Protein AF-0000000084953896 (afdb_homodimer)

Radius of gyration: 24.12 Å; Cα contacts (8 Å, |Δi|>4): 409; chains: 2; bounding box: 89×59×38 Å

Sequence (412 aa):
MFAAKDNDMNATKNFILEKSFGLFLQKGYNGVSIRNIQEETCLSKGAIYHHFQGKEEIFAKAMDLFFFPALRSFHYSDDETNTPLKNALNEAIEHRKGHIDKLREMTDFKVDDFYFFKLAFQVEEFYPDFKSKVENTFSEEENEWREVLQMAVQKGEIRKNTDIDLTLSLLMLIPRGLGLSMAFSSGISTDSLKEIYEKFYRTLKEMFAAKDNDMNATKNFILEKSFGLFLQKGYNGVSIRNIQEETCLSKGAIYHHFQGKEEIFAKAMDLFFFPALRSFHYSDDETNTPLKNALNEAIEHRKGHIDKLREMTDFKVDDFYFFKLAFQVEEFYPDFKSKVENTFSEEENEWREVLQMAVQKGEIRKNTDIDLTLSLLMLIPRGLGLSMAFSSGISTDSLKEIYEKFYRTLKE

InterPro domains:
  IPR001647 DNA-binding HTH domain, TetR-type [PF00440] (16-60)
  IPR001647 DNA-binding HTH domain, TetR-type [PR00455] (16-29)
  IPR001647 DNA-binding HTH domain, TetR-type [PR00455] (37-60)
  IPR001647 DNA-binding HTH domain, TetR-type [PS50977] (10-70)
  IPR009057 Homedomain-like superfamily [SSF46689] (6-67)
  IPR023772 DNA-binding HTH domain, TetR-type, conserved site [PS01081] (28-58)
  IPR036271 Tetracyclin repressor-like, C-terminal domain superfamily [SSF48498] (115-204)

Solvent-accessible surface area (backbone atoms only — not comparable to full-atom values): 22310 Å² total; per-residue (Å²): 109,65,64,57,46,52,51,46,49,50,48,50,49,49,49,52,30,49,55,40,41,34,44,30,48,73,48,29,71,88,64,50,48,72,66,55,46,25,67,74,67,72,45,53,72,68,58,52,52,71,76,32,92,43,67,68,54,45,48,47,53,24,35,61,68,60,49,55,59,64,72,50,50,61,79,84,68,88,62,92,59,76,45,43,45,63,52,48,54,52,43,25,51,50,45,49,50,50,47,53,51,52,48,43,71,55,30,92,51,88,67,32,46,38,40,55,53,56,36,51,61,48,41,60,74,72,32,82,65,35,49,59,54,47,50,50,50,52,50,51,49,50,51,46,48,50,52,33,50,52,50,16,33,76,64,60,50,29,43,82,81,58,58,60,68,60,52,50,49,48,67,59,20,46,58,45,12,48,44,55,52,25,37,56,66,48,66,76,62,66,62,63,53,50,53,50,49,53,57,53,50,53,62,42,53,105,110,65,64,56,47,52,52,46,49,49,46,51,51,49,50,52,29,48,56,40,42,31,43,32,49,72,50,31,71,88,62,48,47,71,64,56,46,25,66,74,68,72,44,53,71,68,60,52,50,70,77,34,93,42,65,67,54,45,48,46,52,23,36,61,68,61,49,56,59,62,72,51,50,61,77,84,68,90,62,94,58,75,44,42,45,62,52,49,53,53,43,24,52,50,43,48,50,51,47,53,51,52,49,41,70,53,30,91,51,88,68,30,48,38,41,56,53,57,34,50,60,48,40,59,74,71,32,81,64,34,48,59,55,46,49,50,49,51,50,52,49,48,52,46,49,50,53,33,51,52,50,15,32,74,62,59,50,28,43,81,82,58,56,62,69,59,52,50,51,47,67,60,20,45,59,45,13,49,45,54,53,28,39,54,65,49,67,78,60,68,62,63,53,51,53,50,50,52,56,53,53,51,62,43,51,103

Organism: Tannerella forsythia (strain ATCC 43037 / JCM 10827 / CCUG 21028 A / KCTC 5666 / FDC 338) (NCBI:txid203275)

Structure (mmCIF, N/CA/C/O backbone):
data_AF-0000000084953896-model_v1
#
loop_
_entity.id
_entity.type
_entity.pdbx_description
1 polymer 'Transcriptional regulator, TetR family'
#
loop_
_atom_site.group_PDB
_atom_site.id
_atom_site.type_symbol
_atom_site.label_atom_id
_atom_site.label_alt_id
_atom_site.label_comp_id
_atom_site.label_asym_id
_atom_site.label_entity_id
_atom_site.label_seq_id
_atom_site.pdbx_PDB_ins_code
_atom_site.Cartn_x
_atom_site.Cartn_y
_atom_site.Cartn_z
_atom_site.occupancy
_atom_site.B_iso_or_equiv
_atom_site.auth_seq_id
_atom_site.auth_comp_id
_atom_site.auth_asym_id
_atom_site.auth_atom_id
_atom_site.pdbx_PDB_model_num
ATOM 1 N N . MET A 1 1 ? -43.219 17.688 3.451 1 45.66 1 MET A N 1
ATOM 2 C CA . MET A 1 1 ? -42.375 18.828 3.799 1 45.66 1 MET A CA 1
ATOM 3 C C . MET A 1 1 ? -41.156 18.375 4.633 1 45.66 1 MET A C 1
ATOM 5 O O . MET A 1 1 ? -40.031 18.75 4.348 1 45.66 1 MET A O 1
ATOM 9 N N . PHE A 1 2 ? -41.406 17.547 5.582 1 49.09 2 PHE A N 1
ATOM 10 C CA . PHE A 1 2 ? -40.312 17.062 6.449 1 49.09 2 PHE A CA 1
ATOM 11 C C . PHE A 1 2 ? -39.438 16.078 5.707 1 49.09 2 PHE A C 1
ATOM 13 O O . PHE A 1 2 ? -38.188 16.156 5.812 1 49.09 2 PHE A O 1
ATOM 20 N N . ALA A 1 3 ? -40.062 15.234 4.926 1 50.69 3 ALA A N 1
ATOM 21 C CA . ALA A 1 3 ? -39.25 14.266 4.168 1 50.69 3 ALA A CA 1
ATOM 22 C C . ALA A 1 3 ? -38.375 14.969 3.129 1 50.69 3 ALA A C 1
ATOM 24 O O . ALA A 1 3 ? -37.25 14.586 2.906 1 50.69 3 ALA A O 1
ATOM 25 N N . ALA A 1 4 ? -38.969 15.852 2.613 1 48.81 4 ALA A N 1
ATOM 26 C CA . ALA A 1 4 ? -38.219 16.625 1.624 1 48.81 4 ALA A CA 1
ATOM 27 C C . ALA A 1 4 ? -37.031 17.359 2.273 1 48.81 4 ALA A C 1
ATOM 29 O O . ALA A 1 4 ? -35.938 17.406 1.716 1 48.81 4 ALA A O 1
ATOM 30 N N . LYS A 1 5 ? -37.312 17.812 3.471 1 53.28 5 LYS A N 1
ATOM 31 C CA . LYS A 1 5 ? -36.25 18.516 4.211 1 53.28 5 LYS A CA 1
ATOM 32 C C . LYS A 1 5 ? -35.125 17.562 4.621 1 53.28 5 LYS A C 1
ATOM 34 O O . LYS A 1 5 ? -33.969 17.938 4.559 1 53.28 5 LYS A O 1
ATOM 39 N N . ASP A 1 6 ? -35.531 16.359 5.059 1 60.03 6 ASP A N 1
ATOM 40 C CA . ASP A 1 6 ? -34.562 15.344 5.441 1 60.03 6 ASP A CA 1
ATOM 41 C C . ASP A 1 6 ? -33.719 14.922 4.246 1 60.03 6 ASP A C 1
ATOM 43 O O . ASP A 1 6 ? -32.5 14.742 4.379 1 60.03 6 ASP A O 1
ATOM 47 N N . ASN A 1 7 ? -34.438 14.797 3.164 1 65.25 7 ASN A N 1
ATOM 48 C CA . ASN A 1 7 ? -33.719 14.445 1.942 1 65.25 7 ASN A CA 1
ATOM 49 C C . ASN A 1 7 ? -32.75 15.555 1.512 1 65.25 7 ASN A C 1
ATOM 51 O O . ASN A 1 7 ? -31.641 15.281 1.077 1 65.25 7 ASN A O 1
ATOM 55 N N . ASP A 1 8 ? -33.312 16.719 1.736 1 68.75 8 ASP A N 1
ATOM 56 C CA . ASP A 1 8 ? -32.5 17.875 1.393 1 68.75 8 ASP A CA 1
ATOM 57 C C . ASP A 1 8 ? -31.281 17.969 2.311 1 68.75 8 ASP A C 1
ATOM 59 O O . ASP A 1 8 ? -30.172 18.297 1.856 1 68.75 8 ASP A O 1
ATOM 63 N N . MET A 1 9 ? -31.594 17.672 3.551 1 72.38 9 MET A N 1
ATOM 64 C CA . MET A 1 9 ? -30.5 17.734 4.523 1 72.38 9 MET A CA 1
ATOM 65 C C . MET A 1 9 ? -29.438 16.688 4.211 1 72.38 9 MET A C 1
ATOM 67 O O . MET A 1 9 ? -28.25 16.953 4.312 1 72.38 9 MET A O 1
ATOM 71 N N . ASN A 1 10 ? -29.969 15.633 3.791 1 82.38 10 ASN A N 1
ATOM 72 C CA . ASN A 1 10 ? -29.047 14.562 3.445 1 82.38 10 ASN A CA 1
ATOM 73 C C . ASN A 1 10 ? -28.266 14.883 2.178 1 82.38 10 ASN A C 1
ATOM 75 O O . ASN A 1 10 ? -27.078 14.578 2.088 1 82.38 10 ASN A O 1
ATOM 79 N N . ALA A 1 11 ? -28.984 15.633 1.379 1 88.06 11 ALA A N 1
ATOM 80 C CA . ALA A 1 11 ? -28.312 16.031 0.139 1 88.06 11 ALA A CA 1
ATOM 81 C C . ALA A 1 11 ? -27.219 17.047 0.406 1 88.06 11 ALA A C 1
ATOM 83 O O . ALA A 1 11 ? -26.141 16.969 -0.186 1 88.06 11 ALA A O 1
ATOM 84 N N . THR A 1 12 ? -27.516 18.016 1.314 1 91.88 12 THR A N 1
ATOM 85 C CA . THR A 1 12 ? -26.516 19.031 1.657 1 91.88 12 THR A CA 1
ATOM 86 C C . THR A 1 12 ? -25.344 18.406 2.396 1 91.88 12 THR A C 1
ATOM 88 O O . THR A 1 12 ? -24.188 18.75 2.146 1 91.88 12 THR A O 1
ATOM 91 N N . LYS A 1 13 ? -25.672 17.516 3.279 1 94.62 13 LYS A N 1
ATOM 92 C CA . LYS A 1 13 ? -24.625 16.797 4.008 1 94.62 13 LYS A CA 1
ATOM 93 C C . LYS A 1 13 ? -23.688 16.062 3.051 1 94.62 13 LYS A C 1
ATOM 95 O O . LYS A 1 13 ? -22.469 16.156 3.176 1 94.62 13 LYS A O 1
ATOM 100 N N . ASN A 1 14 ? -24.266 15.383 2.111 1 93.94 14 ASN A N 1
ATOM 101 C CA . ASN A 1 14 ? -23.469 14.633 1.139 1 93.94 14 ASN A CA 1
ATOM 102 C C . ASN A 1 14 ? -22.656 15.555 0.247 1 93.94 14 ASN A C 1
ATOM 104 O O . ASN A 1 14 ? -21.516 15.234 -0.116 1 93.94 14 ASN A O 1
ATOM 108 N N . PHE A 1 15 ? -23.312 16.609 -0.054 1 94.06 15 PHE A N 1
ATOM 109 C CA . PHE A 1 15 ? -22.625 17.609 -0.87 1 94.06 15 PHE A CA 1
ATOM 110 C C . PHE A 1 15 ? -21.391 18.141 -0.149 1 94.06 15 PHE A C 1
ATOM 112 O O . PHE A 1 15 ? -20.312 18.219 -0.733 1 94.06 15 PHE A O 1
ATOM 119 N N . ILE A 1 16 ? -21.531 18.453 1.093 1 96.06 16 ILE A N 1
ATOM 120 C CA . ILE A 1 16 ? -20.438 18.953 1.907 1 96.06 16 ILE A CA 1
ATOM 121 C C . ILE A 1 16 ? -19.328 17.891 1.998 1 96.06 16 ILE A C 1
ATOM 123 O O . ILE A 1 16 ? -18.156 18.188 1.837 1 96.06 16 ILE A O 1
ATOM 127 N N . LEU A 1 17 ? -19.75 16.688 2.199 1 96.19 17 LEU A N 1
ATOM 128 C CA . LEU A 1 17 ? -18.797 15.594 2.355 1 96.19 17 LEU A CA 1
ATOM 129 C C . LEU A 1 17 ? -18.047 15.336 1.052 1 96.19 17 LEU A C 1
ATOM 131 O O . LEU A 1 17 ? -16.844 15.094 1.062 1 96.19 17 LEU A O 1
ATOM 135 N N . GLU A 1 18 ? -18.734 15.391 -0.047 1 93.38 18 GLU A N 1
ATOM 136 C CA . GLU A 1 18 ? -18.125 15.164 -1.352 1 93.38 18 GLU A CA 1
ATOM 137 C C . GLU A 1 18 ? -17.094 16.234 -1.671 1 93.38 18 GLU A C 1
ATOM 139 O O . GLU A 1 18 ? -15.969 15.93 -2.076 1 93.38 18 GLU A O 1
ATOM 144 N N . LYS A 1 19 ? -17.406 17.438 -1.498 1 93.62 19 LYS A N 1
ATOM 145 C CA . LYS A 1 19 ? -16.5 18.547 -1.759 1 93.62 19 LYS A CA 1
ATOM 146 C C . LYS A 1 19 ? -15.312 18.531 -0.8 1 93.62 19 LYS A C 1
ATOM 148 O O . LYS A 1 19 ? -14.18 18.797 -1.198 1 93.62 19 LYS A O 1
ATOM 153 N N . SER A 1 20 ? -15.648 18.219 0.453 1 95.12 20 SER A N 1
ATOM 154 C CA . SER A 1 20 ? -14.586 18.141 1.45 1 95.12 20 SER A CA 1
ATOM 155 C C . SER A 1 20 ? -13.609 17.016 1.126 1 95.12 20 SER A C 1
ATOM 157 O O . SER A 1 20 ? -12.398 17.156 1.314 1 95.12 20 SER A O 1
ATOM 159 N N . PHE A 1 21 ? -14.133 15.898 0.677 1 93 21 PHE A N 1
ATOM 160 C CA . PHE A 1 21 ? -13.273 14.781 0.31 1 93 21 PHE A CA 1
ATOM 161 C C . PHE A 1 21 ? -12.289 15.195 -0.78 1 93 21 PHE A C 1
ATOM 163 O O . PHE A 1 21 ? -11.102 14.875 -0.705 1 93 21 PHE A O 1
ATOM 170 N N . GLY A 1 22 ? -12.82 15.852 -1.759 1 90 22 GLY A N 1
ATOM 171 C CA . GLY A 1 22 ? -11.938 16.375 -2.795 1 90 22 GLY A CA 1
ATOM 172 C C . GLY A 1 22 ? -10.836 17.266 -2.254 1 90 22 GLY A C 1
ATOM 173 O O . GLY A 1 22 ? -9.688 17.172 -2.693 1 90 22 GLY A O 1
ATOM 174 N N . LEU A 1 23 ? -11.172 18.109 -1.339 1 91.56 23 LEU A N 1
ATOM 175 C CA . LEU A 1 23 ? -10.203 19 -0.708 1 91.56 23 LEU A CA 1
ATOM 176 C C . LEU A 1 23 ? -9.156 18.188 0.061 1 91.56 23 LEU A C 1
ATOM 178 O O . LEU A 1 23 ? -7.961 18.484 -0.031 1 91.56 23 LEU A O 1
ATOM 182 N N . PHE A 1 24 ? -9.641 17.203 0.835 1 92.25 24 PHE A N 1
ATOM 183 C CA . PHE A 1 24 ? -8.727 16.375 1.609 1 92.25 24 PHE A CA 1
ATOM 184 C C . PHE A 1 24 ? -7.773 15.617 0.69 1 92.25 24 PHE A C 1
ATOM 186 O O . PHE A 1 24 ? -6.605 15.414 1.024 1 92.25 24 PHE A O 1
ATOM 193 N N . LEU A 1 25 ? -8.297 15.195 -0.411 1 87.62 25 LEU A N 1
ATOM 194 C CA . LEU A 1 25 ? -7.48 14.484 -1.39 1 87.62 25 LEU A CA 1
ATOM 195 C C . LEU A 1 25 ? -6.383 15.391 -1.938 1 87.62 25 LEU A C 1
ATOM 197 O O . LEU A 1 25 ? -5.258 14.938 -2.164 1 87.62 25 LEU A O 1
ATOM 201 N N . GLN A 1 26 ? -6.703 16.594 -2.084 1 83.56 26 GLN A N 1
ATOM 202 C CA . GLN A 1 26 ? -5.797 17.531 -2.727 1 83.56 26 GLN A CA 1
ATOM 203 C C . GLN A 1 26 ? -4.809 18.109 -1.721 1 83.56 26 GLN A C 1
ATOM 205 O O . GLN A 1 26 ? -3.617 18.234 -2.014 1 83.56 26 GLN A O 1
ATOM 210 N N . LYS A 1 27 ? -5.316 18.438 -0.509 1 86.38 27 LYS A N 1
ATOM 211 C CA . LYS A 1 27 ? -4.508 19.25 0.397 1 86.38 27 LYS A CA 1
ATOM 212 C C . LYS A 1 27 ? -4.145 18.469 1.656 1 86.38 27 LYS A C 1
ATOM 214 O O . LYS A 1 27 ? -3.287 18.891 2.432 1 86.38 27 LYS A O 1
ATOM 219 N N . GLY A 1 28 ? -4.77 17.328 1.803 1 87.44 28 GLY A N 1
ATOM 220 C CA . GLY A 1 28 ? -4.574 16.609 3.047 1 87.44 28 GLY A CA 1
ATOM 221 C C . GLY A 1 28 ? -5.418 17.141 4.188 1 87.44 28 GLY A C 1
ATOM 222 O O . GLY A 1 28 ? -6.082 18.172 4.047 1 87.44 28 GLY A O 1
ATOM 223 N N . TYR A 1 29 ? -5.355 16.469 5.289 1 91.12 29 TYR A N 1
ATOM 224 C CA . TYR A 1 29 ? -6.168 16.828 6.445 1 91.12 29 TYR A CA 1
ATOM 225 C C . TYR A 1 29 ? -5.77 18.203 6.988 1 91.12 29 TYR A C 1
ATOM 227 O O . TYR A 1 29 ? -6.621 19.062 7.168 1 91.12 29 TYR A O 1
ATOM 235 N N . ASN A 1 30 ? -4.488 18.359 7.242 1 90.06 30 ASN A N 1
ATOM 236 C CA . ASN A 1 30 ? -4.008 19.578 7.863 1 90.06 30 ASN A CA 1
ATOM 237 C C . ASN A 1 30 ? -4.121 20.766 6.914 1 90.06 30 ASN A C 1
ATOM 239 O O . ASN A 1 30 ? -4.215 21.922 7.355 1 90.06 30 ASN A O 1
ATOM 243 N N . GLY A 1 31 ? -4.16 20.516 5.637 1 91.75 31 GLY A N 1
ATOM 244 C CA . GLY A 1 31 ? -4.227 21.578 4.641 1 91.75 31 GLY A CA 1
ATOM 245 C C . GLY A 1 31 ? -5.633 22.094 4.414 1 91.75 31 GLY A C 1
ATOM 246 O O . GLY A 1 31 ? -5.828 23.094 3.721 1 91.75 31 GLY A O 1
ATOM 247 N N . VAL A 1 32 ? -6.586 21.422 5.023 1 96.12 32 VAL A N 1
ATOM 248 C CA . VAL A 1 32 ? -7.977 21.812 4.812 1 96.12 32 VAL A CA 1
ATOM 249 C C . VAL A 1 32 ? -8.508 22.5 6.062 1 96.12 32 VAL A C 1
ATOM 251 O O . VAL A 1 32 ? -8.273 22.047 7.184 1 96.12 32 VAL A O 1
ATOM 254 N N . SER A 1 33 ? -9.102 23.641 5.891 1 97 33 SER A N 1
ATOM 255 C CA . SER A 1 33 ? -9.781 24.359 6.961 1 97 33 SER A CA 1
ATOM 256 C C . SER A 1 33 ? -11.273 24.469 6.695 1 97 33 SER A C 1
ATOM 258 O O . SER A 1 33 ? -11.742 24.172 5.59 1 97 33 SER A O 1
ATOM 260 N N . ILE A 1 34 ? -11.977 24.844 7.738 1 97.19 34 ILE A N 1
ATOM 261 C CA . ILE A 1 34 ? -13.406 25.094 7.566 1 97.19 34 ILE A CA 1
ATOM 262 C C . ILE A 1 34 ? -13.617 26.188 6.52 1 97.19 34 ILE A C 1
ATOM 264 O O . ILE A 1 34 ? -14.57 26.141 5.742 1 97.19 34 ILE A O 1
ATOM 268 N N . ARG A 1 35 ? -12.734 27.141 6.445 1 97.25 35 ARG A N 1
ATOM 269 C CA . ARG A 1 35 ? -12.805 28.203 5.445 1 97.25 35 ARG A CA 1
ATOM 270 C C . ARG A 1 35 ? -12.68 27.641 4.035 1 97.25 35 ARG A C 1
ATOM 272 O O . ARG A 1 35 ? -13.406 28.047 3.127 1 97.25 35 ARG A O 1
ATOM 279 N N . ASN A 1 36 ? -11.766 26.719 3.789 1 97.12 36 ASN A N 1
ATOM 280 C CA . ASN A 1 36 ? -11.648 26.047 2.5 1 97.12 36 ASN A CA 1
ATOM 281 C C . ASN A 1 36 ? -12.961 25.391 2.084 1 97.12 36 ASN A C 1
ATOM 283 O O . ASN A 1 36 ? -13.367 25.469 0.922 1 97.12 36 ASN A O 1
ATOM 287 N N . ILE A 1 37 ? -13.555 24.719 3.096 1 97.19 37 ILE A N 1
ATOM 288 C CA . ILE A 1 37 ? -14.797 24 2.832 1 97.19 37 ILE A CA 1
ATOM 289 C C . ILE A 1 37 ? -15.914 24.984 2.496 1 97.19 37 ILE A C 1
ATOM 291 O O . ILE A 1 37 ? -16.703 24.75 1.574 1 97.19 37 ILE A O 1
ATOM 295 N N . GLN A 1 38 ? -15.922 26.078 3.17 1 97.31 38 GLN A N 1
ATOM 296 C CA . GLN A 1 38 ? -16.875 27.141 2.877 1 97.31 38 GLN A CA 1
ATOM 297 C C . GLN A 1 38 ? -16.719 27.641 1.441 1 97.31 38 GLN A C 1
ATOM 299 O O . GLN A 1 38 ? -17.719 27.781 0.719 1 97.31 38 GLN A O 1
ATOM 304 N N . GLU A 1 39 ? -15.547 27.891 1.077 1 97 39 GLU A N 1
ATOM 305 C CA . GLU A 1 39 ? -15.258 28.422 -0.249 1 97 39 GLU A CA 1
ATOM 306 C C . GLU A 1 39 ? -15.641 27.422 -1.342 1 97 39 GLU A C 1
ATOM 308 O O . GLU A 1 39 ? -16.172 27.812 -2.383 1 97 39 GLU A O 1
ATOM 313 N N . GLU A 1 40 ? -15.406 26.203 -1.058 1 94.19 40 GLU A N 1
ATOM 314 C CA . GLU A 1 40 ? -15.672 25.172 -2.061 1 94.19 40 GLU A CA 1
ATOM 315 C C . GLU A 1 40 ? -17.172 24.906 -2.188 1 94.19 40 GLU A C 1
ATOM 317 O O . GLU A 1 40 ? -17.656 24.578 -3.273 1 94.19 40 GLU A O 1
ATOM 322 N N . THR A 1 41 ? -17.875 25.016 -1.116 1 95.44 41 THR A N 1
ATOM 323 C CA . THR A 1 41 ? -19.297 24.672 -1.105 1 95.44 41 THR A CA 1
ATOM 324 C C . THR A 1 41 ? -20.156 25.922 -1.282 1 95.44 41 THR A C 1
ATOM 326 O O . THR A 1 41 ? -21.359 25.812 -1.532 1 95.44 41 THR 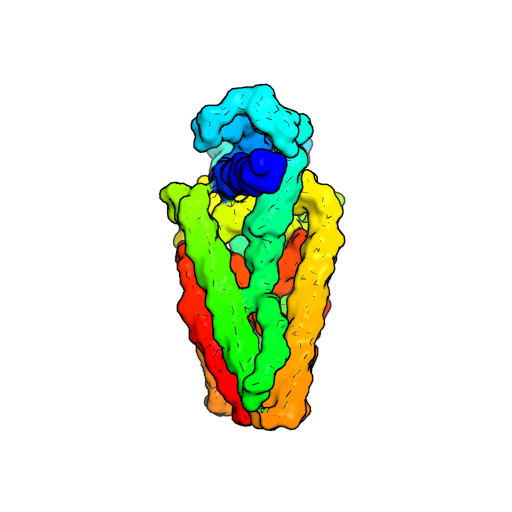A O 1
ATOM 329 N N . CYS A 1 42 ? -19.562 27.094 -1.002 1 97 42 CYS A N 1
ATOM 330 C CA . CYS A 1 42 ? -20.266 28.375 -1.023 1 97 42 CYS A CA 1
ATOM 331 C C . CYS A 1 42 ? -21.344 28.438 0.062 1 97 42 CYS A C 1
ATOM 333 O O . CYS A 1 42 ? -22.406 29.016 -0.144 1 97 42 CYS A O 1
ATOM 335 N N . LEU A 1 43 ? -21.125 27.703 1.096 1 96.25 43 LEU A N 1
ATOM 336 C CA . LEU A 1 43 ? -22 27.734 2.262 1 96.25 43 LEU A CA 1
ATOM 337 C C . LEU A 1 43 ? -21.391 28.547 3.385 1 96.25 43 LEU A C 1
ATOM 339 O O . LEU A 1 43 ? -20.156 28.672 3.471 1 96.25 43 LEU A O 1
ATOM 343 N N . SER A 1 44 ? -22.219 29.094 4.199 1 95.69 44 SER A N 1
ATOM 344 C CA . SER A 1 44 ? -21.734 29.828 5.355 1 95.69 44 SER A CA 1
ATOM 345 C C . SER A 1 44 ? -21.188 28.891 6.422 1 95.69 44 SER A C 1
ATOM 347 O O . SER A 1 44 ? -21.484 27.703 6.422 1 95.69 44 SER A O 1
ATOM 349 N N . LYS A 1 45 ? -20.375 29.469 7.324 1 94.94 45 LYS A N 1
ATOM 350 C CA . LYS A 1 45 ? -19.859 28.703 8.461 1 94.94 45 LYS A CA 1
ATOM 351 C C . LYS A 1 45 ? -21 28.125 9.297 1 94.94 45 LYS A C 1
ATOM 353 O O . LYS A 1 45 ? -20.938 26.953 9.703 1 94.94 45 LYS A O 1
ATOM 358 N N . GLY A 1 46 ? -22.047 28.938 9.484 1 94.69 46 GLY A N 1
ATOM 359 C CA . GLY A 1 46 ? -23.219 28.484 10.227 1 94.69 46 GLY A CA 1
ATOM 360 C C . GLY A 1 46 ? -23.922 27.312 9.594 1 94.69 46 GLY A C 1
ATOM 361 O O . GLY A 1 46 ? -24.344 26.391 10.297 1 94.69 46 GLY A O 1
ATOM 362 N N . ALA A 1 47 ? -24 27.344 8.344 1 94.31 47 ALA A N 1
ATOM 363 C CA . ALA A 1 47 ? -24.641 26.266 7.613 1 94.31 47 ALA A CA 1
ATOM 364 C C . ALA A 1 47 ? -23.859 24.969 7.754 1 94.31 47 ALA A C 1
ATOM 366 O O . ALA A 1 47 ? -24.453 23.891 7.922 1 94.31 47 ALA A O 1
ATOM 367 N N . ILE A 1 48 ? -22.547 25 7.656 1 96.44 48 ILE A N 1
ATOM 368 C CA . ILE A 1 48 ? -21.703 23.812 7.785 1 96.44 48 ILE A CA 1
ATOM 369 C C . ILE A 1 48 ? -21.828 23.234 9.195 1 96.44 48 ILE A C 1
ATOM 371 O O . ILE A 1 48 ? -22 22.031 9.367 1 96.44 48 ILE A O 1
ATOM 375 N N . TYR A 1 49 ? -21.906 24.125 10.172 1 95.38 49 TYR A N 1
ATOM 376 C CA . TYR A 1 49 ? -21.953 23.703 11.562 1 95.38 49 TYR A CA 1
ATOM 377 C C . TYR A 1 49 ? -23.344 23.203 11.945 1 95.38 49 TYR A C 1
ATOM 379 O O . TYR A 1 49 ? -23.531 22.562 12.977 1 95.38 49 TYR A O 1
ATOM 387 N N . HIS A 1 50 ? -24.266 23.594 11.148 1 95.25 50 HIS A N 1
ATOM 388 C CA . HIS A 1 50 ? -25.578 23.016 11.32 1 95.25 50 HIS A CA 1
ATOM 389 C C . HIS A 1 50 ? -25.562 21.516 11.07 1 95.25 50 HIS A C 1
ATOM 391 O O . HIS A 1 50 ? -26.312 20.766 11.695 1 95.25 50 HIS A O 1
ATOM 397 N N . HIS A 1 51 ? -24.672 21.094 10.219 1 95.69 51 HIS A N 1
ATOM 398 C CA . HIS A 1 51 ? -24.641 19.703 9.789 1 95.69 51 HIS A CA 1
ATOM 399 C C . HIS A 1 51 ? -23.516 18.938 10.484 1 95.69 51 HIS A C 1
ATOM 401 O O . HIS A 1 51 ? -23.609 17.719 10.703 1 95.69 51 HIS A O 1
ATOM 407 N N . PHE A 1 52 ? -22.406 19.641 10.812 1 97.25 52 PHE A N 1
ATOM 408 C CA . PHE A 1 52 ? -21.234 18.984 11.375 1 97.25 52 PHE A CA 1
ATOM 409 C C . PHE A 1 52 ? -20.656 19.797 12.523 1 97.25 52 PHE A C 1
ATOM 411 O O . PHE A 1 52 ? -20.75 21.031 12.531 1 97.25 52 PHE A O 1
ATOM 418 N N . GLN A 1 53 ? -19.984 19.141 13.375 1 96.06 53 GLN A N 1
ATOM 419 C CA . GLN A 1 53 ? -19.406 19.781 14.555 1 96.06 53 GLN A CA 1
ATOM 420 C C . GLN A 1 53 ? -18.062 20.422 14.234 1 96.06 53 GLN A C 1
ATOM 422 O O . GLN A 1 53 ? -17.594 21.312 14.953 1 96.06 53 GLN A O 1
ATOM 427 N N . GLY A 1 54 ? -17.422 19.906 13.164 1 95.75 54 GLY A N 1
ATOM 428 C CA . GLY A 1 54 ? -16.109 20.422 12.805 1 95.75 54 GLY A CA 1
ATOM 429 C C . GLY A 1 54 ? -15.414 19.594 11.742 1 95.75 54 GLY A C 1
ATOM 430 O O . GLY A 1 54 ? -16.016 18.656 11.18 1 95.75 54 GLY A O 1
ATOM 431 N N . LYS A 1 55 ? -14.242 19.922 11.555 1 95.88 55 LYS A N 1
ATOM 432 C CA . LYS A 1 55 ? -13.438 19.297 10.508 1 95.88 55 LYS A CA 1
ATOM 433 C C . LYS A 1 55 ? -13.219 17.812 10.781 1 95.88 55 LYS A C 1
ATOM 435 O O . LYS A 1 55 ? -13.219 17 9.859 1 95.88 55 LYS A O 1
ATOM 440 N N . GLU A 1 56 ? -13.07 17.484 12.062 1 95.69 56 GLU A N 1
ATOM 441 C CA . GLU A 1 56 ? -12.812 16.094 12.422 1 95.69 56 GLU A CA 1
ATOM 442 C C . GLU A 1 56 ? -13.992 15.203 12.039 1 95.69 56 GLU A C 1
ATOM 444 O O . GLU A 1 56 ? -13.797 14.117 11.492 1 95.69 56 GLU A O 1
ATOM 449 N N . GLU A 1 57 ? -15.086 15.664 12.32 1 96.69 57 GLU A N 1
ATOM 450 C CA . GLU A 1 57 ? -16.281 14.891 11.969 1 96.69 57 GLU A CA 1
ATOM 451 C C . GLU A 1 57 ? -16.469 14.836 10.453 1 96.69 57 GLU A C 1
ATOM 453 O O . GLU A 1 57 ? -16.812 13.781 9.906 1 96.69 57 GLU A O 1
ATOM 458 N N . ILE A 1 58 ? -16.297 15.953 9.797 1 97.38 58 ILE A N 1
ATOM 459 C CA . ILE A 1 58 ? -16.406 16 8.344 1 97.38 58 ILE A CA 1
ATOM 460 C C . ILE A 1 58 ? -15.422 15.023 7.719 1 97.38 58 ILE A C 1
ATOM 462 O O . ILE A 1 58 ? -15.773 14.266 6.812 1 97.38 58 ILE A O 1
ATOM 466 N N . PHE A 1 59 ? -14.234 15.039 8.25 1 96.81 59 PHE A N 1
ATOM 467 C CA . PHE A 1 59 ? -13.195 14.148 7.746 1 96.81 59 PHE A CA 1
ATOM 468 C C . PHE A 1 59 ? -13.594 12.688 7.93 1 96.81 59 PHE A C 1
ATOM 470 O O . PHE A 1 59 ? -13.586 11.914 6.969 1 96.81 59 PHE A O 1
ATOM 477 N N . ALA A 1 60 ? -13.961 12.312 9.125 1 96.06 60 ALA A N 1
ATOM 478 C CA . ALA A 1 60 ? -14.312 10.93 9.43 1 96.06 60 ALA A CA 1
ATOM 479 C C . ALA A 1 60 ? -15.461 10.453 8.547 1 96.06 60 ALA A C 1
ATOM 481 O O . ALA A 1 60 ? -15.398 9.367 7.965 1 96.06 60 ALA A O 1
ATOM 482 N N . LYS A 1 61 ? -16.422 11.266 8.352 1 96.12 61 LYS A N 1
ATOM 483 C CA . LYS A 1 61 ? -17.594 10.875 7.582 1 96.12 61 LYS A CA 1
ATOM 484 C C . LYS A 1 61 ? -17.281 10.844 6.086 1 96.12 61 LYS A C 1
ATOM 486 O O . LYS A 1 61 ? -17.812 10 5.355 1 96.12 61 LYS A O 1
ATOM 491 N N . ALA A 1 62 ? -16.5 11.773 5.629 1 95.12 62 ALA A N 1
ATOM 492 C 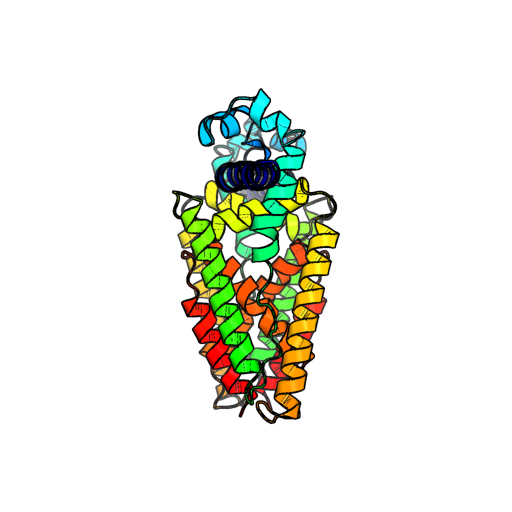CA . ALA A 1 62 ? -16.078 11.742 4.234 1 95.12 62 ALA A CA 1
ATOM 493 C C . ALA A 1 62 ? -15.289 10.477 3.924 1 95.12 62 ALA A C 1
ATOM 495 O O . ALA A 1 62 ? -15.477 9.859 2.869 1 95.12 62 ALA A O 1
ATOM 496 N N . MET A 1 63 ? -14.43 10.07 4.875 1 94.5 63 MET A N 1
ATOM 497 C CA . MET A 1 63 ? -13.648 8.852 4.684 1 94.5 63 MET A CA 1
ATOM 498 C C . MET A 1 63 ? -14.547 7.617 4.684 1 94.5 63 MET A C 1
ATOM 500 O O . MET A 1 63 ? -14.336 6.688 3.9 1 94.5 63 MET A O 1
ATOM 504 N N . ASP A 1 64 ? -15.531 7.641 5.516 1 93.06 64 ASP A N 1
ATOM 505 C CA . ASP A 1 64 ? -16.484 6.535 5.562 1 93.06 64 ASP A CA 1
ATOM 506 C C . ASP A 1 64 ? -17.203 6.371 4.227 1 93.06 64 ASP A C 1
ATOM 508 O O . ASP A 1 64 ? -17.453 5.246 3.787 1 93.06 64 ASP A O 1
ATOM 512 N N . LEU A 1 65 ? -17.438 7.441 3.609 1 90.94 65 LEU A N 1
ATOM 513 C CA . LEU A 1 65 ? -18.281 7.414 2.43 1 90.94 65 LEU A CA 1
ATOM 514 C C . LEU A 1 65 ? -17.469 7.191 1.165 1 90.94 65 LEU A C 1
ATOM 516 O O . LEU A 1 65 ? -17.938 6.566 0.214 1 90.94 65 LEU A O 1
ATOM 520 N N . PHE A 1 66 ? -16.234 7.73 1.196 1 88.81 66 PHE A N 1
ATOM 521 C CA . PHE A 1 66 ? -15.578 7.77 -0.102 1 88.81 66 PHE A CA 1
ATOM 522 C C . PHE A 1 66 ? -14.25 7.023 -0.055 1 88.81 66 PHE A C 1
ATOM 524 O O . PHE A 1 66 ? -13.781 6.512 -1.074 1 88.81 66 PHE A O 1
ATOM 531 N N . PHE A 1 67 ? -13.625 6.957 1.083 1 90 67 PHE A N 1
ATOM 532 C CA . PHE A 1 67 ? -12.305 6.363 1.179 1 90 67 PHE A CA 1
ATOM 533 C C . PHE A 1 67 ? -12.398 4.859 1.427 1 90 67 PHE A C 1
ATOM 535 O O . PHE A 1 67 ? -11.852 4.062 0.665 1 90 67 PHE A O 1
ATOM 542 N N . PHE A 1 68 ? -13.117 4.43 2.439 1 88.62 68 PHE A N 1
ATOM 543 C CA . PHE A 1 68 ? -13.109 3.047 2.898 1 88.62 68 PHE A CA 1
ATOM 544 C C . PHE A 1 68 ? -13.789 2.135 1.886 1 88.62 68 PHE A C 1
ATOM 546 O O . PHE A 1 68 ? -13.344 1.008 1.659 1 88.62 68 PHE A O 1
ATOM 553 N N . PRO A 1 69 ? -14.805 2.641 1.237 1 85.38 69 PRO A N 1
ATOM 554 C CA . PRO A 1 69 ? -15.398 1.775 0.213 1 85.38 69 PRO A CA 1
ATOM 555 C C . PRO A 1 69 ? -14.43 1.473 -0.93 1 85.38 69 PRO A C 1
ATOM 557 O O . PRO A 1 69 ? -14.531 0.419 -1.564 1 85.38 69 PRO A O 1
ATOM 560 N N . ALA A 1 70 ? -13.508 2.314 -1.153 1 82 70 ALA A N 1
ATOM 561 C CA . ALA A 1 70 ? -12.531 2.113 -2.223 1 82 70 ALA A CA 1
ATOM 562 C C . ALA A 1 70 ? -11.523 1.032 -1.851 1 82 70 ALA A C 1
ATOM 564 O O . ALA A 1 70 ? -10.82 0.504 -2.717 1 82 70 ALA A O 1
ATOM 565 N N . LEU A 1 71 ? -11.492 0.691 -0.574 1 81.06 71 LEU A N 1
ATOM 566 C CA . LEU A 1 71 ? -10.562 -0.333 -0.114 1 81.06 71 LEU A CA 1
ATOM 567 C C . LEU A 1 71 ? -11.117 -1.729 -0.376 1 81.06 71 LEU A C 1
ATOM 569 O O . LEU A 1 71 ? -10.367 -2.711 -0.358 1 81.06 71 LEU A O 1
ATOM 573 N N . ARG A 1 72 ? -12.352 -1.754 -0.667 1 77.19 72 ARG A N 1
ATOM 574 C CA . ARG A 1 72 ? -12.984 -3.049 -0.895 1 77.19 72 ARG A CA 1
ATOM 575 C C . ARG A 1 72 ? -12.977 -3.408 -2.377 1 77.19 72 ARG A C 1
ATOM 577 O O . ARG A 1 72 ? -13.078 -2.529 -3.236 1 77.19 72 ARG A O 1
ATOM 584 N N . SER A 1 73 ? -12.789 -4.625 -2.656 1 67 73 SER A N 1
ATOM 585 C CA . SER A 1 73 ? -12.711 -5.082 -4.039 1 67 73 SER A CA 1
ATOM 586 C C . SER A 1 73 ? -14.109 -5.297 -4.625 1 67 73 SER A C 1
ATOM 588 O O . SER A 1 73 ? -14.359 -4.938 -5.777 1 67 73 SER A O 1
ATOM 590 N N . PHE A 1 74 ? -1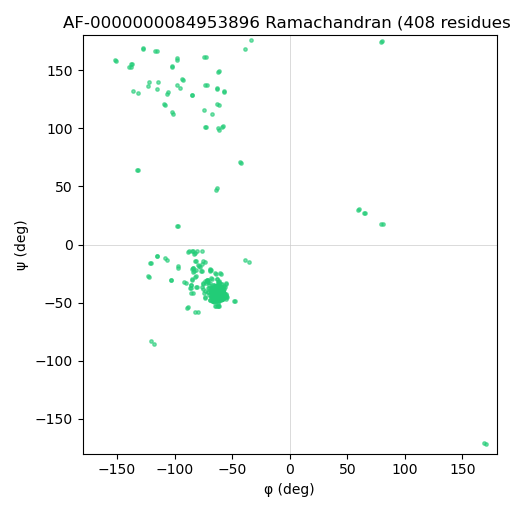4.93 -6.125 -4.047 1 71.06 74 PHE A N 1
ATOM 591 C CA . PHE A 1 74 ? -16.234 -6.398 -4.629 1 71.06 74 PHE A CA 1
ATOM 592 C C . PHE A 1 74 ? -17.25 -6.777 -3.545 1 71.06 74 PHE A C 1
ATOM 594 O O . PHE A 1 74 ? -16.875 -6.918 -2.377 1 71.06 74 PHE A O 1
ATOM 601 N N . HIS A 1 75 ? -18.406 -6.602 -3.908 1 69.88 75 HIS A N 1
ATOM 602 C CA . HIS A 1 75 ? -19.484 -7.199 -3.113 1 69.88 75 HIS A CA 1
ATOM 603 C C . HIS A 1 75 ? -20.016 -8.461 -3.777 1 69.88 75 HIS A C 1
ATOM 605 O O . HIS A 1 75 ? -20.516 -8.414 -4.906 1 69.88 75 HIS A O 1
ATOM 611 N N . TYR A 1 76 ? -19.75 -9.492 -3.039 1 67.88 76 TYR A N 1
ATOM 612 C CA . TYR A 1 76 ? -20.188 -10.789 -3.541 1 67.88 76 TYR A CA 1
ATOM 613 C C . TYR A 1 76 ? -21.703 -10.852 -3.645 1 67.88 76 TYR A C 1
ATOM 615 O O . TYR A 1 76 ? -22.406 -10.422 -2.732 1 67.88 76 TYR A O 1
ATOM 623 N N . SER A 1 77 ? -22.109 -11.102 -4.875 1 65.31 77 SER A N 1
ATOM 624 C CA . SER A 1 77 ? -23.516 -11.422 -5.027 1 65.31 77 SER A CA 1
ATOM 625 C C . SER A 1 77 ? -23.719 -12.891 -5.363 1 65.31 77 SER A C 1
ATOM 627 O O . SER A 1 77 ? -22.984 -13.461 -6.172 1 65.31 77 SER A O 1
ATOM 629 N N . ASP A 1 78 ? -24.438 -13.516 -4.5 1 64.94 78 ASP A N 1
ATOM 630 C CA . ASP A 1 78 ? -24.719 -14.938 -4.645 1 64.94 78 ASP A CA 1
ATOM 631 C C . ASP A 1 78 ? -25.547 -15.211 -5.895 1 64.94 78 ASP A C 1
ATOM 633 O O . ASP A 1 78 ? -26.672 -15.703 -5.809 1 64.94 78 ASP A O 1
ATOM 637 N N . ASP A 1 79 ? -25.172 -14.695 -6.848 1 65.88 79 ASP A N 1
ATOM 638 C CA . ASP A 1 79 ? -25.969 -15 -8.031 1 65.88 79 ASP A CA 1
ATOM 639 C C . ASP A 1 79 ? -25.734 -16.438 -8.5 1 65.88 79 ASP A C 1
ATOM 641 O O . ASP A 1 79 ? -24.641 -16.969 -8.352 1 65.88 79 ASP A O 1
ATOM 645 N N . GLU A 1 80 ? -26.797 -17.031 -8.828 1 79.19 80 GLU A N 1
ATOM 646 C CA . GLU A 1 80 ? -26.719 -18.375 -9.375 1 79.19 80 GLU A CA 1
ATOM 647 C C . GLU A 1 80 ? -25.938 -18.391 -10.688 1 79.19 80 GLU A C 1
ATOM 649 O O . GLU A 1 80 ? -26.359 -17.781 -11.672 1 79.19 80 GLU A O 1
ATOM 654 N N . THR A 1 81 ? -24.703 -18.781 -10.625 1 87.06 81 THR A N 1
ATOM 655 C CA . THR A 1 81 ? -23.844 -18.906 -11.805 1 87.06 81 THR A CA 1
ATOM 656 C C . THR A 1 81 ? -22.984 -20.156 -11.719 1 87.06 81 THR A C 1
ATOM 658 O O . THR A 1 81 ? -22.75 -20.688 -10.633 1 87.06 81 THR A O 1
ATOM 661 N N . ASN A 1 82 ? -22.641 -20.625 -12.898 1 91.69 82 ASN A N 1
ATOM 662 C CA . ASN A 1 82 ? -21.719 -21.75 -12.961 1 91.69 82 ASN A CA 1
ATOM 663 C C . ASN A 1 82 ? -20.266 -21.312 -12.898 1 91.69 82 ASN A C 1
ATOM 665 O O . ASN A 1 82 ? -19.359 -22.141 -12.758 1 91.69 82 ASN A O 1
ATOM 669 N N . THR A 1 83 ? -20.062 -20 -12.906 1 94.56 83 THR A N 1
ATOM 670 C CA . THR A 1 83 ? -18.719 -19.469 -12.867 1 94.56 83 THR A CA 1
ATOM 671 C C . THR A 1 83 ? -18.594 -18.359 -11.82 1 94.56 83 THR A C 1
ATOM 673 O O . THR A 1 83 ? -18.281 -17.219 -12.156 1 94.56 83 THR A O 1
ATOM 676 N N . PRO A 1 84 ? -18.766 -18.672 -10.586 1 94.56 84 PRO A N 1
ATOM 677 C CA . PRO A 1 84 ? -18.766 -17.656 -9.523 1 94.56 84 PRO A CA 1
ATOM 678 C C . PRO A 1 84 ? -17.438 -16.875 -9.453 1 94.56 84 PRO A C 1
ATOM 680 O O . PRO A 1 84 ? -17.453 -15.672 -9.195 1 94.56 84 PRO A O 1
ATOM 683 N N . LEU A 1 85 ? -16.344 -17.531 -9.688 1 95.75 85 LEU A N 1
ATOM 684 C CA . LEU A 1 85 ? -15.07 -16.844 -9.602 1 95.75 85 LEU A CA 1
ATOM 685 C C . LEU A 1 85 ? -14.914 -15.844 -10.75 1 95.75 85 LEU A C 1
ATOM 687 O O . LEU A 1 85 ? -14.516 -14.703 -10.531 1 95.75 85 LEU A O 1
ATOM 691 N N . LYS A 1 86 ? -15.195 -16.281 -11.922 1 95.25 86 LYS A N 1
ATOM 692 C CA . LYS A 1 86 ? -15.133 -15.383 -13.07 1 95.25 86 LYS A CA 1
ATOM 693 C C . LYS A 1 86 ? -16.016 -14.156 -12.859 1 95.25 86 LYS A C 1
ATOM 695 O O . LYS A 1 86 ? -15.594 -13.031 -13.148 1 95.25 86 LYS A O 1
ATOM 700 N N . ASN A 1 87 ? -17.203 -14.398 -12.391 1 93.94 87 ASN A N 1
ATOM 701 C CA . ASN A 1 87 ? -18.125 -13.305 -12.109 1 93.94 87 ASN A CA 1
ATOM 702 C C . ASN A 1 87 ? -17.562 -12.359 -11.047 1 93.94 87 ASN A C 1
ATOM 704 O O . ASN A 1 87 ? -17.672 -11.141 -11.18 1 93.94 87 ASN A O 1
ATOM 708 N N . ALA A 1 88 ? -17 -12.93 -10.031 1 93.5 88 ALA A N 1
ATOM 709 C CA . ALA A 1 88 ? -16.453 -12.133 -8.945 1 93.5 88 ALA A CA 1
ATOM 710 C C . ALA A 1 88 ? -15.281 -11.281 -9.438 1 93.5 88 ALA A C 1
ATOM 712 O O . ALA A 1 88 ? -15.133 -10.125 -9.039 1 93.5 88 ALA A O 1
ATOM 713 N N . LEU A 1 89 ? -14.453 -11.859 -10.25 1 95.12 89 LEU A N 1
ATOM 714 C CA . LEU A 1 89 ? -13.336 -11.117 -10.82 1 95.12 89 LEU A CA 1
ATOM 715 C C . LEU A 1 89 ? -13.828 -9.922 -11.633 1 95.12 89 LEU A C 1
ATOM 717 O O . LEU A 1 89 ? -13.305 -8.812 -11.5 1 95.12 89 LEU A O 1
ATOM 721 N N . ASN A 1 90 ? -14.805 -10.141 -12.438 1 93.12 90 ASN A N 1
ATOM 722 C CA . ASN A 1 90 ? -15.383 -9.062 -13.234 1 93.12 90 ASN A CA 1
ATOM 723 C C . ASN A 1 90 ? -16 -7.98 -12.352 1 93.12 90 ASN A C 1
ATOM 725 O O . ASN A 1 90 ? -15.852 -6.789 -12.633 1 93.12 90 ASN A O 1
ATOM 729 N N . GLU A 1 91 ? -16.656 -8.398 -11.359 1 91.69 91 GLU A N 1
ATOM 730 C CA . GLU A 1 91 ? -17.25 -7.441 -10.438 1 91.69 91 GLU A CA 1
ATOM 731 C C . GLU A 1 91 ? -16.188 -6.613 -9.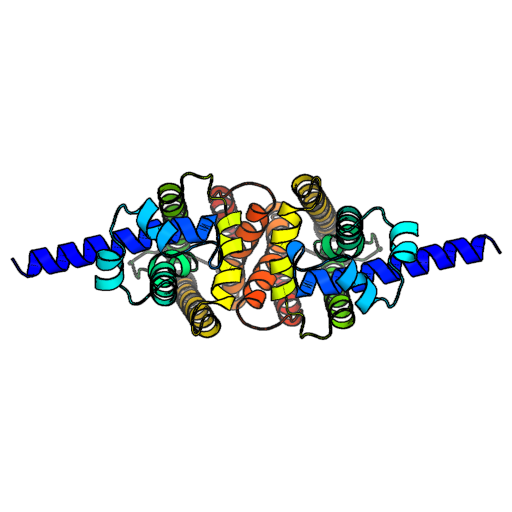727 1 91.69 91 GLU A C 1
ATOM 733 O O . GLU A 1 91 ? -16.375 -5.41 -9.516 1 91.69 91 GLU A O 1
ATOM 738 N N . ALA A 1 92 ? -15.156 -7.293 -9.32 1 92.19 92 ALA A N 1
ATOM 739 C CA . ALA A 1 92 ? -14.062 -6.594 -8.648 1 92.19 92 ALA A CA 1
ATOM 740 C C . ALA A 1 92 ? -13.477 -5.508 -9.547 1 92.19 92 ALA A C 1
ATOM 742 O O . ALA A 1 92 ? -13.188 -4.398 -9.094 1 92.19 92 ALA A O 1
ATOM 743 N N . ILE A 1 93 ? -13.32 -5.828 -10.773 1 92.69 93 ILE A N 1
ATOM 744 C CA . ILE A 1 93 ? -12.773 -4.883 -11.734 1 92.69 93 ILE A CA 1
ATOM 745 C C . ILE A 1 93 ? -13.742 -3.719 -11.93 1 92.69 93 ILE A C 1
ATOM 747 O O . ILE A 1 93 ? -13.328 -2.555 -11.922 1 92.69 93 ILE A O 1
ATOM 751 N N . GLU A 1 94 ? -14.984 -4.012 -12.078 1 90.81 94 GLU A N 1
ATOM 752 C CA . GLU A 1 94 ? -15.992 -2.977 -12.289 1 90.81 94 GLU A CA 1
ATOM 753 C C . GLU A 1 94 ? -16.125 -2.08 -11.062 1 90.81 94 GLU A C 1
ATOM 755 O O . GLU A 1 94 ? -16.344 -0.871 -11.195 1 90.81 94 GLU A O 1
ATOM 760 N N . HIS A 1 95 ? -16.078 -2.73 -9.977 1 88.25 95 HIS A N 1
ATOM 761 C CA . HIS A 1 95 ? -16.141 -1.963 -8.734 1 88.25 95 HIS A CA 1
ATOM 762 C C . HIS A 1 95 ? -14.992 -0.97 -8.648 1 88.25 95 HIS A C 1
ATOM 764 O O . HIS A 1 95 ? -15.195 0.193 -8.289 1 88.25 95 HIS A O 1
ATOM 770 N N . ARG A 1 96 ? -13.852 -1.41 -8.922 1 87.31 96 ARG A N 1
ATOM 771 C CA . ARG A 1 96 ? -12.68 -0.537 -8.914 1 87.31 96 ARG A CA 1
ATOM 772 C C . ARG A 1 96 ? -12.82 0.579 -9.938 1 87.31 96 ARG A C 1
ATOM 774 O O . ARG A 1 96 ? -12.484 1.732 -9.664 1 87.31 96 ARG A O 1
ATOM 781 N N . LYS A 1 97 ? -13.242 0.235 -11.102 1 87.5 97 LYS A N 1
ATOM 782 C CA . LYS A 1 97 ? -13.477 1.244 -12.133 1 87.5 97 LYS A CA 1
ATOM 783 C C . LYS A 1 97 ? -14.461 2.303 -11.648 1 87.5 97 LYS A C 1
ATOM 785 O O . LYS A 1 97 ? -14.273 3.494 -11.898 1 87.5 97 LYS A O 1
ATOM 790 N N . GLY A 1 98 ? -15.5 1.826 -11.039 1 85.94 98 GLY A N 1
ATOM 791 C CA . GLY A 1 98 ? -16.5 2.74 -10.508 1 85.94 98 GLY A CA 1
ATOM 792 C C . GLY A 1 98 ? -15.938 3.713 -9.492 1 85.94 98 GLY A C 1
ATOM 793 O O . GLY A 1 98 ? -16.281 4.895 -9.5 1 85.94 98 GLY A O 1
ATOM 794 N N . HIS A 1 99 ? -15.133 3.207 -8.664 1 82.75 99 HIS A N 1
ATOM 795 C CA . HIS A 1 99 ? -14.523 4.066 -7.652 1 82.75 99 HIS A CA 1
ATOM 796 C C . HIS A 1 99 ? -13.578 5.078 -8.289 1 82.75 99 HIS A C 1
ATOM 798 O O . HIS A 1 99 ? -13.539 6.238 -7.883 1 82.75 99 HIS A O 1
ATOM 804 N N . ILE A 1 100 ? -12.781 4.617 -9.242 1 81.19 100 ILE A N 1
ATOM 805 C CA . ILE A 1 100 ? -11.859 5.504 -9.938 1 81.19 100 ILE A CA 1
ATOM 806 C C . ILE A 1 100 ? -12.641 6.617 -10.633 1 81.19 100 ILE A C 1
ATOM 808 O O . ILE A 1 100 ? -12.266 7.789 -10.555 1 81.19 100 ILE A O 1
ATOM 812 N N . ASP A 1 101 ? -13.703 6.238 -11.258 1 82.75 101 ASP A N 1
ATOM 813 C CA . ASP A 1 101 ? -14.531 7.215 -11.961 1 82.75 101 ASP A CA 1
ATOM 814 C C . ASP A 1 101 ? -15.109 8.242 -10.992 1 82.75 101 ASP A C 1
ATOM 816 O O . ASP A 1 101 ? -15.156 9.438 -11.305 1 82.75 101 ASP A O 1
ATOM 820 N N . LYS A 1 102 ? -15.57 7.758 -9.906 1 81.12 102 LYS A N 1
ATOM 821 C CA . LYS A 1 102 ? -16.141 8.656 -8.906 1 81.12 102 LYS A CA 1
ATOM 822 C C . LYS A 1 102 ? -15.078 9.633 -8.391 1 81.12 102 LYS A C 1
ATOM 824 O O . LYS A 1 102 ? -15.375 10.82 -8.195 1 81.12 102 LYS A O 1
ATOM 829 N N . LEU A 1 103 ? -13.953 9.164 -8.133 1 77.81 103 LEU A N 1
ATOM 830 C CA . LEU A 1 103 ? -12.867 10.016 -7.66 1 77.81 103 LEU A CA 1
ATOM 831 C C . LEU A 1 103 ? -12.5 11.062 -8.703 1 77.81 103 LEU A C 1
ATOM 833 O O . LEU A 1 103 ? -12.227 12.219 -8.367 1 77.81 103 LEU A O 1
ATOM 837 N N . ARG A 1 104 ? -12.438 10.648 -9.938 1 77.19 104 ARG A N 1
ATOM 838 C CA . ARG A 1 104 ? -12.117 11.562 -11.031 1 77.19 104 ARG A CA 1
ATOM 839 C C . ARG A 1 104 ? -13.164 12.664 -11.148 1 77.19 104 ARG A C 1
ATOM 841 O O . ARG A 1 104 ? -12.844 13.797 -11.516 1 77.19 104 ARG A O 1
ATOM 848 N N . GLU A 1 105 ? -14.328 12.305 -10.82 1 78.38 105 GLU A N 1
ATOM 849 C CA . GLU A 1 105 ? -15.406 13.289 -10.867 1 78.38 105 GLU A CA 1
ATOM 850 C C . GLU A 1 105 ? -15.273 14.305 -9.734 1 78.38 105 GLU A C 1
ATOM 852 O O . GLU A 1 105 ? -15.695 15.453 -9.875 1 78.38 105 GLU A O 1
ATOM 857 N N . MET A 1 106 ? -14.773 13.883 -8.711 1 75.25 106 MET A N 1
ATOM 858 C CA . MET A 1 106 ? -14.711 14.711 -7.508 1 75.25 106 MET A CA 1
ATOM 859 C C . MET A 1 106 ? -13.516 15.648 -7.555 1 75.25 106 MET A C 1
ATOM 861 O O . MET A 1 106 ? -13.445 16.625 -6.797 1 75.25 106 MET A O 1
ATOM 865 N N . THR A 1 107 ? -12.578 15.266 -8.328 1 70.81 107 THR A N 1
ATOM 866 C CA . THR A 1 107 ? -11.359 16.078 -8.352 1 70.81 107 THR A CA 1
ATOM 867 C C . THR A 1 107 ? -11.062 16.562 -9.766 1 70.81 107 THR A C 1
ATOM 869 O O . THR A 1 107 ? -11.438 15.914 -10.75 1 70.81 107 THR A O 1
ATOM 872 N N . ASP A 1 108 ? -10.719 17.766 -9.844 1 60.81 108 ASP A N 1
ATOM 873 C CA . ASP A 1 108 ? -10.328 18.344 -11.125 1 60.81 108 ASP A CA 1
ATOM 874 C C . ASP A 1 108 ? -8.922 17.906 -11.516 1 60.81 108 ASP A C 1
ATOM 876 O O . ASP A 1 108 ? -8.461 18.188 -12.625 1 60.81 108 ASP A O 1
ATOM 880 N N . PHE A 1 109 ? -8.297 17.453 -10.586 1 55.75 109 PHE A N 1
ATOM 881 C CA . PHE A 1 109 ? -6.91 17.109 -10.875 1 55.75 109 PHE A CA 1
ATOM 882 C C . PHE A 1 109 ? -6.777 15.617 -11.164 1 55.75 109 PHE A C 1
ATOM 884 O O . PHE A 1 109 ? -7.652 14.828 -10.805 1 55.75 109 PHE A O 1
ATOM 891 N N . LYS A 1 110 ? -6.008 15.391 -12.148 1 53.56 110 LYS A N 1
ATOM 892 C CA . LYS A 1 110 ? -5.727 14 -12.469 1 53.56 110 LYS A CA 1
ATOM 893 C C . LYS A 1 110 ? -5.457 13.188 -11.203 1 53.56 110 LYS A C 1
ATOM 895 O O . LYS A 1 110 ? -4.379 13.289 -10.609 1 53.56 110 LYS A O 1
ATOM 900 N N . VAL A 1 111 ? -6.621 13.023 -10.477 1 54.94 111 VAL A N 1
ATOM 901 C CA . VAL A 1 111 ? -6.449 12.18 -9.305 1 54.94 111 VAL A CA 1
ATOM 902 C C . VAL A 1 111 ? -5.949 10.797 -9.727 1 54.94 111 VAL A C 1
ATOM 904 O O . VAL A 1 111 ? -6.57 10.133 -10.562 1 54.94 111 VAL A O 1
ATOM 907 N N . ASP A 1 112 ? -4.625 10.609 -9.555 1 60.47 112 ASP A N 1
ATOM 908 C CA . ASP A 1 112 ? -4.062 9.281 -9.789 1 60.47 112 ASP A CA 1
ATOM 909 C C . ASP A 1 112 ? -3.896 8.516 -8.477 1 60.47 112 ASP A C 1
ATOM 911 O O . ASP A 1 112 ? -4.219 9.031 -7.406 1 60.47 112 ASP A O 1
ATOM 915 N N . ASP A 1 113 ? -3.826 7.332 -8.531 1 66.62 113 ASP A N 1
ATOM 916 C CA . ASP A 1 113 ? -3.586 6.41 -7.43 1 66.62 113 ASP A CA 1
ATOM 917 C C . ASP A 1 113 ? -2.627 7.016 -6.406 1 66.62 113 ASP A C 1
ATOM 919 O O . ASP A 1 113 ? -2.73 6.734 -5.211 1 66.62 113 ASP A O 1
ATOM 923 N N . PHE A 1 114 ? -2.037 8.023 -6.898 1 71.25 114 PHE A N 1
ATOM 924 C CA . PHE A 1 114 ? -1.033 8.633 -6.031 1 71.25 114 PHE A CA 1
ATOM 925 C C . PHE A 1 114 ? -1.695 9.414 -4.898 1 71.25 114 PHE A C 1
ATOM 927 O O . PHE A 1 114 ? -1.344 9.234 -3.73 1 71.25 114 PHE A O 1
ATOM 934 N N . TYR A 1 115 ? -2.668 10.172 -5.219 1 73.69 115 TYR A N 1
ATOM 935 C CA . TYR A 1 115 ? -3.301 11.031 -4.227 1 73.69 115 TYR A CA 1
ATOM 936 C C . TYR A 1 115 ? -4.125 10.211 -3.24 1 73.69 115 TYR A C 1
ATOM 938 O O . TYR A 1 115 ? -4.234 10.57 -2.064 1 73.69 115 TYR A O 1
ATOM 946 N N . PHE A 1 116 ? -4.629 9.156 -3.758 1 79.38 116 PHE A N 1
ATOM 947 C CA . PHE A 1 116 ? -5.402 8.281 -2.887 1 79.38 116 PHE A CA 1
ATOM 948 C C . PHE A 1 116 ? -4.512 7.66 -1.819 1 79.38 116 PHE A C 1
ATOM 950 O O . PHE A 1 116 ? -4.863 7.645 -0.639 1 79.38 116 PHE A O 1
ATOM 957 N N . PHE A 1 117 ? -3.369 7.184 -2.199 1 78.81 117 PHE A N 1
ATOM 958 C CA . PHE A 1 117 ? -2.461 6.562 -1.243 1 78.81 117 PHE A CA 1
ATOM 959 C C . PHE A 1 117 ? -1.868 7.605 -0.301 1 78.81 117 PHE A C 1
ATOM 961 O O . PHE A 1 117 ? -1.682 7.34 0.888 1 78.81 117 PHE A O 1
ATOM 968 N N . LYS A 1 118 ? -1.618 8.703 -0.876 1 79.56 118 LYS A N 1
ATOM 969 C CA . LYS A 1 118 ? -1.139 9.789 -0.026 1 79.56 118 LYS A CA 1
ATOM 970 C C . LYS A 1 118 ? -2.137 10.102 1.088 1 79.56 118 LYS A C 1
ATOM 972 O O . LYS A 1 118 ? -1.745 10.305 2.238 1 79.56 118 LYS A O 1
ATOM 977 N N . LEU A 1 119 ? -3.369 10.117 0.688 1 84.31 119 LEU A N 1
ATOM 978 C CA . LEU A 1 119 ? -4.418 10.391 1.667 1 84.31 119 LEU A CA 1
ATOM 979 C C . LEU A 1 119 ? -4.527 9.242 2.672 1 84.31 119 LEU A C 1
ATOM 981 O O . LEU A 1 119 ? -4.766 9.477 3.859 1 84.31 119 LEU A O 1
ATOM 985 N N . ALA A 1 120 ? -4.359 8.039 2.244 1 83.5 120 ALA A N 1
ATOM 986 C CA . ALA A 1 120 ? -4.52 6.863 3.096 1 83.5 120 ALA A CA 1
ATOM 987 C C . ALA A 1 120 ? -3.607 6.941 4.316 1 83.5 120 ALA A C 1
ATOM 989 O O . ALA A 1 120 ? -4.004 6.559 5.422 1 83.5 120 ALA A O 1
ATOM 990 N N . PHE A 1 121 ? -2.48 7.441 4.172 1 77.81 121 PHE A N 1
ATOM 991 C CA . PHE A 1 121 ? -1.52 7.504 5.27 1 77.81 121 PHE A CA 1
ATOM 992 C C . PHE A 1 121 ? -1.889 8.617 6.246 1 77.81 121 PHE A C 1
ATOM 994 O O . PHE A 1 121 ? -1.529 8.555 7.426 1 77.81 121 PHE A O 1
ATOM 1001 N N . GLN A 1 122 ? -2.641 9.57 5.766 1 79.25 122 GLN A N 1
ATOM 1002 C CA . GLN A 1 122 ? -3.156 10.602 6.656 1 79.25 122 GLN A CA 1
ATOM 1003 C C . GLN A 1 122 ? -4.391 10.109 7.406 1 79.25 122 GLN A C 1
ATOM 1005 O O . GLN A 1 122 ? -4.613 10.484 8.562 1 79.25 122 GLN A O 1
ATOM 1010 N N . VAL A 1 123 ? -5.188 9.336 6.723 1 86.31 123 VAL A N 1
ATOM 1011 C CA . VAL A 1 123 ? -6.363 8.758 7.367 1 86.31 123 VAL A CA 1
ATOM 1012 C C . VAL A 1 123 ? -5.941 7.938 8.578 1 86.31 123 VAL A C 1
ATOM 1014 O O . VAL A 1 123 ? -6.59 7.988 9.633 1 86.31 123 VAL A O 1
ATOM 1017 N N . GLU A 1 124 ? -4.863 7.238 8.391 1 80.88 124 GLU A N 1
ATOM 1018 C CA . GLU A 1 124 ? -4.332 6.445 9.492 1 80.88 124 GLU A CA 1
ATOM 1019 C C . GLU A 1 124 ? -4.086 7.312 10.727 1 80.88 124 GLU A C 1
ATOM 1021 O O . GLU A 1 124 ? -4.309 6.871 11.852 1 80.88 124 GLU A O 1
ATOM 1026 N N . GLU A 1 125 ? -3.697 8.562 10.539 1 79.19 125 GLU A N 1
ATOM 1027 C CA . GLU A 1 125 ? -3.301 9.469 11.617 1 79.19 125 GLU A CA 1
ATOM 1028 C C . GLU A 1 125 ? -4.516 10.156 12.242 1 79.19 125 GLU A C 1
ATOM 1030 O O . GLU A 1 125 ? -4.543 10.398 13.445 1 79.19 125 GLU A O 1
ATOM 1035 N N . PHE A 1 126 ? -5.586 10.391 11.453 1 88.06 126 PHE A N 1
ATOM 1036 C CA . PHE A 1 126 ? -6.598 11.328 11.93 1 88.06 126 PHE A CA 1
ATOM 1037 C C . PHE A 1 126 ? -7.953 10.641 12.047 1 88.06 126 PHE A C 1
ATOM 1039 O O . PHE A 1 126 ? -8.875 11.188 12.656 1 88.06 126 PHE A O 1
ATOM 1046 N N . TYR A 1 127 ? -8.117 9.484 11.438 1 91.38 127 TYR A N 1
ATOM 1047 C CA . TYR A 1 127 ? -9.375 8.758 11.523 1 91.38 127 TYR A CA 1
ATOM 1048 C C . TYR A 1 127 ? -9.43 7.902 12.781 1 91.38 127 TYR A C 1
ATOM 1050 O O . TYR A 1 127 ? -8.523 7.102 13.031 1 91.38 127 TYR A O 1
ATOM 1058 N N . PRO A 1 128 ? -10.5 8.062 13.5 1 88.69 128 PRO A N 1
ATOM 1059 C CA . PRO A 1 128 ? -10.641 7.23 14.695 1 88.69 128 PRO A CA 1
ATOM 1060 C C . PRO A 1 128 ? -10.734 5.742 14.375 1 88.69 128 PRO A C 1
ATOM 1062 O O . PRO A 1 128 ? -11.398 5.355 13.406 1 88.69 128 PRO A O 1
ATOM 1065 N N . ASP A 1 129 ? -10.023 4.914 15.078 1 88.56 129 ASP A N 1
ATOM 1066 C CA . ASP A 1 129 ? -10.07 3.455 14.992 1 88.56 129 ASP A CA 1
ATOM 1067 C C . ASP A 1 129 ? -9.727 2.977 13.578 1 88.56 129 ASP A C 1
ATOM 1069 O O . ASP A 1 129 ? -10.367 2.061 13.062 1 88.56 129 ASP A O 1
ATOM 1073 N N . PHE A 1 130 ? -8.93 3.699 12.883 1 88.38 130 PHE A N 1
ATOM 1074 C CA . PHE A 1 130 ? -8.523 3.393 11.516 1 88.38 130 PHE A CA 1
ATOM 1075 C C . PHE A 1 130 ? -8.102 1.935 11.391 1 88.38 130 PHE A C 1
ATOM 1077 O O . PHE A 1 130 ? -8.547 1.229 10.484 1 88.38 130 PHE A O 1
ATOM 1084 N N . LYS A 1 131 ? -7.227 1.431 12.305 1 84.19 131 LYS A N 1
ATOM 1085 C CA . LYS A 1 131 ? -6.684 0.078 12.227 1 84.19 131 LYS A CA 1
ATOM 1086 C C . LYS A 1 131 ? -7.797 -0.965 12.273 1 84.19 131 LYS A C 1
ATOM 1088 O O . LYS A 1 131 ? -7.805 -1.909 11.484 1 84.19 131 LYS A O 1
ATOM 1093 N N . SER A 1 132 ? -8.703 -0.764 13.148 1 89.06 132 SER A N 1
ATOM 1094 C CA . SER A 1 132 ? -9.812 -1.702 13.266 1 89.06 132 SER A CA 1
ATOM 1095 C C . SER A 1 132 ? -10.695 -1.674 12.023 1 89.06 132 SER A C 1
ATOM 1097 O O . SER A 1 132 ? -11.172 -2.717 11.57 1 89.06 132 SER A O 1
ATOM 1099 N N . LYS A 1 133 ? -10.945 -0.509 11.492 1 90.06 133 LYS A N 1
ATOM 1100 C CA . LYS A 1 133 ? -11.773 -0.372 10.297 1 90.06 133 LYS A CA 1
ATOM 1101 C C . LYS A 1 133 ? -11.133 -1.07 9.102 1 90.06 133 LYS A C 1
ATOM 1103 O O . LYS A 1 133 ? -11.812 -1.769 8.352 1 90.06 133 LYS A O 1
ATOM 1108 N N . VAL A 1 134 ? -9.883 -0.903 8.961 1 89.12 134 VAL A N 1
ATOM 1109 C CA . VAL A 1 134 ? -9.148 -1.517 7.863 1 89.12 134 VAL A CA 1
ATOM 1110 C C . VAL A 1 134 ? -9.141 -3.033 8.031 1 89.12 134 VAL A C 1
ATOM 1112 O O . VAL A 1 134 ? -9.414 -3.771 7.078 1 89.12 134 VAL A O 1
ATOM 1115 N N . GLU A 1 135 ? -8.82 -3.516 9.188 1 88.56 135 GLU A N 1
ATOM 1116 C CA . GLU A 1 135 ? -8.773 -4.949 9.453 1 88.56 135 GLU A CA 1
ATOM 1117 C C . GLU A 1 135 ? -10.133 -5.602 9.188 1 88.56 135 GLU A C 1
ATOM 1119 O O . GLU A 1 135 ? -10.195 -6.699 8.633 1 88.56 135 GLU A O 1
ATOM 1124 N N . ASN A 1 136 ? -11.117 -4.91 9.617 1 90.81 136 ASN A N 1
ATOM 1125 C CA . ASN A 1 136 ? -12.461 -5.426 9.367 1 90.81 136 ASN A CA 1
ATOM 1126 C C . ASN A 1 136 ? -12.781 -5.469 7.879 1 90.81 136 ASN A C 1
ATOM 1128 O O . ASN A 1 136 ? -13.391 -6.426 7.395 1 90.81 136 ASN A O 1
ATOM 1132 N N . THR A 1 137 ? -12.406 -4.477 7.207 1 88.81 137 THR A N 1
ATOM 1133 C CA . THR A 1 137 ? -12.641 -4.41 5.77 1 88.81 137 THR A CA 1
ATOM 1134 C C . THR A 1 137 ? -11.891 -5.527 5.047 1 88.81 137 THR A C 1
ATOM 1136 O O . THR A 1 137 ? -12.453 -6.203 4.184 1 88.81 137 THR A O 1
ATOM 1139 N N . PHE A 1 138 ? -10.672 -5.766 5.414 1 87.75 138 PHE A N 1
ATOM 1140 C CA . PHE A 1 138 ? -9.875 -6.824 4.816 1 87.75 138 PHE A CA 1
ATOM 1141 C C . PHE A 1 138 ? -10.469 -8.195 5.121 1 87.75 138 PHE A C 1
ATOM 1143 O O . PHE A 1 138 ? -10.5 -9.07 4.258 1 87.75 138 PHE A O 1
ATOM 1150 N N . SER A 1 139 ? -10.891 -8.336 6.328 1 91 139 SER A N 1
ATOM 1151 C CA . SER A 1 139 ? -11.477 -9.609 6.746 1 91 139 SER A CA 1
ATOM 1152 C C . SER A 1 139 ? -12.766 -9.898 5.977 1 91 139 SER A C 1
ATOM 1154 O O . SER A 1 139 ? -13.016 -11.039 5.582 1 91 139 SER A O 1
ATOM 1156 N N . GLU A 1 140 ? -13.516 -8.883 5.805 1 90.69 140 GLU A N 1
ATOM 1157 C CA . GLU A 1 140 ? -14.75 -9.039 5.039 1 90.69 140 GLU A CA 1
ATOM 1158 C C . GLU A 1 140 ? -14.461 -9.438 3.596 1 90.69 140 GLU A C 1
ATOM 1160 O O . GLU A 1 140 ? -15.102 -10.336 3.049 1 90.69 140 GLU A O 1
ATOM 1165 N N . GLU A 1 141 ? -13.547 -8.766 2.988 1 90.69 141 GLU A N 1
ATOM 1166 C CA . GLU A 1 141 ? -13.156 -9.102 1.623 1 90.69 141 GLU A CA 1
ATOM 1167 C C . GLU A 1 141 ? -12.617 -10.523 1.538 1 90.69 141 GLU A C 1
ATOM 1169 O O . GLU A 1 141 ? -12.938 -11.258 0.6 1 90.69 141 GLU A O 1
ATOM 1174 N N . GLU A 1 142 ? -11.836 -10.844 2.471 1 93 142 GLU A N 1
ATOM 1175 C CA . GLU A 1 142 ? -11.273 -12.195 2.52 1 93 142 GLU A CA 1
ATOM 1176 C C . GLU A 1 142 ? -12.375 -13.25 2.586 1 93 142 GLU A C 1
ATOM 1178 O O . GLU A 1 142 ? -12.32 -14.258 1.884 1 93 142 GLU A O 1
ATOM 1183 N N . ASN A 1 143 ? -13.312 -13.016 3.439 1 93.44 143 ASN A N 1
ATOM 1184 C CA . ASN A 1 143 ? -14.422 -13.953 3.592 1 93.44 143 ASN A CA 1
ATOM 1185 C C . ASN A 1 143 ? -15.234 -14.078 2.303 1 93.44 143 ASN A C 1
ATOM 1187 O O . ASN A 1 143 ? -15.672 -15.172 1.943 1 93.44 143 ASN A O 1
ATOM 1191 N N . GLU A 1 144 ? -15.438 -13.008 1.672 1 92.19 144 GLU A N 1
ATOM 1192 C CA . GLU A 1 144 ? -16.172 -13.023 0.411 1 92.19 144 GLU A CA 1
ATOM 1193 C C . GLU A 1 144 ? -15.43 -13.82 -0.655 1 92.19 144 GLU A C 1
ATOM 1195 O O . GLU A 1 144 ? -16.016 -14.641 -1.358 1 92.19 144 GLU A O 1
ATOM 1200 N N . TRP A 1 145 ? -14.18 -13.609 -0.785 1 94.56 145 TRP A N 1
ATOM 1201 C CA . TRP A 1 145 ? -13.367 -14.367 -1.734 1 94.56 145 TRP A CA 1
ATOM 1202 C C . TRP A 1 145 ? -13.375 -15.852 -1.395 1 94.56 145 TRP A C 1
ATOM 1204 O O . TRP A 1 145 ? -13.43 -16.703 -2.289 1 94.56 145 TRP A O 1
ATOM 1214 N N . ARG A 1 146 ? -13.25 -16.125 -0.109 1 95.19 146 ARG A N 1
ATOM 1215 C CA . ARG A 1 146 ? -13.25 -17.516 0.315 1 95.19 146 ARG A CA 1
ATOM 1216 C C . ARG A 1 146 ? -14.531 -18.219 -0.116 1 95.19 146 ARG A C 1
ATOM 1218 O O . ARG A 1 146 ? -14.484 -19.344 -0.618 1 95.19 146 ARG A O 1
ATOM 1225 N N . GLU A 1 147 ? -15.602 -17.547 0.109 1 93.75 147 GLU A N 1
ATOM 1226 C CA . GLU A 1 147 ? -16.891 -18.109 -0.301 1 93.75 147 GLU A CA 1
ATOM 1227 C C . GLU A 1 147 ? -16.938 -18.328 -1.81 1 93.75 147 GLU A C 1
ATOM 1229 O O . GLU A 1 147 ? -17.391 -19.375 -2.273 1 93.75 147 GLU A O 1
ATOM 1234 N N . VAL A 1 148 ? -16.516 -17.406 -2.547 1 95 148 VAL A N 1
ATOM 1235 C CA . VAL A 1 148 ? -16.516 -17.484 -4.004 1 95 148 VAL A CA 1
ATOM 1236 C C . VAL A 1 148 ? -15.641 -18.641 -4.453 1 95 148 VAL A C 1
ATOM 1238 O O . VAL A 1 148 ? -16.031 -19.422 -5.324 1 95 148 VAL A O 1
ATOM 1241 N N . LEU A 1 149 ? -14.461 -18.797 -3.861 1 96.25 149 LEU A N 1
ATOM 1242 C CA . LEU A 1 149 ? -13.516 -19.844 -4.254 1 96.25 149 LEU A CA 1
ATOM 1243 C C . LEU A 1 149 ? -14.055 -21.219 -3.906 1 96.25 149 LEU A C 1
ATOM 1245 O O . LEU A 1 149 ? -13.891 -22.172 -4.676 1 96.25 149 LEU A O 1
ATOM 1249 N N . GLN A 1 150 ? -14.648 -21.312 -2.768 1 94.88 150 GLN A N 1
ATOM 1250 C CA . GLN A 1 150 ? -15.258 -22.578 -2.379 1 94.88 150 GLN A CA 1
ATOM 1251 C C . GLN A 1 150 ? -16.344 -22.984 -3.361 1 94.88 150 GLN A C 1
ATOM 1253 O O . GLN A 1 150 ? -16.422 -24.156 -3.768 1 94.88 150 GLN A O 1
ATOM 1258 N N . MET A 1 151 ? -17.172 -22.062 -3.709 1 94.5 151 MET A N 1
ATOM 1259 C CA . MET A 1 151 ? -18.219 -22.344 -4.691 1 94.5 151 MET A CA 1
ATOM 1260 C C . MET A 1 151 ? -17.625 -22.719 -6.039 1 94.5 151 MET A C 1
ATOM 1262 O O . MET A 1 151 ? -18.141 -23.594 -6.727 1 94.5 151 MET A O 1
ATOM 1266 N N . ALA A 1 152 ? -16.609 -21.984 -6.445 1 96.25 152 ALA A N 1
ATOM 1267 C CA . ALA A 1 152 ? -15.945 -22.25 -7.723 1 96.25 152 ALA A CA 1
ATOM 1268 C C . ALA A 1 152 ? -15.398 -23.672 -7.777 1 96.25 152 ALA A C 1
ATOM 1270 O O . ALA A 1 152 ? -15.492 -24.344 -8.812 1 96.25 152 ALA A O 1
ATOM 1271 N N . VAL A 1 153 ? -14.844 -24.188 -6.688 1 96.75 153 VAL A N 1
ATOM 1272 C CA . VAL A 1 153 ? -14.344 -25.547 -6.602 1 96.75 153 VAL A CA 1
ATOM 1273 C C . VAL A 1 153 ? -15.516 -26.531 -6.672 1 96.75 153 VAL A C 1
ATOM 1275 O O . VAL A 1 153 ? -15.469 -27.5 -7.426 1 96.75 153 VAL A O 1
ATOM 1278 N N . GLN A 1 154 ? -16.5 -26.266 -5.895 1 94.94 154 GLN A N 1
ATOM 1279 C CA . GLN A 1 154 ? -17.672 -27.125 -5.82 1 94.94 154 GLN A CA 1
ATOM 1280 C C . GLN A 1 154 ? -18.328 -27.281 -7.191 1 94.94 154 GLN A C 1
ATOM 1282 O O . GLN A 1 154 ? -18.781 -28.375 -7.543 1 94.94 154 GLN A O 1
ATOM 1287 N N . LYS A 1 155 ? -18.375 -2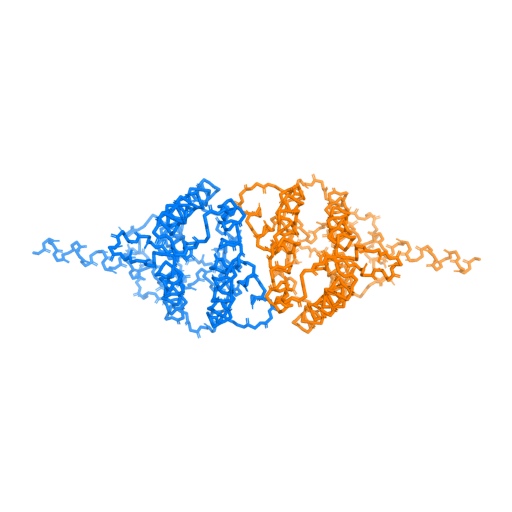6.266 -7.988 1 95.38 155 LYS A N 1
ATOM 1288 C CA . LYS A 1 155 ? -19.047 -26.266 -9.289 1 95.38 155 LYS A CA 1
ATOM 1289 C C . LYS A 1 155 ? -18.109 -26.75 -10.391 1 95.38 155 LYS A C 1
ATOM 1291 O O . LYS A 1 155 ? -18.5 -26.828 -11.555 1 95.38 155 LYS A O 1
ATOM 1296 N N . GLY A 1 156 ? -16.922 -26.969 -10.07 1 96.38 156 GLY A N 1
ATOM 1297 C CA . GLY A 1 156 ? -15.953 -27.469 -11.031 1 96.38 156 GLY A CA 1
ATOM 1298 C C . GLY A 1 156 ? -15.406 -26.391 -11.953 1 96.38 156 GLY A C 1
ATOM 1299 O O . GLY A 1 156 ? -14.898 -26.688 -13.031 1 96.38 156 GLY A O 1
ATOM 1300 N N . GLU A 1 157 ? -15.578 -25.109 -11.531 1 97 157 GLU A N 1
ATOM 1301 C CA . GLU A 1 157 ? -15.031 -24 -12.289 1 97 157 GLU A CA 1
ATOM 1302 C C . GLU A 1 157 ? -13.508 -24 -12.25 1 97 157 GLU A C 1
ATOM 1304 O O . GLU A 1 157 ? -12.852 -23.672 -13.242 1 97 157 GLU A O 1
ATOM 1309 N N . ILE A 1 158 ? -12.984 -24.359 -11.07 1 97.38 158 ILE A N 1
ATOM 1310 C CA . ILE A 1 158 ? -11.539 -24.469 -10.898 1 97.38 158 ILE A CA 1
ATOM 1311 C C . ILE A 1 158 ? -11.188 -25.828 -10.312 1 97.38 158 ILE A C 1
ATOM 1313 O O . ILE A 1 158 ? -12.07 -26.578 -9.883 1 97.38 158 ILE A O 1
ATOM 1317 N N . ARG A 1 159 ? -9.922 -26.141 -10.328 1 96 159 ARG A N 1
ATOM 1318 C CA . ARG A 1 159 ? -9.453 -27.484 -9.953 1 96 159 ARG A CA 1
ATOM 1319 C C . ARG A 1 159 ? -9.82 -27.781 -8.5 1 96 159 ARG A C 1
ATOM 1321 O O . ARG A 1 159 ? -9.727 -26.922 -7.633 1 96 159 ARG A O 1
ATOM 1328 N N . LYS A 1 160 ? -10.047 -29.016 -8.211 1 95.44 160 LYS A N 1
ATOM 1329 C CA . LYS A 1 160 ? -10.445 -29.469 -6.887 1 95.44 160 LYS A CA 1
ATOM 1330 C C . LYS A 1 160 ? -9.312 -29.312 -5.879 1 95.44 160 LYS A C 1
ATOM 1332 O O . LYS A 1 160 ? -9.555 -29.062 -4.695 1 95.44 160 LYS A O 1
ATOM 1337 N N . ASN A 1 161 ? -8.094 -29.375 -6.324 1 93.69 161 ASN A N 1
ATOM 1338 C CA . ASN A 1 161 ? -6.945 -29.328 -5.422 1 93.69 161 ASN A CA 1
ATOM 1339 C C . ASN A 1 161 ? -6.352 -27.938 -5.328 1 93.69 161 ASN A C 1
ATOM 1341 O O . ASN A 1 161 ? -5.215 -27.766 -4.879 1 93.69 161 ASN A O 1
ATOM 1345 N N . THR A 1 162 ? -7.164 -26.984 -5.801 1 95 162 THR A N 1
ATOM 1346 C CA . THR A 1 162 ? -6.715 -25.609 -5.723 1 95 162 THR A CA 1
ATOM 1347 C C . THR A 1 162 ? -6.387 -25.234 -4.281 1 95 162 THR A C 1
ATOM 1349 O O . THR A 1 162 ? -7.152 -25.531 -3.363 1 95 162 THR A O 1
ATOM 1352 N N . ASP A 1 163 ? -5.211 -24.625 -4.055 1 95.81 163 ASP A N 1
ATOM 1353 C CA . ASP A 1 163 ? -4.879 -24.062 -2.752 1 95.81 163 ASP A CA 1
ATOM 1354 C C . ASP A 1 163 ? -5.672 -22.781 -2.492 1 95.81 163 ASP A C 1
ATOM 1356 O O . ASP A 1 163 ? -5.273 -21.703 -2.928 1 95.81 163 ASP A O 1
ATOM 1360 N N . ILE A 1 164 ? -6.684 -22.906 -1.739 1 96.69 164 ILE A N 1
ATOM 1361 C CA . ILE A 1 164 ? -7.617 -21.812 -1.516 1 96.69 164 ILE A CA 1
ATOM 1362 C C . ILE A 1 164 ? -6.902 -20.656 -0.82 1 96.69 164 ILE A C 1
ATOM 1364 O O . ILE A 1 164 ? -7.09 -19.5 -1.184 1 96.69 164 ILE A O 1
ATOM 1368 N N . ASP A 1 165 ? -6.055 -20.906 0.104 1 95.81 165 ASP A N 1
ATOM 1369 C CA . ASP A 1 165 ? -5.371 -19.875 0.872 1 95.81 165 ASP A CA 1
ATOM 1370 C C . ASP A 1 165 ? -4.422 -19.062 -0.013 1 95.81 165 ASP A C 1
ATOM 1372 O O . ASP A 1 165 ? -4.395 -17.828 0.055 1 95.81 165 ASP A O 1
ATOM 1376 N N . LEU A 1 166 ? -3.664 -19.75 -0.798 1 96.88 166 LEU A N 1
ATOM 1377 C CA . LEU A 1 166 ? -2.756 -19.062 -1.706 1 96.88 166 LEU A CA 1
ATOM 1378 C C . LEU A 1 166 ? -3.531 -18.234 -2.73 1 96.88 166 LEU A C 1
ATOM 1380 O O . LEU A 1 166 ? -3.193 -17.078 -2.99 1 96.88 166 LEU A O 1
ATOM 1384 N N . THR A 1 167 ? -4.578 -18.891 -3.332 1 97.69 167 THR A N 1
ATOM 1385 C CA . THR A 1 167 ? -5.371 -18.219 -4.352 1 97.69 167 THR A CA 1
ATOM 1386 C C . THR A 1 167 ? -6.012 -16.953 -3.789 1 97.69 167 THR A C 1
ATOM 1388 O O . THR A 1 167 ? -5.984 -15.891 -4.426 1 97.69 167 THR A O 1
ATOM 1391 N N . LEU A 1 168 ? -6.523 -17.078 -2.629 1 96.06 168 LEU A N 1
ATOM 1392 C CA . LEU A 1 168 ? -7.137 -15.961 -1.933 1 96.06 168 LEU A CA 1
ATOM 1393 C C . LEU A 1 168 ? -6.117 -14.852 -1.69 1 96.06 168 LEU A C 1
ATOM 1395 O O . LEU A 1 168 ? -6.398 -13.68 -1.948 1 96.06 168 LEU A O 1
ATOM 1399 N N . SER A 1 169 ? -4.973 -15.156 -1.183 1 94.81 169 SER A N 1
ATOM 1400 C CA . SER A 1 169 ? -3.914 -14.188 -0.947 1 94.81 169 SER A CA 1
ATOM 1401 C C . SER A 1 169 ? -3.551 -13.445 -2.229 1 94.81 169 SER A C 1
ATOM 1403 O O . SER A 1 169 ? -3.43 -12.219 -2.23 1 94.81 169 SER A O 1
ATOM 1405 N N . LEU A 1 170 ? -3.428 -14.195 -3.281 1 96.75 170 LEU A N 1
ATOM 1406 C CA . LEU A 1 170 ? -3.027 -13.594 -4.547 1 96.75 170 LEU A CA 1
ATOM 1407 C C . LEU A 1 170 ? -4.117 -12.672 -5.078 1 96.75 170 LEU A C 1
ATOM 1409 O O . LEU A 1 170 ? -3.826 -11.562 -5.539 1 96.75 170 LEU A O 1
ATOM 1413 N N . LEU A 1 171 ? -5.375 -13.062 -4.957 1 96 171 LEU A N 1
ATOM 1414 C CA . LEU A 1 171 ? -6.488 -12.25 -5.426 1 96 171 LEU A CA 1
ATOM 1415 C C . LEU A 1 171 ? -6.539 -10.922 -4.68 1 96 171 LEU A C 1
ATOM 1417 O O . LEU A 1 171 ? -6.918 -9.891 -5.254 1 96 171 LEU A O 1
ATOM 1421 N N . MET A 1 172 ? -6.148 -10.914 -3.49 1 93.69 172 MET A N 1
ATOM 1422 C CA . MET A 1 172 ? -6.188 -9.711 -2.662 1 93.69 172 MET A CA 1
ATOM 1423 C C . MET A 1 172 ? -4.934 -8.867 -2.869 1 93.69 172 MET A C 1
ATOM 1425 O O . MET A 1 172 ? -4.996 -7.637 -2.84 1 93.69 172 MET A O 1
ATOM 1429 N N . LEU A 1 173 ? -3.803 -9.516 -3.088 1 93.5 173 LEU A N 1
ATOM 1430 C CA . LEU A 1 173 ? -2.531 -8.805 -3.156 1 93.5 173 LEU A CA 1
ATOM 1431 C C . LEU A 1 173 ? -2.328 -8.188 -4.535 1 93.5 173 LEU A C 1
ATOM 1433 O O . LEU A 1 173 ? -1.682 -7.145 -4.668 1 93.5 173 LEU A O 1
ATOM 1437 N N . ILE A 1 174 ? -2.896 -8.727 -5.605 1 94.5 174 ILE A N 1
ATOM 1438 C CA . ILE A 1 174 ? -2.668 -8.281 -6.977 1 94.5 174 ILE A CA 1
ATOM 1439 C C . ILE A 1 174 ? -3.145 -6.836 -7.137 1 94.5 174 ILE A C 1
ATOM 1441 O O . ILE A 1 174 ? -2.369 -5.957 -7.52 1 94.5 174 ILE A O 1
ATOM 1445 N N . PRO A 1 175 ? -4.359 -6.516 -6.75 1 91.62 175 PRO A N 1
ATOM 1446 C CA . PRO A 1 175 ? -4.789 -5.125 -6.93 1 91.62 175 PRO A CA 1
ATOM 1447 C C . PRO A 1 175 ? -4.02 -4.148 -6.043 1 91.62 175 PRO A C 1
ATOM 1449 O O . PRO A 1 175 ? -3.773 -3.01 -6.445 1 91.62 175 PRO A O 1
ATOM 1452 N N . ARG A 1 176 ? -3.674 -4.594 -4.871 1 87.44 176 ARG A N 1
ATOM 1453 C CA . ARG A 1 176 ? -2.91 -3.74 -3.969 1 87.44 176 ARG A CA 1
ATOM 1454 C C . ARG A 1 176 ? -1.523 -3.449 -4.535 1 87.44 176 ARG A C 1
ATOM 1456 O O . ARG A 1 176 ? -1.077 -2.299 -4.531 1 87.44 176 ARG A O 1
ATOM 1463 N N . GLY A 1 177 ? -0.878 -4.508 -4.945 1 89.5 177 GLY A N 1
ATOM 1464 C CA . GLY A 1 177 ? 0.44 -4.34 -5.535 1 89.5 177 GLY A CA 1
ATOM 1465 C C . GLY A 1 177 ? 0.426 -3.498 -6.801 1 89.5 177 GLY A C 1
ATOM 1466 O O . GLY A 1 177 ? 1.305 -2.658 -7 1 89.5 177 GLY A O 1
ATOM 1467 N N . LEU A 1 178 ? -0.583 -3.707 -7.645 1 89.94 178 LEU A N 1
ATOM 1468 C CA . LEU A 1 178 ? -0.722 -2.928 -8.867 1 89.94 178 LEU A CA 1
ATOM 1469 C C . LEU A 1 178 ? -0.996 -1.462 -8.555 1 89.94 178 LEU A C 1
ATOM 1471 O O . LEU A 1 178 ? -0.444 -0.569 -9.195 1 89.94 178 LEU A O 1
ATOM 1475 N N . GLY A 1 179 ? -1.903 -1.238 -7.605 1 85.56 179 GLY A N 1
ATOM 1476 C CA . GLY A 1 179 ? -2.189 0.128 -7.199 1 85.56 179 GLY A CA 1
ATOM 1477 C C . GLY A 1 179 ? -0.963 0.874 -6.707 1 85.56 179 GLY A C 1
ATOM 1478 O O . GLY A 1 179 ? -0.755 2.035 -7.062 1 85.56 179 GLY A O 1
ATOM 1479 N N . LEU A 1 180 ? -0.218 0.196 -5.941 1 84.38 180 LEU A N 1
ATOM 1480 C CA . LEU A 1 180 ? 1.007 0.796 -5.422 1 84.38 180 LEU A CA 1
ATOM 1481 C C . LEU A 1 180 ? 1.99 1.087 -6.551 1 84.38 180 LEU A C 1
ATOM 1483 O O . LEU A 1 180 ? 2.609 2.152 -6.582 1 84.38 180 LEU A O 1
ATOM 1487 N N . SER A 1 181 ? 2.172 0.142 -7.449 1 85.12 181 SER A N 1
ATOM 1488 C CA . SER A 1 181 ? 3.076 0.326 -8.578 1 85.12 181 SER A CA 1
ATOM 1489 C C . SER A 1 181 ? 2.641 1.5 -9.453 1 85.12 181 SER A C 1
ATOM 1491 O O . SER A 1 181 ? 3.471 2.312 -9.867 1 85.12 181 SER A O 1
ATOM 1493 N N . MET A 1 182 ? 1.413 1.599 -9.633 1 82.44 182 MET A N 1
ATOM 1494 C CA . MET A 1 182 ? 0.879 2.633 -10.516 1 82.44 182 MET A CA 1
ATOM 1495 C C . MET A 1 182 ? 0.957 4.004 -9.859 1 82.44 182 MET A C 1
ATOM 1497 O O . MET A 1 182 ? 1.131 5.016 -10.539 1 82.44 182 MET A O 1
ATOM 1501 N N . ALA A 1 183 ? 0.837 4.027 -8.594 1 79.31 183 ALA A N 1
ATOM 1502 C CA . ALA A 1 183 ? 0.944 5.285 -7.855 1 79.31 183 ALA A CA 1
ATOM 1503 C C . ALA A 1 183 ? 2.314 5.926 -8.062 1 79.31 183 ALA A C 1
ATOM 1505 O O . ALA A 1 183 ? 2.445 7.148 -8.023 1 79.31 183 ALA A O 1
ATOM 1506 N N . PHE A 1 184 ? 3.281 5.148 -8.375 1 79.62 184 PHE A N 1
ATOM 1507 C CA . PHE A 1 184 ? 4.637 5.676 -8.461 1 79.62 184 PHE A CA 1
ATOM 1508 C C . PHE A 1 184 ? 5.098 5.754 -9.914 1 79.62 184 PHE A C 1
ATOM 1510 O O . PHE A 1 184 ? 6.184 6.262 -10.195 1 79.62 184 PHE A O 1
ATOM 1517 N N . SER A 1 185 ? 4.434 5.188 -10.852 1 75.62 185 SER A N 1
ATOM 1518 C CA . SER A 1 185 ? 4.898 5.188 -12.234 1 75.62 185 SER A CA 1
ATOM 1519 C C . SER A 1 185 ? 3.891 5.863 -13.156 1 75.62 185 SER A C 1
ATOM 1521 O O . SER A 1 185 ? 4.152 6.941 -13.688 1 75.62 185 SER A O 1
ATOM 1523 N N . SER A 1 186 ? 2.758 4.871 -13.57 1 64.69 186 SER A N 1
ATOM 1524 C CA . SER A 1 186 ? 1.752 5.316 -14.531 1 64.69 186 SER A CA 1
ATOM 1525 C C . SER A 1 186 ? 0.369 5.383 -13.891 1 64.69 186 SER A C 1
ATOM 1527 O O . SER A 1 186 ? 0.138 4.793 -12.836 1 64.69 186 SER A O 1
ATOM 1529 N N . GLY A 1 187 ? -0.302 6.355 -14.078 1 63.34 187 GLY A N 1
ATOM 1530 C CA . GLY A 1 187 ? -1.65 6.602 -13.594 1 63.34 187 GLY A CA 1
ATOM 1531 C C . GLY A 1 187 ? -2.494 5.34 -13.523 1 63.34 187 GLY A C 1
ATOM 1532 O O . GLY A 1 187 ? -2.104 4.293 -14.039 1 63.34 187 GLY A O 1
ATOM 1533 N N . ILE A 1 188 ? -3.654 5.355 -13.062 1 58.09 188 ILE A N 1
ATOM 1534 C CA . ILE A 1 188 ? -4.609 4.312 -12.711 1 58.09 188 ILE A CA 1
ATOM 1535 C C . ILE A 1 188 ? -5.207 3.705 -13.977 1 58.09 188 ILE A C 1
ATOM 1537 O O . ILE A 1 188 ? -5.715 4.43 -14.836 1 58.09 188 ILE A O 1
ATOM 1541 N N . SER A 1 189 ? -4.949 2.445 -14.211 1 73.56 189 SER A N 1
ATOM 1542 C CA . SER A 1 189 ? -5.727 1.703 -15.195 1 73.56 189 SER A CA 1
ATOM 1543 C C . SER A 1 189 ? -6.105 0.321 -14.68 1 73.56 189 SER A C 1
ATOM 1545 O O . SER A 1 189 ? -5.316 -0.326 -13.984 1 73.56 189 SER A O 1
ATOM 1547 N N . THR A 1 190 ? -7.375 0.032 -14.859 1 86.56 190 THR A N 1
ATOM 1548 C CA . THR A 1 190 ? -7.855 -1.286 -14.461 1 86.56 190 THR A CA 1
ATOM 1549 C C . THR A 1 190 ? -7.523 -2.33 -15.523 1 86.56 190 THR A C 1
ATOM 1551 O O . THR A 1 190 ? -7.703 -3.529 -15.297 1 86.56 190 THR A O 1
ATOM 1554 N N . ASP A 1 191 ? -6.996 -1.874 -16.609 1 89.44 191 ASP A N 1
ATOM 1555 C CA . ASP A 1 191 ? -6.684 -2.797 -17.688 1 89.44 191 ASP A CA 1
ATOM 1556 C C . ASP A 1 191 ? -5.621 -3.809 -17.266 1 89.44 191 ASP A C 1
ATOM 1558 O O . ASP A 1 191 ? -5.73 -4.996 -17.578 1 89.44 191 ASP A O 1
ATOM 1562 N N . SER A 1 192 ? -4.652 -3.357 -16.594 1 90.38 192 SER A N 1
ATOM 1563 C CA . SER A 1 192 ? -3.6 -4.254 -16.125 1 90.38 192 SER A CA 1
ATOM 1564 C C . SER A 1 192 ? -4.141 -5.27 -15.133 1 90.38 192 SER A C 1
ATOM 1566 O O . SER A 1 192 ? -3.75 -6.438 -15.156 1 90.38 192 SER A O 1
ATOM 1568 N N . LEU A 1 193 ? -5.035 -4.812 -14.297 1 92.75 193 LEU A N 1
ATOM 1569 C CA . LEU A 1 193 ? -5.66 -5.719 -13.336 1 92.75 193 LEU A CA 1
ATOM 1570 C C . LEU A 1 193 ? -6.461 -6.801 -14.055 1 92.75 193 LEU A C 1
ATOM 1572 O O . LEU A 1 193 ? -6.371 -7.98 -13.703 1 92.75 193 LEU A O 1
ATOM 1576 N N . LYS A 1 194 ? -7.203 -6.355 -15.008 1 95.44 194 LYS A N 1
ATOM 1577 C CA . LYS A 1 194 ? -8.008 -7.293 -15.789 1 95.44 194 LYS A CA 1
ATOM 1578 C C . LYS A 1 194 ? -7.125 -8.344 -16.453 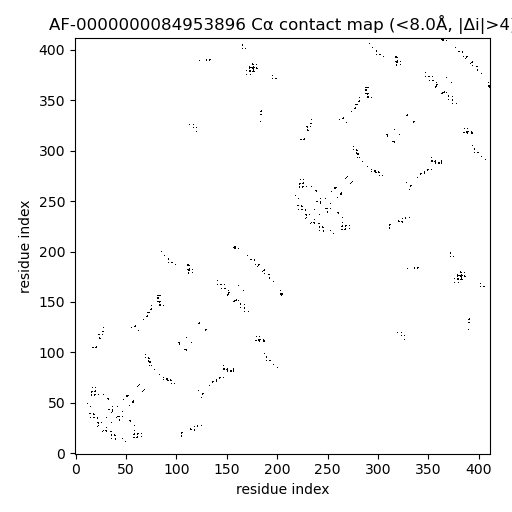1 95.44 194 LYS A C 1
ATOM 1580 O O . LYS A 1 194 ? -7.438 -9.539 -16.422 1 95.44 194 LYS A O 1
ATOM 1585 N N . GLU A 1 195 ? -6.09 -7.898 -17.047 1 95.5 195 GLU A N 1
ATOM 1586 C CA . GLU A 1 195 ? -5.18 -8.812 -17.734 1 95.5 195 GLU A CA 1
ATOM 1587 C C . GLU A 1 195 ? -4.586 -9.836 -16.781 1 95.5 195 GLU A C 1
ATOM 1589 O O . GLU A 1 195 ? -4.555 -11.031 -17.078 1 95.5 195 GLU A O 1
ATOM 1594 N N . ILE A 1 196 ? -4.168 -9.469 -15.664 1 95.62 196 ILE A N 1
ATOM 1595 C CA . ILE A 1 196 ? -3.533 -10.352 -14.688 1 95.62 196 ILE A CA 1
ATOM 1596 C C . ILE A 1 196 ? -4.57 -11.312 -14.109 1 95.62 196 ILE A C 1
ATOM 1598 O O . ILE A 1 196 ? -4.309 -12.508 -13.984 1 95.62 196 ILE A O 1
ATOM 1602 N N . TYR A 1 197 ? -5.719 -10.781 -13.805 1 96.06 197 TYR A N 1
ATOM 1603 C CA . TYR A 1 197 ? -6.785 -11.625 -13.281 1 96.06 197 TYR A CA 1
ATOM 1604 C C . TYR A 1 197 ? -7.164 -12.703 -14.289 1 96.06 197 TYR A C 1
ATOM 1606 O O . TYR A 1 197 ? -7.395 -13.859 -13.914 1 96.06 197 TYR A O 1
ATOM 1614 N N . GLU A 1 198 ? -7.285 -12.297 -15.5 1 96.31 198 GLU A N 1
ATOM 1615 C CA . GLU A 1 198 ? -7.66 -13.258 -16.531 1 96.31 198 GLU A CA 1
ATOM 1616 C C . GLU A 1 198 ? -6.617 -14.367 -16.672 1 96.31 198 GLU A C 1
ATOM 1618 O O . GLU A 1 198 ? -6.961 -15.547 -16.766 1 96.31 198 GLU A O 1
ATOM 1623 N N . LYS A 1 199 ? -5.383 -13.984 -16.75 1 96.06 199 LYS A N 1
ATOM 1624 C CA . LYS A 1 199 ? -4.312 -14.977 -16.828 1 96.06 199 LYS A CA 1
ATOM 1625 C C . LYS A 1 199 ? -4.285 -15.859 -15.586 1 96.06 199 LYS A C 1
ATOM 1627 O O . LYS A 1 199 ? -4.121 -17.078 -15.695 1 96.06 199 LYS A O 1
ATOM 1632 N N . PHE A 1 200 ? -4.418 -15.234 -14.43 1 96.94 200 PHE A N 1
ATOM 1633 C CA . PHE A 1 200 ? -4.426 -15.977 -13.18 1 96.94 200 PHE A CA 1
ATOM 1634 C C . PHE A 1 200 ? -5.582 -16.969 -13.141 1 96.94 200 PHE A C 1
ATOM 1636 O O . PHE A 1 200 ? -5.402 -18.125 -12.766 1 96.94 200 PHE A O 1
ATOM 1643 N N . TYR A 1 201 ? -6.691 -16.5 -13.547 1 97.25 201 TYR A N 1
ATOM 1644 C CA . TYR A 1 201 ? -7.887 -17.344 -13.609 1 97.25 201 TYR A CA 1
ATOM 1645 C C . TYR A 1 201 ? -7.652 -18.562 -14.477 1 97.25 201 TYR A C 1
ATOM 1647 O O . TYR A 1 201 ? -8.055 -19.672 -14.125 1 97.25 201 TYR A O 1
ATOM 1655 N N . ARG A 1 202 ? -7.023 -18.438 -15.578 1 95 202 ARG A N 1
ATOM 1656 C CA . ARG A 1 202 ? -6.766 -19.531 -16.516 1 95 202 ARG A CA 1
ATOM 1657 C C . ARG A 1 202 ? -5.898 -20.609 -15.859 1 95 202 ARG A C 1
ATOM 1659 O O . ARG A 1 202 ? -6.07 -21.797 -16.141 1 95 202 ARG A O 1
ATOM 1666 N N . THR A 1 203 ? -4.977 -20.203 -15 1 93.69 203 THR A N 1
ATOM 1667 C CA . THR A 1 203 ? -4.086 -21.156 -14.352 1 93.69 203 THR A CA 1
ATOM 1668 C C . THR A 1 203 ? -4.852 -22.016 -13.352 1 93.69 203 THR A C 1
ATOM 1670 O O . THR A 1 203 ? -4.391 -23.094 -12.977 1 93.69 203 THR A O 1
ATOM 1673 N N . LEU A 1 204 ? -5.961 -21.562 -12.906 1 95.12 204 LEU A N 1
ATOM 1674 C CA . LEU A 1 204 ? -6.73 -22.266 -11.891 1 95.12 204 LEU A CA 1
ATOM 1675 C C . LEU A 1 204 ? -7.602 -23.344 -12.531 1 95.12 204 LEU A C 1
ATOM 1677 O O . LEU A 1 204 ? -8.094 -24.234 -11.844 1 95.12 204 LEU A O 1
ATOM 1681 N N . LYS A 1 205 ? -7.852 -23.219 -13.789 1 90.19 205 LYS A N 1
ATOM 1682 C CA . LYS A 1 205 ? -8.703 -24.156 -14.516 1 90.19 205 LYS A CA 1
ATOM 1683 C C . LYS A 1 205 ? -7.898 -25.344 -15.023 1 90.19 205 LYS A C 1
ATOM 1685 O O . LYS A 1 205 ? -8.438 -26.438 -15.188 1 90.19 205 LYS A O 1
ATOM 1690 N N . GLU A 1 206 ? -6.73 -25.141 -15.438 1 74.94 206 GLU A N 1
ATOM 1691 C CA . GLU A 1 206 ? -5.914 -26.156 -16.094 1 74.94 206 GLU A CA 1
ATOM 1692 C C . GLU A 1 206 ? -5.266 -27.094 -15.07 1 74.94 206 GLU A C 1
ATOM 1694 O O . GLU A 1 206 ? -4.957 -26.672 -13.953 1 74.94 206 GLU A O 1
ATOM 1699 N N . MET B 1 1 ? 47.688 9.508 4.785 1 44.47 1 MET B N 1
ATOM 1700 C CA . MET B 1 1 ? 47.031 10.664 5.398 1 44.47 1 MET B CA 1
ATOM 1701 C C . MET B 1 1 ? 45.844 11.117 4.562 1 44.47 1 MET B C 1
ATOM 1703 O O . MET B 1 1 ? 44.75 11.336 5.094 1 44.47 1 MET B O 1
ATOM 1707 N N . PHE B 1 2 ? 46.031 11.141 3.303 1 47.5 2 PHE B N 1
ATOM 1708 C CA . PHE B 1 2 ? 44.938 11.57 2.418 1 47.5 2 PHE B CA 1
ATOM 1709 C C . PHE B 1 2 ? 43.875 10.492 2.307 1 47.5 2 PHE B C 1
ATOM 1711 O O . PHE B 1 2 ? 42.688 10.789 2.365 1 47.5 2 PHE B O 1
ATOM 1718 N N . ALA B 1 3 ? 44.281 9.297 2.188 1 50.72 3 ALA B N 1
ATOM 1719 C CA . ALA B 1 3 ? 43.312 8.219 2.088 1 50.72 3 ALA B CA 1
ATOM 1720 C C . ALA B 1 3 ? 42.5 8.094 3.375 1 50.72 3 ALA B C 1
ATOM 1722 O O . ALA B 1 3 ? 41.281 7.855 3.336 1 50.72 3 ALA B O 1
ATOM 1723 N N . ALA B 1 4 ? 43.156 8.312 4.266 1 48.06 4 ALA B N 1
ATOM 1724 C CA . ALA B 1 4 ? 42.5 8.242 5.559 1 48.06 4 ALA B CA 1
ATOM 1725 C C . ALA B 1 4 ? 41.5 9.383 5.723 1 48.06 4 ALA B C 1
ATOM 1727 O O . ALA B 1 4 ? 40.375 9.172 6.211 1 48.06 4 ALA B O 1
ATOM 1728 N N . LYS B 1 5 ? 41.906 10.461 5.203 1 53.12 5 LYS B N 1
ATOM 1729 C CA . LYS B 1 5 ? 41 11.625 5.25 1 53.12 5 LYS B CA 1
ATOM 1730 C C . LYS B 1 5 ? 39.781 11.422 4.359 1 53.12 5 LYS B C 1
ATOM 1732 O O . LYS B 1 5 ? 38.688 11.797 4.73 1 53.12 5 LYS B O 1
ATOM 1737 N N . ASP B 1 6 ? 40.031 10.805 3.182 1 61.03 6 ASP B N 1
ATOM 1738 C CA . ASP B 1 6 ? 38.938 10.508 2.252 1 61.03 6 ASP B CA 1
ATOM 1739 C C . ASP B 1 6 ? 37.969 9.492 2.85 1 61.03 6 ASP B C 1
ATOM 1741 O O . ASP B 1 6 ? 36.75 9.625 2.697 1 61.03 6 ASP B O 1
ATOM 1745 N N . ASN B 1 7 ? 38.562 8.508 3.461 1 65.94 7 ASN B N 1
ATOM 1746 C CA . ASN B 1 7 ? 37.75 7.5 4.117 1 65.94 7 ASN B CA 1
ATOM 1747 C C . ASN B 1 7 ? 36.938 8.102 5.262 1 65.94 7 ASN B C 1
ATOM 1749 O O . ASN B 1 7 ? 35.781 7.758 5.441 1 65.94 7 ASN B O 1
ATOM 1753 N N . ASP B 1 8 ? 37.656 8.992 5.902 1 68.81 8 ASP B N 1
ATOM 1754 C CA . ASP B 1 8 ? 37 9.672 7.012 1 68.81 8 ASP B CA 1
ATOM 1755 C C . ASP B 1 8 ? 35.844 10.562 6.512 1 68.81 8 ASP B C 1
ATOM 1757 O O . ASP B 1 8 ? 34.781 10.617 7.121 1 68.81 8 ASP B O 1
ATOM 1761 N N . MET B 1 9 ? 36.188 11.188 5.387 1 72.56 9 MET B N 1
ATOM 1762 C CA . MET B 1 9 ? 35.188 12.07 4.801 1 72.56 9 MET B CA 1
ATOM 1763 C C . MET B 1 9 ? 33.969 11.273 4.344 1 72.56 9 MET B C 1
ATOM 1765 O O . MET B 1 9 ? 32.844 11.703 4.543 1 72.56 9 MET B O 1
ATOM 1769 N N . ASN B 1 10 ? 34.312 10.164 3.873 1 82.44 10 ASN B N 1
ATOM 1770 C CA . ASN B 1 10 ? 33.219 9.312 3.41 1 82.44 10 ASN B CA 1
ATOM 1771 C C . ASN B 1 10 ? 32.406 8.75 4.578 1 82.44 10 ASN B C 1
ATOM 1773 O O . ASN B 1 10 ? 31.203 8.641 4.5 1 82.44 10 ASN B O 1
ATOM 1777 N N . ALA B 1 11 ? 33.188 8.602 5.621 1 88 11 ALA B N 1
ATOM 1778 C CA . ALA B 1 11 ? 32.5 8.086 6.809 1 88 11 ALA B CA 1
ATOM 1779 C C . ALA B 1 11 ? 31.578 9.133 7.41 1 88 11 ALA B C 1
ATOM 1781 O O . ALA B 1 11 ? 30.469 8.812 7.828 1 88 11 ALA B O 1
ATOM 1782 N N . THR B 1 12 ? 32.062 10.406 7.449 1 91.75 12 THR B N 1
ATOM 1783 C CA . THR B 1 12 ? 31.25 11.492 7.992 1 91.75 12 THR B CA 1
ATOM 1784 C C . THR B 1 12 ? 30.031 11.75 7.098 1 91.75 12 THR B C 1
ATOM 1786 O O . THR B 1 12 ? 28.922 11.977 7.594 1 91.75 12 THR B O 1
ATOM 1789 N N . LYS B 1 13 ? 30.281 11.711 5.828 1 94.56 13 LYS B N 1
ATOM 1790 C CA . LYS B 1 13 ? 29.188 11.883 4.879 1 94.56 13 LYS B CA 1
ATOM 1791 C C . LYS B 1 13 ? 28.109 10.836 5.09 1 94.56 13 LYS B C 1
ATOM 1793 O O . LYS B 1 13 ? 26.922 11.156 5.148 1 94.56 13 LYS B O 1
ATOM 1798 N N . ASN B 1 14 ? 28.516 9.617 5.227 1 93.88 14 ASN B N 1
ATOM 1799 C CA . ASN B 1 14 ? 27.578 8.531 5.426 1 93.88 14 ASN B CA 1
ATOM 1800 C C . ASN B 1 14 ? 26.844 8.656 6.762 1 93.88 14 ASN B C 1
ATOM 1802 O O . ASN B 1 14 ? 25.656 8.344 6.855 1 93.88 14 ASN B O 1
ATOM 1806 N N . PHE B 1 15 ? 27.625 9.055 7.684 1 94.12 15 PHE B N 1
ATOM 1807 C CA . PHE B 1 15 ? 27.047 9.266 9 1 94.12 15 PHE B CA 1
ATOM 1808 C C . PHE B 1 15 ? 25.938 10.32 8.945 1 94.12 15 PHE B C 1
ATOM 1810 O O . PHE B 1 15 ? 24.844 10.109 9.477 1 94.12 15 PHE B O 1
ATOM 1817 N N . ILE B 1 16 ? 26.203 11.406 8.289 1 96.06 16 ILE B N 1
ATOM 1818 C CA . ILE B 1 16 ? 25.234 12.484 8.141 1 96.06 16 ILE B CA 1
ATOM 1819 C C . ILE B 1 16 ? 24 11.969 7.387 1 96.06 16 ILE B C 1
ATOM 1821 O O . ILE B 1 16 ? 22.859 12.227 7.793 1 96.06 16 ILE B O 1
ATOM 1825 N N . LEU B 1 17 ? 24.25 11.219 6.367 1 96.25 17 LEU B N 1
ATOM 1826 C CA . LEU B 1 17 ? 23.156 10.719 5.543 1 96.25 17 LEU B CA 1
ATOM 1827 C C . LEU B 1 17 ? 22.312 9.719 6.316 1 96.25 17 LEU B C 1
ATOM 1829 O O . LEU B 1 17 ? 21.078 9.734 6.219 1 96.25 17 LEU B O 1
ATOM 1833 N N . GLU B 1 18 ? 22.922 8.883 7.074 1 93.44 18 GLU B N 1
ATOM 1834 C CA . GLU B 1 18 ? 22.203 7.891 7.867 1 93.44 18 GLU B CA 1
ATOM 1835 C C . GLU B 1 18 ? 21.328 8.555 8.914 1 93.44 18 GLU B C 1
ATOM 1837 O O . GLU B 1 18 ? 20.141 8.219 9.047 1 93.44 18 GLU B O 1
ATOM 1842 N N . LYS B 1 19 ? 21.828 9.453 9.641 1 93.62 19 LYS B N 1
ATOM 1843 C CA . LYS B 1 19 ? 21.062 10.164 10.664 1 93.62 19 LYS B CA 1
ATOM 1844 C C . LYS B 1 19 ? 19.953 10.992 10.039 1 93.62 19 LYS B C 1
ATOM 1846 O O . LYS B 1 19 ? 18.844 11.062 10.586 1 93.62 19 LYS B O 1
ATOM 1851 N N . SER B 1 20 ? 20.328 11.633 8.922 1 95.19 20 SER B N 1
ATOM 1852 C CA . SER B 1 20 ? 19.312 12.438 8.227 1 95.19 20 SER B CA 1
ATOM 1853 C C . SER B 1 20 ? 18.172 11.57 7.715 1 95.19 20 SER B C 1
ATOM 1855 O O . SER B 1 20 ? 17.016 11.977 7.758 1 95.19 20 SER B O 1
ATOM 1857 N N . PHE B 1 21 ? 18.516 10.406 7.207 1 93.06 21 PHE B N 1
ATOM 1858 C CA . PHE B 1 21 ? 17.469 9.5 6.723 1 93.06 21 PHE B CA 1
ATOM 1859 C C . PHE B 1 21 ? 16.5 9.156 7.836 1 93.06 21 PHE B C 1
ATOM 1861 O O . PHE B 1 21 ? 15.281 9.164 7.629 1 93.06 21 PHE B O 1
ATOM 1868 N N . GLY B 1 22 ? 17.047 8.844 8.961 1 90.19 22 GLY B N 1
ATOM 1869 C CA . GLY B 1 22 ? 16.188 8.594 10.109 1 90.19 22 GLY B CA 1
ATOM 1870 C C . GLY B 1 22 ? 15.25 9.75 10.422 1 90.19 22 GLY B C 1
ATOM 1871 O O . GLY B 1 22 ? 14.078 9.539 10.734 1 90.19 22 GLY B O 1
ATOM 1872 N N . LEU B 1 23 ? 15.773 10.938 10.367 1 91.56 23 LEU B N 1
ATOM 1873 C CA . LEU B 1 23 ? 14.977 12.133 10.609 1 91.56 23 LEU B CA 1
ATOM 1874 C C . LEU B 1 23 ? 13.875 12.273 9.562 1 91.56 23 LEU B C 1
ATOM 1876 O O . LEU B 1 23 ? 12.727 12.57 9.898 1 91.56 23 LEU B O 1
ATOM 1880 N N . PHE B 1 24 ? 14.258 12.078 8.289 1 92.25 24 PHE B N 1
ATOM 1881 C CA . PHE B 1 24 ? 13.281 12.18 7.207 1 92.25 24 PHE B CA 1
ATOM 1882 C C . PHE B 1 24 ? 12.188 11.141 7.367 1 92.25 24 PHE B C 1
ATOM 1884 O O . PHE B 1 24 ? 11.023 11.398 7.062 1 92.25 24 PHE B O 1
ATOM 1891 N N . LEU B 1 25 ? 12.57 10 7.809 1 87.81 25 LEU B N 1
ATOM 1892 C CA . LEU B 1 25 ? 11.602 8.938 8.047 1 87.81 25 LEU B CA 1
ATOM 1893 C C . LEU B 1 25 ? 10.617 9.328 9.141 1 87.81 25 LEU B C 1
ATOM 1895 O O . LEU B 1 25 ? 9.422 9.031 9.039 1 87.81 25 LEU B O 1
ATOM 1899 N N . GLN B 1 26 ? 11.102 9.984 10.07 1 83.69 26 GLN B N 1
ATOM 1900 C CA . GLN B 1 26 ? 10.305 10.312 11.242 1 83.69 26 GLN B CA 1
ATOM 1901 C C . GLN B 1 26 ? 9.469 11.562 11.008 1 83.69 26 GLN B C 1
ATOM 1903 O O . GLN B 1 26 ? 8.289 11.602 11.367 1 83.69 26 GLN B O 1
ATOM 1908 N N . LYS B 1 27 ? 10.094 12.57 10.367 1 86.31 27 LYS B N 1
ATOM 1909 C CA . LYS B 1 27 ? 9.469 13.891 10.352 1 86.31 27 LYS B CA 1
ATOM 1910 C C . LYS B 1 27 ? 9.07 14.297 8.938 1 86.31 27 LYS B C 1
ATOM 1912 O O . LYS B 1 27 ? 8.336 15.273 8.742 1 86.31 27 LYS B O 1
ATOM 1917 N N . GLY B 1 28 ? 9.508 13.531 7.988 1 87.56 28 GLY B N 1
ATOM 1918 C CA . GLY B 1 28 ? 9.289 13.938 6.609 1 87.56 28 GLY B CA 1
ATOM 1919 C C . GLY B 1 28 ? 10.273 15 6.141 1 87.56 28 GLY B C 1
ATOM 1920 O O . GLY B 1 28 ? 11.062 15.516 6.934 1 87.56 28 GLY B O 1
ATOM 1921 N N . TYR B 1 29 ? 10.203 15.328 4.883 1 91.25 29 TYR B N 1
ATOM 1922 C CA . TYR B 1 29 ? 11.125 16.281 4.277 1 91.25 29 TYR B CA 1
ATOM 1923 C C . TYR B 1 29 ? 10.969 17.656 4.895 1 91.25 29 TYR B C 1
ATOM 1925 O O . TYR B 1 29 ? 11.945 18.266 5.336 1 91.25 29 TYR B O 1
ATOM 1933 N N . ASN B 1 30 ? 9.719 18.141 4.914 1 90.12 30 ASN B N 1
ATOM 1934 C CA . ASN B 1 30 ? 9.461 19.484 5.379 1 90.12 30 ASN B CA 1
ATOM 1935 C C . ASN B 1 30 ? 9.688 19.625 6.879 1 90.12 30 ASN B C 1
ATOM 1937 O O . ASN B 1 30 ? 9.969 20.719 7.375 1 90.12 30 ASN B O 1
ATOM 1941 N N . GLY B 1 31 ? 9.633 18.531 7.594 1 91.75 31 GLY B N 1
ATOM 1942 C CA . GLY B 1 31 ? 9.789 18.547 9.039 1 91.75 31 GLY B CA 1
ATOM 1943 C C . GLY B 1 31 ? 11.242 18.547 9.484 1 91.75 31 GLY B C 1
ATOM 1944 O O . GLY B 1 31 ? 11.531 18.703 10.672 1 91.75 31 GLY B O 1
ATOM 1945 N N . VAL B 1 32 ? 12.094 18.375 8.531 1 96.12 32 VAL B N 1
ATOM 1946 C CA . VAL B 1 32 ? 13.508 18.297 8.867 1 96.12 32 VAL B CA 1
ATOM 1947 C C . VAL B 1 32 ? 14.211 19.594 8.453 1 96.12 32 VAL B C 1
ATOM 1949 O O . VAL B 1 32 ? 13.984 20.094 7.355 1 96.12 32 VAL B O 1
ATOM 1952 N N . SER B 1 33 ? 14.977 20.172 9.32 1 96.94 33 SER B N 1
ATOM 1953 C CA . SER B 1 33 ? 15.812 21.328 9.047 1 96.94 33 SER B CA 1
ATOM 1954 C C . SER B 1 33 ? 17.297 21 9.227 1 96.94 33 SER B C 1
ATOM 1956 O O . SER B 1 33 ? 17.641 19.953 9.758 1 96.94 33 SER B O 1
ATOM 1958 N N . ILE B 1 34 ? 18.078 21.891 8.734 1 97.19 34 ILE B N 1
ATOM 1959 C CA . ILE B 1 34 ? 19.516 21.734 8.945 1 97.19 34 ILE B CA 1
ATOM 1960 C C . ILE B 1 34 ? 19.812 21.719 10.445 1 97.19 34 ILE B C 1
ATOM 1962 O O . ILE B 1 34 ? 20.703 21 10.898 1 97.19 34 ILE B O 1
ATOM 1966 N N . ARG B 1 35 ? 19.078 22.453 11.219 1 97.19 35 ARG B N 1
ATOM 1967 C CA . ARG B 1 35 ? 19.234 22.453 12.664 1 97.19 35 ARG B CA 1
ATOM 1968 C C . ARG B 1 35 ? 18.953 21.078 13.258 1 97.19 35 ARG B C 1
ATOM 1970 O O . ARG B 1 35 ? 19.672 20.625 14.148 1 97.19 35 ARG B O 1
ATOM 1977 N N . ASN B 1 36 ? 17.906 20.406 12.844 1 97.12 36 ASN B N 1
ATOM 1978 C CA . ASN B 1 36 ? 17.609 19.047 13.273 1 97.12 36 ASN B CA 1
ATOM 1979 C C . ASN B 1 36 ? 18.797 18.109 13.023 1 97.12 36 ASN B C 1
ATOM 1981 O O . ASN B 1 36 ? 19.141 17.297 13.875 1 97.12 36 ASN B O 1
ATOM 1985 N N . ILE B 1 37 ? 19.344 18.281 11.789 1 97.19 37 ILE B N 1
ATOM 1986 C CA . ILE B 1 37 ? 20.453 17.422 11.391 1 97.19 37 ILE B CA 1
ATOM 1987 C C . ILE B 1 37 ? 21.672 17.703 12.258 1 97.19 37 ILE B C 1
ATOM 1989 O O . ILE B 1 37 ? 22.359 16.781 12.695 1 97.19 37 ILE B O 1
ATOM 1993 N N . GLN B 1 38 ? 21.875 18.953 12.578 1 97.31 38 GLN B N 1
ATOM 1994 C CA . GLN B 1 38 ? 22.953 19.344 13.477 1 97.31 38 GLN B CA 1
ATOM 1995 C C . GLN B 1 38 ? 22.797 18.688 14.844 1 97.31 38 GLN B C 1
ATOM 1997 O O . GLN B 1 38 ? 23.75 18.125 15.391 1 97.31 38 GLN B O 1
ATOM 2002 N N . GLU B 1 39 ? 21.656 18.75 15.336 1 96.94 39 GLU B N 1
ATOM 2003 C CA . GLU B 1 39 ? 21.359 18.234 16.672 1 96.94 39 GLU B CA 1
ATOM 2004 C C . GLU B 1 39 ? 21.531 16.719 16.703 1 96.94 39 GLU B C 1
ATOM 2006 O O . GLU B 1 39 ? 22.047 16.156 17.688 1 96.94 39 GLU B O 1
ATOM 2011 N N . GLU B 1 40 ? 21.141 16.094 15.664 1 94.19 40 GLU B N 1
ATOM 2012 C CA . GLU B 1 40 ? 21.188 14.641 15.625 1 94.19 40 GLU B CA 1
ATOM 2013 C C . GLU B 1 40 ? 22.625 14.148 15.43 1 94.19 40 GLU B C 1
ATOM 2015 O O . GLU B 1 40 ? 23 13.086 15.938 1 94.19 40 GLU B O 1
ATOM 2020 N N . THR B 1 41 ? 23.422 14.891 14.695 1 95.5 41 THR B N 1
ATOM 2021 C CA . THR B 1 41 ? 24.766 14.461 14.359 1 95.5 41 THR B CA 1
ATOM 2022 C C . THR B 1 41 ? 25.781 15.07 15.312 1 95.5 41 THR B C 1
ATOM 2024 O O . THR B 1 41 ? 26.938 14.656 15.344 1 95.5 41 THR B O 1
ATOM 2027 N N . CYS B 1 42 ? 25.375 16.156 16.016 1 97 42 CYS B N 1
ATOM 2028 C CA . CYS B 1 42 ? 26.25 16.922 16.891 1 97 42 CYS B CA 1
ATOM 2029 C C . CYS B 1 42 ? 27.375 17.594 16.109 1 97 42 CYS B C 1
ATOM 2031 O O . CYS B 1 42 ? 28.5 17.688 16.594 1 97 42 CYS B O 1
ATOM 2033 N N . LEU B 1 43 ? 27.109 17.859 14.867 1 96.25 43 LEU B N 1
ATOM 2034 C CA . LEU B 1 43 ? 28.047 18.578 14.016 1 96.25 43 LEU B CA 1
ATOM 2035 C C . LEU B 1 43 ? 27.625 20.031 13.852 1 96.25 43 LEU B C 1
ATOM 2037 O O . LEU B 1 43 ? 26.438 20.344 13.945 1 96.25 43 LEU B O 1
ATOM 2041 N N . SER B 1 44 ? 28.578 20.859 13.594 1 95.62 44 SER B N 1
ATOM 2042 C CA . SER B 1 44 ? 28.266 22.266 13.336 1 95.62 44 SER B CA 1
ATOM 2043 C C . SER B 1 44 ? 27.656 22.453 11.953 1 95.62 44 SER B C 1
ATOM 2045 O O . SER B 1 44 ? 27.781 21.578 11.086 1 95.62 44 SER B O 1
ATOM 2047 N N . LYS B 1 45 ? 27 23.594 11.789 1 94.94 45 LYS B N 1
ATOM 2048 C CA . LYS B 1 45 ? 26.453 23.953 10.484 1 94.94 45 LYS B CA 1
ATOM 2049 C C . LYS B 1 45 ? 27.547 23.969 9.414 1 94.94 45 LYS B C 1
ATOM 2051 O O . LYS B 1 45 ? 27.344 23.453 8.312 1 94.94 45 LYS B O 1
ATOM 2056 N N . GLY B 1 46 ? 28.703 24.516 9.773 1 94.69 46 GLY B N 1
ATOM 2057 C CA . GLY B 1 46 ? 29.844 24.578 8.859 1 94.69 46 GLY B CA 1
ATOM 2058 C C . GLY B 1 46 ? 30.328 23.203 8.43 1 94.69 46 GLY B C 1
ATOM 2059 O O . GLY B 1 46 ? 30.656 23 7.258 1 94.69 46 GLY B O 1
ATOM 2060 N N . ALA B 1 47 ? 30.344 22.312 9.344 1 94.25 47 ALA B N 1
ATOM 2061 C CA . ALA B 1 47 ? 30.781 20.953 9.055 1 94.25 47 ALA B CA 1
ATOM 2062 C C . ALA B 1 47 ? 29.828 20.266 8.07 1 94.25 47 ALA B C 1
ATOM 2064 O O . ALA B 1 47 ? 30.266 19.562 7.164 1 94.25 47 ALA B O 1
ATOM 2065 N N . ILE B 1 48 ? 28.516 20.438 8.25 1 96.44 48 ILE B N 1
ATOM 2066 C CA . ILE B 1 48 ? 27.516 19.828 7.371 1 96.44 48 ILE B CA 1
ATOM 2067 C C . ILE B 1 48 ? 27.656 20.406 5.965 1 96.44 48 ILE B C 1
ATOM 2069 O O . ILE B 1 48 ? 27.656 19.672 4.977 1 96.44 48 ILE B O 1
ATOM 2073 N N . TYR B 1 49 ? 27.922 21.688 5.895 1 95.38 49 TYR B N 1
ATOM 2074 C CA . TYR B 1 49 ? 27.984 22.375 4.609 1 95.38 49 TYR B CA 1
ATOM 2075 C C . TYR B 1 49 ? 29.312 22.109 3.914 1 95.38 49 TYR B C 1
ATOM 2077 O O . TYR B 1 49 ? 29.453 22.359 2.715 1 95.38 49 TYR B O 1
ATOM 2085 N N . HIS B 1 50 ? 30.219 21.688 4.695 1 95.19 50 HIS B N 1
ATOM 2086 C CA . HIS B 1 50 ? 31.469 21.219 4.086 1 95.19 50 HIS B CA 1
ATOM 2087 C C . HIS B 1 50 ? 31.219 20 3.197 1 95.19 50 HIS B C 1
ATOM 2089 O O . HIS B 1 50 ? 31.891 19.828 2.178 1 95.19 50 HIS B O 1
ATOM 2095 N N . HIS B 1 51 ? 30.219 19.25 3.555 1 95.69 51 HIS B N 1
ATOM 2096 C CA . HIS B 1 51 ? 29.953 17.984 2.863 1 95.69 51 HIS B CA 1
ATOM 2097 C C . HIS B 1 51 ? 28.781 18.109 1.904 1 95.69 51 HIS B C 1
ATOM 2099 O O . HIS B 1 51 ? 28.719 17.422 0.89 1 95.69 51 HIS B O 1
ATOM 2105 N N . PHE B 1 52 ? 27.812 19 2.262 1 97.19 52 PHE B N 1
ATOM 2106 C CA . PHE B 1 52 ? 26.594 19.109 1.467 1 97.19 52 PHE B CA 1
ATOM 2107 C C . PHE B 1 52 ? 26.203 20.578 1.275 1 97.19 52 PHE B C 1
ATOM 2109 O O . PHE B 1 52 ? 26.469 21.406 2.139 1 97.19 52 PHE B O 1
ATOM 2116 N N . GLN B 1 53 ? 25.484 20.812 0.224 1 96.06 53 GLN B N 1
ATOM 2117 C CA . GLN B 1 53 ? 25.094 22.188 -0.111 1 96.06 53 GLN B CA 1
ATOM 2118 C C . GLN B 1 53 ? 23.828 22.594 0.646 1 96.06 53 GLN B C 1
ATOM 2120 O O . GLN B 1 53 ? 23.531 23.781 0.792 1 96.06 53 GLN B O 1
ATOM 2125 N N . GLY B 1 54 ? 23.078 21.562 1.085 1 95.75 54 GLY B N 1
ATOM 2126 C CA . GLY B 1 54 ? 21.844 21.844 1.779 1 95.75 54 GLY B CA 1
ATOM 2127 C C . GLY B 1 54 ? 20.969 20.609 1.979 1 95.75 54 GLY B C 1
ATOM 2128 O O . GLY B 1 54 ? 21.391 19.5 1.674 1 95.75 54 GLY B O 1
ATOM 2129 N N . LYS B 1 55 ? 19.828 20.875 2.414 1 95.88 55 LYS B N 1
ATOM 2130 C CA . LYS B 1 55 ? 18.891 19.812 2.76 1 95.88 55 LYS B CA 1
ATOM 2131 C C . LYS B 1 55 ? 18.484 19.016 1.525 1 95.88 55 LYS B C 1
ATOM 2133 O O . LYS B 1 55 ? 18.312 17.797 1.595 1 95.88 55 LYS B O 1
ATOM 2138 N N . GLU B 1 56 ? 18.375 19.734 0.403 1 95.69 56 GLU B N 1
ATOM 2139 C CA . GLU B 1 56 ? 17.938 19.062 -0.822 1 95.69 56 GLU B CA 1
ATOM 2140 C C . GLU B 1 56 ? 18.953 18 -1.26 1 95.69 56 GLU B C 1
ATOM 2142 O O . GLU B 1 56 ? 18.562 16.891 -1.632 1 95.69 56 GLU B O 1
ATOM 2147 N N . GLU B 1 57 ? 20.109 18.359 -1.187 1 96.69 57 GLU B N 1
ATOM 2148 C CA . GLU B 1 57 ? 21.156 17.406 -1.554 1 96.69 57 GLU B CA 1
ATOM 2149 C C . GLU B 1 57 ? 21.234 16.266 -0.546 1 96.69 57 GLU B C 1
ATOM 2151 O O . GLU B 1 57 ? 21.406 15.102 -0.928 1 96.69 57 GLU B O 1
ATOM 2156 N N . ILE B 1 58 ? 21.188 16.609 0.716 1 97.38 58 ILE B N 1
ATOM 2157 C CA . ILE B 1 58 ? 21.219 15.586 1.762 1 97.38 58 ILE B CA 1
ATOM 2158 C C . ILE B 1 58 ? 20.062 14.609 1.564 1 97.38 58 ILE B C 1
ATOM 2160 O O . ILE B 1 58 ? 20.25 13.391 1.643 1 97.38 58 ILE B O 1
ATOM 2164 N N . PHE B 1 59 ? 18.953 15.164 1.271 1 96.81 59 PHE B N 1
ATOM 2165 C CA . PHE B 1 59 ? 17.766 14.344 1.056 1 96.81 59 PHE B CA 1
ATOM 2166 C C . PHE B 1 59 ? 17.953 13.406 -0.128 1 96.81 59 PHE B C 1
ATOM 2168 O O . PHE B 1 59 ? 17.781 12.195 -0 1 96.81 59 PHE B O 1
ATOM 2175 N N . ALA B 1 60 ? 18.328 13.953 -1.266 1 96.12 60 ALA B N 1
ATOM 2176 C CA . ALA B 1 60 ? 18.5 13.164 -2.479 1 96.12 60 ALA B CA 1
ATOM 2177 C C . ALA B 1 60 ? 19.5 12.039 -2.264 1 96.12 60 ALA B C 1
ATOM 2179 O O . ALA B 1 60 ? 19.25 10.891 -2.615 1 96.12 60 ALA B O 1
ATOM 2180 N N . LYS B 1 61 ? 20.562 12.312 -1.596 1 96.12 61 LYS B N 1
ATOM 2181 C CA . LYS B 1 61 ? 21.625 11.328 -1.397 1 96.12 61 LYS B CA 1
ATOM 2182 C C . LYS B 1 61 ? 21.234 10.297 -0.352 1 96.12 61 LYS B C 1
ATOM 2184 O O . LYS B 1 61 ? 21.578 9.117 -0.468 1 96.12 61 LYS B O 1
ATOM 2189 N N . ALA B 1 62 ? 20.547 10.727 0.655 1 95.12 62 ALA B N 1
ATOM 2190 C CA . ALA B 1 62 ? 20.031 9.781 1.642 1 95.12 62 ALA B CA 1
ATOM 2191 C C . ALA B 1 62 ? 19.047 8.797 1.004 1 95.12 62 ALA B C 1
ATOM 2193 O O . ALA B 1 62 ? 19.094 7.598 1.297 1 95.12 62 ALA B O 1
ATOM 2194 N N . MET B 1 63 ? 18.219 9.305 0.105 1 94.56 63 MET B N 1
ATOM 2195 C CA . MET B 1 63 ? 17.25 8.438 -0.579 1 94.56 63 MET B CA 1
ATOM 2196 C C . MET B 1 63 ? 17.969 7.457 -1.504 1 94.56 63 MET B C 1
ATOM 2198 O O . MET B 1 63 ? 17.578 6.293 -1.6 1 94.56 63 MET B O 1
ATOM 2202 N N . ASP B 1 64 ? 19 7.938 -2.135 1 93.06 64 ASP B N 1
ATOM 2203 C CA . ASP B 1 64 ? 19.781 7.074 -3.012 1 93.06 64 ASP B CA 1
ATOM 2204 C C . ASP B 1 64 ? 20.391 5.906 -2.232 1 93.06 64 ASP B C 1
ATOM 2206 O O . ASP B 1 64 ? 20.453 4.781 -2.736 1 93.06 64 ASP B O 1
ATOM 2210 N N . LEU B 1 65 ? 20.719 6.156 -1.037 1 90.94 65 LEU B N 1
ATOM 2211 C CA . LEU B 1 65 ? 21.5 5.176 -0.281 1 90.94 65 LEU B CA 1
ATOM 2212 C C . LEU B 1 65 ? 20.578 4.242 0.499 1 90.94 65 LEU B C 1
ATOM 2214 O O . LEU B 1 65 ? 20.891 3.068 0.696 1 90.94 65 LEU B O 1
ATOM 2218 N N . PHE B 1 66 ? 19.438 4.84 0.916 1 88.69 66 PHE B N 1
ATOM 2219 C CA . PHE B 1 66 ? 18.719 4.043 1.899 1 88.69 66 PHE B CA 1
ATOM 2220 C C . PHE B 1 66 ? 17.297 3.756 1.425 1 88.69 66 PHE B C 1
ATOM 2222 O O . PHE B 1 66 ? 16.703 2.758 1.822 1 88.69 66 PHE B O 1
ATOM 2229 N N . PHE B 1 67 ? 16.75 4.582 0.625 1 89.94 67 PHE B N 1
ATOM 2230 C CA . PHE B 1 67 ? 15.359 4.43 0.216 1 89.94 67 PHE B CA 1
ATOM 2231 C C . PHE B 1 67 ? 15.25 3.555 -1.027 1 89.94 67 PHE B C 1
ATOM 2233 O O . PHE B 1 67 ? 14.547 2.539 -1.022 1 89.94 67 PHE B O 1
ATOM 2240 N N . PHE B 1 68 ? 15.961 3.893 -2.115 1 88.62 68 PHE B N 1
ATOM 2241 C CA . PHE B 1 68 ? 15.773 3.262 -3.418 1 88.62 68 PHE B CA 1
ATOM 2242 C C . PHE B 1 68 ? 16.266 1.817 -3.395 1 88.62 68 PHE B C 1
ATOM 2244 O O . PHE B 1 68 ? 15.648 0.942 -4.008 1 88.62 68 PHE B O 1
ATOM 2251 N N . PRO B 1 69 ? 17.297 1.54 -2.619 1 85.38 69 PRO B N 1
ATOM 2252 C CA . PRO B 1 69 ? 17.703 0.132 -2.549 1 85.38 69 PRO B CA 1
ATOM 2253 C C . PRO B 1 69 ? 16.625 -0.751 -1.905 1 85.38 69 PRO B C 1
ATOM 2255 O O . PRO B 1 69 ? 16.547 -1.942 -2.213 1 85.38 69 PRO B O 1
ATOM 2258 N N . ALA B 1 70 ? 15.812 -0.185 -1.12 1 82.19 70 ALA B N 1
ATOM 2259 C CA . ALA B 1 70 ? 14.758 -0.943 -0.454 1 82.19 70 ALA B CA 1
ATOM 2260 C C . ALA B 1 70 ? 13.633 -1.279 -1.424 1 82.19 70 ALA B C 1
ATOM 2262 O O . ALA B 1 70 ? 12.805 -2.156 -1.148 1 82.19 70 ALA B O 1
ATOM 2263 N N . LEU B 1 71 ? 13.625 -0.627 -2.547 1 81.31 71 LEU B N 1
ATOM 2264 C CA . LEU B 1 71 ? 12.578 -0.874 -3.541 1 81.31 71 LEU B CA 1
ATOM 2265 C C . LEU B 1 71 ? 12.914 -2.105 -4.379 1 81.31 71 LEU B C 1
ATOM 2267 O O . LEU B 1 71 ? 12.031 -2.66 -5.047 1 81.31 71 LEU B O 1
ATOM 2271 N N . ARG B 1 72 ? 14.125 -2.5 -4.277 1 77.31 72 ARG B N 1
ATOM 2272 C CA . ARG B 1 72 ? 14.547 -3.65 -5.07 1 77.31 72 ARG B CA 1
ATOM 2273 C C . ARG B 1 72 ? 14.398 -4.945 -4.277 1 77.31 72 ARG B C 1
ATOM 2275 O O . ARG B 1 72 ? 14.586 -4.961 -3.061 1 77.31 72 ARG B O 1
ATOM 2282 N N . SER B 1 73 ? 13.992 -5.961 -4.922 1 67.19 73 SER B N 1
ATOM 2283 C CA . SER B 1 73 ? 13.781 -7.25 -4.266 1 67.19 73 SER B CA 1
ATOM 2284 C C . SER B 1 73 ? 15.094 -8 -4.074 1 67.19 73 SER B C 1
ATOM 2286 O O . SER B 1 73 ? 15.328 -8.594 -3.02 1 67.19 73 SER B O 1
ATOM 2288 N N . PHE B 1 74 ? 15.836 -8.289 -5.125 1 71 74 PHE B N 1
ATOM 2289 C CA . PHE B 1 74 ? 17.062 -9.07 -4.984 1 71 74 PHE B CA 1
ATOM 2290 C C . PHE B 1 74 ? 18.062 -8.703 -6.066 1 71 74 PHE B C 1
ATOM 2292 O O . PHE B 1 74 ? 17.766 -7.918 -6.969 1 71 74 PHE B O 1
ATOM 2299 N N . HIS B 1 75 ? 19.234 -8.984 -5.75 1 69.69 75 HIS B N 1
ATOM 2300 C CA . HIS B 1 75 ? 20.25 -8.984 -6.793 1 69.69 75 HIS B CA 1
ATOM 2301 C C . HIS B 1 75 ? 20.578 -10.398 -7.25 1 69.69 75 HIS B C 1
ATOM 2303 O O . HIS B 1 75 ? 21.016 -11.234 -6.453 1 69.69 75 HIS B O 1
ATOM 2309 N N . TYR B 1 76 ? 20.172 -10.578 -8.477 1 67.06 76 TYR B N 1
ATOM 2310 C CA . TYR B 1 76 ? 20.406 -11.891 -9.062 1 67.06 76 TYR B CA 1
ATOM 2311 C C . TYR B 1 76 ? 21.891 -12.219 -9.125 1 67.06 76 TYR B C 1
ATOM 2313 O O . TYR B 1 76 ? 22.703 -11.375 -9.508 1 67.06 76 TYR B O 1
ATOM 2321 N N . SER B 1 77 ? 22.172 -13.297 -8.445 1 64.81 77 SER B N 1
ATOM 2322 C CA . SER B 1 77 ? 23.516 -13.82 -8.648 1 64.81 77 SER B CA 1
ATOM 2323 C C . SER B 1 77 ? 23.5 -15.109 -9.461 1 64.81 77 SER B C 1
ATOM 2325 O O . SER B 1 77 ? 22.641 -15.969 -9.234 1 64.81 77 SER B O 1
ATOM 2327 N N . ASP B 1 78 ? 24.156 -15.031 -10.562 1 64.25 78 ASP B N 1
ATOM 2328 C CA . ASP B 1 78 ? 24.234 -16.156 -11.484 1 64.25 78 ASP B CA 1
ATOM 2329 C C . ASP B 1 78 ? 24.938 -17.359 -10.844 1 64.25 78 ASP B C 1
ATOM 2331 O O . ASP B 1 78 ? 26.062 -17.688 -11.211 1 64.25 78 ASP B O 1
ATOM 2335 N N . ASP B 1 79 ? 24.547 -17.641 -9.789 1 65.5 79 ASP B N 1
ATOM 2336 C CA . ASP B 1 79 ? 25.234 -18.812 -9.227 1 65.5 79 ASP B CA 1
ATOM 2337 C C . ASP B 1 79 ? 24.781 -20.094 -9.914 1 65.5 79 ASP B C 1
ATOM 2339 O O . ASP B 1 79 ? 23.625 -20.203 -10.344 1 65.5 79 ASP B O 1
ATOM 2343 N N . GLU B 1 80 ? 25.719 -20.891 -10.188 1 79 80 GLU B N 1
ATOM 2344 C CA . GLU B 1 80 ? 25.422 -22.203 -10.758 1 79 80 GLU B CA 1
ATOM 2345 C C . GLU B 1 80 ? 24.578 -23.031 -9.812 1 79 80 GLU B C 1
ATOM 2347 O O . GLU B 1 80 ? 25.031 -23.375 -8.711 1 79 80 GLU B O 1
ATOM 2352 N N . THR B 1 81 ? 23.297 -23.047 -10.062 1 86.88 81 THR B N 1
ATOM 2353 C CA . THR B 1 81 ? 22.375 -23.844 -9.266 1 86.88 81 THR B CA 1
ATOM 2354 C C . THR B 1 81 ? 21.344 -24.531 -10.156 1 86.88 81 THR B C 1
ATOM 2356 O O . THR B 1 81 ? 21.094 -24.094 -11.281 1 86.88 81 THR B O 1
ATOM 2359 N N . ASN B 1 82 ? 20.875 -25.656 -9.641 1 91.62 82 ASN B N 1
ATOM 2360 C CA . ASN B 1 82 ? 19.812 -26.344 -10.344 1 91.62 82 ASN B CA 1
ATOM 2361 C C . ASN B 1 82 ? 18.438 -25.781 -9.984 1 91.62 82 ASN B C 1
ATOM 2363 O O . ASN B 1 82 ? 17.438 -26.141 -10.609 1 91.62 82 ASN B O 1
ATOM 2367 N N . THR B 1 83 ? 18.422 -24.859 -9.031 1 94.44 83 THR B N 1
ATOM 2368 C CA . THR B 1 83 ? 17.156 -24.266 -8.594 1 94.44 83 THR B CA 1
ATOM 2369 C C . THR B 1 83 ? 17.266 -22.75 -8.539 1 94.44 83 THR B C 1
ATOM 2371 O O . THR B 1 83 ? 17.109 -22.156 -7.473 1 94.44 83 THR B O 1
ATOM 2374 N N . PRO B 1 84 ? 17.469 -22.109 -9.648 1 94.5 84 PRO B N 1
ATOM 2375 C CA . PRO B 1 84 ? 17.672 -20.656 -9.68 1 94.5 84 PRO B CA 1
ATOM 2376 C C . PRO B 1 84 ? 16.484 -19.891 -9.094 1 94.5 84 PRO B C 1
ATOM 2378 O O . PRO B 1 84 ? 16.672 -18.875 -8.43 1 94.5 84 PRO B O 1
ATOM 2381 N N . LEU B 1 85 ? 15.297 -20.359 -9.328 1 95.75 85 LEU B N 1
ATOM 2382 C CA . LEU B 1 85 ? 14.133 -19.641 -8.82 1 95.75 85 LEU B CA 1
ATOM 2383 C C . LEU B 1 85 ? 14.055 -19.734 -7.301 1 95.75 85 LEU B C 1
ATOM 2385 O O . LEU B 1 85 ? 13.836 -18.734 -6.617 1 95.75 85 LEU B O 1
ATOM 2389 N N . LYS B 1 86 ? 14.203 -20.906 -6.816 1 95.19 86 LYS B N 1
ATOM 2390 C CA . LYS B 1 86 ? 14.203 -21.078 -5.367 1 95.19 86 LYS B CA 1
ATOM 2391 C C . LYS B 1 86 ? 15.258 -20.203 -4.699 1 95.19 86 LYS B C 1
ATOM 2393 O O . LYS B 1 86 ? 14.992 -19.578 -3.678 1 95.19 86 LYS B O 1
ATOM 2398 N N . ASN B 1 87 ? 16.422 -20.234 -5.254 1 93.81 87 ASN B N 1
ATOM 2399 C CA . ASN B 1 87 ? 17.5 -19.406 -4.727 1 93.81 87 ASN B CA 1
ATOM 2400 C C . ASN B 1 87 ? 17.141 -17.922 -4.773 1 93.81 87 ASN B C 1
ATOM 2402 O O . ASN B 1 87 ? 17.406 -17.188 -3.824 1 93.81 87 ASN B O 1
ATOM 2406 N N . ALA B 1 88 ? 16.578 -17.5 -5.879 1 93.56 88 ALA B N 1
ATOM 2407 C CA . ALA B 1 88 ? 16.203 -16.094 -6.039 1 93.56 88 ALA B CA 1
ATOM 2408 C C . ALA B 1 88 ? 15.148 -15.688 -5.02 1 93.56 88 ALA B C 1
ATOM 2410 O O . ALA B 1 88 ? 15.195 -14.586 -4.469 1 93.56 88 ALA B O 1
ATOM 2411 N N . LEU B 1 89 ? 14.195 -16.562 -4.789 1 95.12 89 LEU B N 1
ATOM 2412 C CA . LEU B 1 89 ? 13.156 -16.297 -3.795 1 95.12 89 LEU B CA 1
ATOM 2413 C C . LEU B 1 89 ? 13.773 -16.109 -2.41 1 95.12 89 LEU B C 1
ATOM 2415 O O . LEU B 1 89 ? 13.414 -15.172 -1.688 1 95.12 89 LEU B O 1
ATOM 2419 N N . ASN B 1 90 ? 14.664 -16.969 -2.08 1 93.12 90 ASN B N 1
ATOM 2420 C CA . ASN B 1 90 ? 15.336 -16.875 -0.791 1 93.12 90 ASN B CA 1
ATOM 2421 C C . ASN B 1 90 ? 16.156 -15.586 -0.681 1 93.12 90 ASN B C 1
ATOM 2423 O O . ASN B 1 90 ? 16.156 -14.938 0.368 1 93.12 90 ASN B O 1
ATOM 2427 N N . GLU B 1 91 ? 16.797 -15.273 -1.695 1 91.75 91 GLU B N 1
ATOM 2428 C CA . GLU B 1 91 ? 17.578 -14.039 -1.706 1 91.75 91 GLU B CA 1
ATOM 2429 C C . GLU B 1 91 ? 16.688 -12.812 -1.555 1 91.75 91 GLU B C 1
ATOM 2431 O O . GLU B 1 91 ? 17.047 -11.859 -0.865 1 91.75 91 GLU B O 1
ATOM 2436 N N . ALA B 1 92 ? 15.602 -12.836 -2.271 1 92.19 92 ALA B N 1
ATOM 2437 C CA . ALA B 1 92 ? 14.656 -11.727 -2.18 1 92.19 92 ALA B CA 1
ATOM 2438 C C . ALA B 1 92 ? 14.18 -11.531 -0.744 1 92.19 92 ALA B C 1
ATOM 2440 O O . ALA B 1 92 ? 14.094 -10.398 -0.263 1 92.19 92 ALA B O 1
ATOM 2441 N N . ILE B 1 93 ? 13.906 -12.602 -0.098 1 92.62 93 ILE B N 1
ATOM 2442 C CA . ILE B 1 93 ? 13.445 -12.547 1.284 1 92.62 93 ILE B CA 1
ATOM 2443 C C . ILE B 1 93 ? 14.555 -12.016 2.186 1 92.62 93 ILE B C 1
ATOM 2445 O O . ILE B 1 93 ? 14.32 -11.148 3.027 1 92.62 93 ILE B O 1
ATOM 2449 N N . GLU B 1 94 ? 15.734 -12.508 2.008 1 90.81 94 GLU B N 1
ATOM 2450 C CA . GLU B 1 94 ? 16.859 -12.086 2.83 1 90.81 94 GLU B CA 1
ATOM 2451 C C . GLU B 1 94 ? 17.203 -10.617 2.594 1 90.81 94 GLU B C 1
ATOM 2453 O O . GLU B 1 94 ? 17.578 -9.898 3.527 1 90.81 94 GLU B O 1
ATOM 2458 N N . HIS B 1 95 ? 17.125 -10.281 1.367 1 88.31 95 HIS B N 1
ATOM 2459 C CA . HIS B 1 95 ? 17.375 -8.883 1.035 1 88.31 95 HIS B CA 1
ATOM 2460 C C . HIS B 1 95 ? 16.375 -7.965 1.747 1 88.31 95 HIS B C 1
ATOM 2462 O O . HIS B 1 95 ? 16.766 -6.938 2.309 1 88.31 95 HIS B O 1
ATOM 2468 N N . ARG B 1 96 ? 15.164 -8.305 1.71 1 87.25 96 ARG B N 1
ATOM 2469 C CA . ARG B 1 96 ? 14.141 -7.523 2.389 1 87.25 96 ARG B CA 1
ATOM 2470 C C . ARG B 1 96 ? 14.367 -7.504 3.896 1 87.25 96 ARG B C 1
ATOM 2472 O O . ARG B 1 96 ? 14.227 -6.461 4.539 1 87.25 96 ARG B O 1
ATOM 2479 N N . LYS B 1 97 ? 14.68 -8.633 4.422 1 87.25 97 LYS B N 1
ATOM 2480 C CA . LYS B 1 97 ? 15 -8.695 5.844 1 87.25 97 LYS B CA 1
ATOM 2481 C C . LYS B 1 97 ? 16.156 -7.762 6.195 1 87.25 97 LYS B C 1
ATOM 2483 O O . LYS B 1 97 ? 16.125 -7.09 7.227 1 87.25 97 LYS B O 1
ATOM 2488 N N . GLY B 1 98 ? 17.125 -7.824 5.395 1 85.81 98 GLY B N 1
ATOM 2489 C CA . GLY B 1 98 ? 18.281 -6.961 5.609 1 85.81 98 GLY B CA 1
ATOM 2490 C C . GLY B 1 98 ? 17.922 -5.484 5.617 1 85.81 98 GLY B C 1
ATOM 2491 O O . GLY B 1 98 ? 18.438 -4.723 6.438 1 85.81 98 GLY B O 1
ATOM 2492 N N . HIS B 1 99 ? 17.125 -5.109 4.703 1 82.75 99 HIS B N 1
ATOM 2493 C CA . HIS B 1 99 ? 16.703 -3.715 4.641 1 82.75 99 HIS B CA 1
ATOM 2494 C C . HIS B 1 99 ? 15.875 -3.332 5.863 1 82.75 99 HIS B C 1
ATOM 2496 O O . HIS B 1 99 ? 16.031 -2.234 6.402 1 82.75 99 HIS B O 1
ATOM 2502 N N . ILE B 1 100 ? 14.961 -4.203 6.27 1 81.12 100 ILE B N 1
ATOM 2503 C CA . ILE B 1 100 ? 14.133 -3.957 7.445 1 81.12 100 ILE B CA 1
ATOM 2504 C C . ILE B 1 100 ? 15.016 -3.795 8.68 1 81.12 100 ILE B C 1
ATOM 2506 O O . ILE B 1 100 ? 14.82 -2.873 9.477 1 81.12 100 ILE B O 1
ATOM 2510 N N . ASP B 1 101 ? 15.984 -4.664 8.773 1 82.69 101 ASP B N 1
ATOM 2511 C CA . ASP B 1 101 ? 16.891 -4.609 9.906 1 82.69 101 ASP B CA 1
ATOM 2512 C C . ASP B 1 101 ? 17.672 -3.301 9.922 1 82.69 101 ASP B C 1
ATOM 2514 O O . ASP B 1 101 ? 17.875 -2.697 10.977 1 82.69 101 ASP B O 1
ATOM 2518 N N . LYS B 1 102 ? 18.125 -2.922 8.781 1 81.38 102 LYS B N 1
ATOM 2519 C CA . LYS B 1 102 ? 18.875 -1.673 8.68 1 81.38 102 LYS B CA 1
ATOM 2520 C C . LYS B 1 102 ? 18.016 -0.48 9.078 1 81.38 102 LYS B C 1
ATOM 2522 O O . LYS B 1 102 ? 18.484 0.433 9.758 1 81.38 102 LYS B O 1
ATOM 2527 N N . LEU B 1 103 ? 16.828 -0.464 8.641 1 78.06 103 LEU B N 1
ATOM 2528 C CA . LEU B 1 103 ? 15.906 0.621 8.977 1 78.06 103 LEU B CA 1
ATOM 2529 C C . LEU B 1 103 ? 15.633 0.656 10.477 1 78.06 103 LEU B C 1
ATOM 2531 O O . LEU B 1 103 ? 15.555 1.733 11.07 1 78.06 103 LEU B O 1
ATOM 2535 N N . ARG B 1 104 ? 15.453 -0.502 11.047 1 77.38 104 ARG B N 1
ATOM 2536 C CA . ARG B 1 104 ? 15.203 -0.595 12.484 1 77.38 104 ARG B CA 1
ATOM 2537 C C . ARG B 1 104 ? 16.391 -0.07 13.281 1 77.38 104 ARG B C 1
ATOM 2539 O O . ARG B 1 104 ? 16.219 0.499 14.359 1 77.38 104 ARG B O 1
ATOM 2546 N N . GLU B 1 105 ? 17.5 -0.268 12.734 1 78.75 105 GLU B N 1
ATOM 2547 C CA . GLU B 1 105 ? 18.703 0.223 13.398 1 78.75 105 GLU B CA 1
ATOM 2548 C C . GLU B 1 105 ? 18.781 1.744 13.328 1 78.75 105 GLU B C 1
ATOM 2550 O O . GLU B 1 105 ? 19.359 2.379 14.219 1 78.75 105 GLU B O 1
ATOM 2555 N N . MET B 1 106 ? 18.297 2.26 12.32 1 75.75 106 MET B N 1
ATOM 2556 C CA . MET B 1 106 ? 18.422 3.691 12.07 1 75.75 106 MET B CA 1
ATOM 2557 C C . MET B 1 106 ? 17.375 4.48 12.836 1 75.75 106 MET B C 1
ATOM 2559 O O . MET B 1 106 ? 17.484 5.695 12.992 1 75.75 106 MET B O 1
ATOM 2563 N N . THR B 1 107 ? 16.344 3.799 13.172 1 72 107 THR B N 1
ATOM 2564 C CA . THR B 1 107 ? 15.258 4.512 13.828 1 72 107 THR B CA 1
ATOM 2565 C C . THR B 1 107 ? 14.953 3.908 15.195 1 72 107 THR B C 1
ATOM 2567 O O . THR B 1 107 ? 15.211 2.723 15.422 1 72 107 THR B O 1
ATOM 2570 N N . ASP B 1 108 ? 14.711 4.738 16.094 1 61.44 108 ASP B N 1
ATOM 2571 C CA . ASP B 1 108 ? 14.328 4.289 17.422 1 61.44 108 ASP B CA 1
ATOM 2572 C C . ASP B 1 108 ? 12.852 3.9 17.469 1 61.44 108 ASP B C 1
ATOM 2574 O O . ASP B 1 108 ? 12.375 3.387 18.484 1 61.44 108 ASP B O 1
ATOM 2578 N N . PHE B 1 109 ? 12.25 4.332 16.562 1 56.25 109 PHE B N 1
ATOM 2579 C CA . PHE B 1 109 ? 10.82 4.07 16.594 1 56.25 109 PHE B CA 1
ATOM 2580 C C . PHE B 1 109 ? 10.469 2.826 15.781 1 56.25 109 PHE B C 1
ATOM 2582 O O . PHE B 1 109 ? 11.25 2.4 14.93 1 56.25 109 PHE B O 1
ATOM 2589 N N . LYS B 1 110 ? 9.648 2.045 16.391 1 54.19 110 LYS B N 1
ATOM 2590 C CA . LYS B 1 110 ? 9.18 0.862 15.68 1 54.19 110 LYS B CA 1
ATOM 2591 C C . LYS B 1 110 ? 8.844 1.198 14.227 1 54.19 110 LYS B C 1
ATOM 2593 O O . LYS B 1 110 ? 7.781 1.759 13.945 1 54.19 110 LYS B O 1
ATOM 2598 N N . VAL B 1 111 ? 10 1.462 13.516 1 55.19 111 VAL B N 1
ATOM 2599 C CA . VAL B 1 111 ? 9.766 1.751 12.109 1 55.19 111 VAL B CA 1
ATOM 2600 C C . VAL B 1 111 ? 9.039 0.575 11.453 1 55.19 111 VAL B C 1
ATOM 2602 O O . VAL B 1 111 ? 9.5 -0.568 11.539 1 55.19 111 VAL B O 1
ATOM 2605 N N . ASP B 1 112 ? 7.723 0.764 11.266 1 59.78 112 ASP B N 1
ATOM 2606 C CA . ASP B 1 112 ? 6.965 -0.218 10.5 1 59.78 112 ASP B CA 1
ATOM 2607 C C . ASP B 1 112 ? 6.793 0.232 9.047 1 59.78 112 ASP B C 1
ATOM 2609 O O . ASP B 1 112 ? 7.281 1.296 8.664 1 59.78 112 ASP B O 1
ATOM 2613 N N . ASP B 1 113 ? 6.512 -0.602 8.242 1 66.31 113 ASP B N 1
ATOM 2614 C CA . ASP B 1 113 ? 6.246 -0.4 6.82 1 66.31 113 ASP B CA 1
ATOM 2615 C C . ASP B 1 113 ? 5.445 0.88 6.59 1 66.31 113 ASP B C 1
ATOM 2617 O O . ASP B 1 113 ? 5.578 1.52 5.543 1 66.31 113 ASP B O 1
ATOM 2621 N N . PHE B 1 114 ? 4.977 1.31 7.664 1 71 114 PHE B N 1
ATOM 2622 C CA . PHE B 1 114 ? 4.129 2.49 7.551 1 71 114 PHE B CA 1
ATOM 2623 C C . PHE B 1 114 ? 4.965 3.732 7.266 1 71 114 PHE B C 1
ATOM 2625 O O . PHE B 1 114 ? 4.664 4.488 6.34 1 71 114 PHE B O 1
ATOM 2632 N N . TYR B 1 115 ? 6.02 3.904 7.965 1 73.56 115 TYR B N 1
ATOM 2633 C CA . TYR B 1 115 ? 6.832 5.109 7.848 1 73.56 115 TYR B CA 1
ATOM 2634 C C . TYR B 1 115 ? 7.59 5.129 6.523 1 73.56 115 TYR B C 1
ATOM 2636 O O . TYR B 1 115 ? 7.82 6.195 5.949 1 73.56 115 TYR B O 1
ATOM 2644 N N . PHE B 1 116 ? 7.887 3.947 6.109 1 79.25 116 PHE B N 1
ATOM 2645 C CA . PHE B 1 116 ? 8.57 3.85 4.824 1 79.25 116 PHE B CA 1
ATOM 2646 C C . PHE B 1 116 ? 7.664 4.309 3.689 1 79.25 116 PHE B C 1
ATOM 2648 O O . PHE B 1 116 ? 8.086 5.082 2.826 1 79.25 116 PHE B O 1
ATOM 2655 N N . PHE B 1 117 ? 6.449 3.891 3.699 1 78.81 117 PHE B N 1
ATOM 2656 C CA . PHE B 1 117 ? 5.516 4.27 2.645 1 78.81 117 PHE B CA 1
ATOM 2657 C C . PHE B 1 117 ? 5.141 5.742 2.76 1 78.81 117 PHE B C 1
ATOM 2659 O O . PHE B 1 117 ? 4.992 6.434 1.75 1 78.81 117 PHE B O 1
ATOM 2666 N N . LYS B 1 118 ? 5.023 6.117 3.951 1 79.5 118 LYS B N 1
ATOM 2667 C CA . LYS B 1 118 ? 4.758 7.539 4.156 1 79.5 118 LYS B CA 1
ATOM 2668 C C . LYS B 1 118 ? 5.852 8.398 3.535 1 79.5 118 LYS B C 1
ATOM 2670 O O . LYS B 1 118 ? 5.562 9.422 2.904 1 79.5 118 LYS B O 1
ATOM 2675 N N . LEU B 1 119 ? 7.047 7.957 3.748 1 84.38 119 LEU B N 1
ATOM 2676 C CA . LEU B 1 119 ? 8.18 8.688 3.188 1 84.38 119 LEU B CA 1
ATOM 2677 C C . LEU B 1 119 ? 8.188 8.602 1.666 1 84.38 119 LEU B C 1
ATOM 2679 O O . LEU B 1 119 ? 8.523 9.578 0.987 1 84.38 119 LEU B O 1
ATOM 2683 N N . ALA B 1 120 ? 7.797 7.48 1.118 1 83.31 120 ALA B N 1
ATOM 2684 C CA . ALA B 1 120 ? 7.836 7.258 -0.324 1 83.31 120 ALA B CA 1
ATOM 2685 C C . ALA B 1 120 ? 7.02 8.312 -1.066 1 83.31 120 ALA B C 1
ATOM 2687 O O . ALA B 1 120 ? 7.422 8.781 -2.133 1 83.31 120 ALA B O 1
ATOM 2688 N N . PHE B 1 121 ? 5.992 8.719 -0.543 1 77.69 121 PHE B N 1
ATOM 2689 C CA . PHE B 1 121 ? 5.121 9.68 -1.205 1 77.69 121 PHE B CA 1
ATOM 2690 C C . PHE B 1 121 ? 5.707 11.086 -1.126 1 77.69 121 PHE B C 1
ATOM 2692 O O . PHE B 1 121 ? 5.438 11.922 -1.988 1 77.69 121 PHE B O 1
ATOM 2699 N N . GLN B 1 122 ? 6.543 11.281 -0.169 1 79.31 122 GLN B N 1
ATOM 2700 C CA . GLN B 1 122 ? 7.254 12.555 -0.084 1 79.31 122 GLN B CA 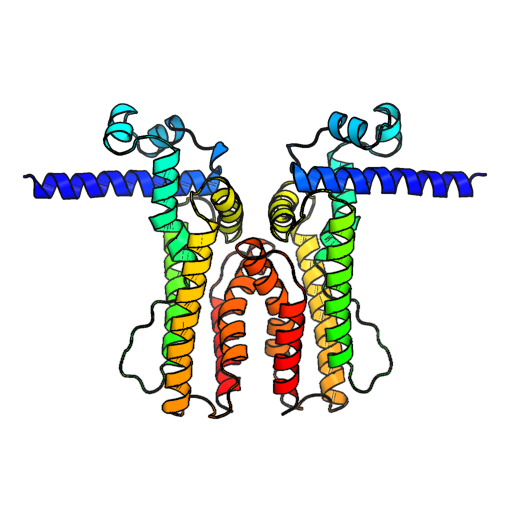1
ATOM 2701 C C . GLN B 1 122 ? 8.453 12.57 -1.028 1 79.31 122 GLN B C 1
ATOM 2703 O O . GLN B 1 122 ? 8.797 13.625 -1.576 1 79.31 122 GLN B O 1
ATOM 2708 N N . VAL B 1 123 ? 9.07 11.438 -1.14 1 86.25 123 VAL B N 1
ATOM 2709 C CA . VAL B 1 123 ? 10.188 11.328 -2.068 1 86.25 123 VAL B CA 1
ATOM 2710 C C . VAL B 1 123 ? 9.727 11.688 -3.479 1 86.25 123 VAL B C 1
ATOM 2712 O O . VAL B 1 123 ? 10.438 12.367 -4.219 1 86.25 123 VAL B O 1
ATOM 2715 N N . GLU B 1 124 ? 8.555 11.234 -3.787 1 80.94 124 GLU B N 1
ATOM 2716 C CA . GLU B 1 124 ? 7.98 11.547 -5.094 1 80.94 124 GLU B CA 1
ATOM 2717 C C . GLU B 1 124 ? 7.934 13.055 -5.328 1 80.94 124 GLU B C 1
ATOM 2719 O O . GLU B 1 124 ? 8.164 13.523 -6.441 1 80.94 124 GLU B O 1
ATOM 2724 N N . GLU B 1 125 ? 7.727 13.836 -4.277 1 79.5 125 GLU B N 1
ATOM 2725 C CA . GLU B 1 125 ? 7.527 15.273 -4.367 1 79.5 125 GLU B CA 1
ATOM 2726 C C . GLU B 1 125 ? 8.859 16.016 -4.398 1 79.5 125 GLU B C 1
ATOM 2728 O O . GLU B 1 125 ? 8.992 17.047 -5.074 1 79.5 125 GLU B O 1
ATOM 2733 N N . PHE B 1 126 ? 9.914 15.453 -3.766 1 88.19 126 PHE B N 1
ATOM 2734 C CA . PHE B 1 126 ? 11.078 16.297 -3.494 1 88.19 126 PHE B CA 1
ATOM 2735 C C . PHE B 1 126 ? 12.328 15.711 -4.145 1 88.19 126 PHE B C 1
ATOM 2737 O O . PHE B 1 126 ? 13.352 16.391 -4.242 1 88.19 126 PHE B O 1
ATOM 2744 N N . TYR B 1 127 ? 12.266 14.461 -4.527 1 91.38 127 TYR B N 1
ATOM 2745 C CA . TYR B 1 127 ? 13.414 13.836 -5.176 1 91.38 127 TYR B CA 1
ATOM 2746 C C . TYR B 1 127 ? 13.422 14.125 -6.672 1 91.38 127 TYR B C 1
ATOM 2748 O O . TYR B 1 127 ? 12.43 13.891 -7.359 1 91.38 127 TYR B O 1
ATOM 2756 N N . PRO B 1 128 ? 14.562 14.609 -7.133 1 88.69 128 PRO B N 1
ATOM 2757 C CA . PRO B 1 128 ? 14.648 14.867 -8.578 1 88.69 128 PRO B CA 1
ATOM 2758 C C . PRO B 1 128 ? 14.508 13.594 -9.406 1 88.69 128 PRO B C 1
ATOM 2760 O O . PRO B 1 128 ? 15.055 12.547 -9.039 1 88.69 128 PRO B O 1
ATOM 2763 N N . ASP B 1 129 ? 13.727 13.594 -10.43 1 88.56 129 ASP B N 1
ATOM 2764 C CA . ASP B 1 129 ? 13.555 12.523 -11.406 1 88.56 129 ASP B CA 1
ATOM 2765 C C . ASP B 1 129 ? 13.062 11.242 -10.734 1 88.56 129 ASP B C 1
ATOM 2767 O O . ASP B 1 129 ? 13.523 10.148 -11.062 1 88.56 129 ASP B O 1
ATOM 2771 N N . PHE B 1 130 ? 12.328 11.359 -9.703 1 88.44 130 PHE B N 1
ATOM 2772 C CA . PHE B 1 130 ? 11.797 10.242 -8.938 1 88.44 130 PHE B CA 1
ATOM 2773 C C . PHE B 1 130 ? 11.156 9.211 -9.859 1 88.44 130 PHE B C 1
ATOM 2775 O O . PHE B 1 130 ? 11.445 8.016 -9.75 1 88.44 130 PHE B O 1
ATOM 2782 N N . LYS B 1 131 ? 10.297 9.641 -10.773 1 84.25 131 LYS B N 1
ATOM 2783 C CA . LYS B 1 131 ? 9.562 8.727 -11.641 1 84.25 131 LYS B CA 1
ATOM 2784 C C . LYS B 1 131 ? 10.508 7.879 -12.484 1 84.25 131 LYS B C 1
ATOM 2786 O O . LYS B 1 131 ? 10.336 6.664 -12.586 1 84.25 131 LYS B O 1
ATOM 2791 N N . SER B 1 132 ? 11.469 8.516 -13.023 1 89.12 132 SER B N 1
ATOM 2792 C CA . SER B 1 132 ? 12.438 7.793 -13.844 1 89.12 132 SER B CA 1
ATOM 2793 C C . SER B 1 132 ? 13.242 6.805 -13.008 1 89.12 132 SER B C 1
ATOM 2795 O O . SER B 1 132 ? 13.523 5.691 -13.453 1 89.12 132 SER B O 1
ATOM 2797 N N . LYS B 1 133 ? 13.617 7.199 -11.82 1 90.06 133 LYS B N 1
ATOM 2798 C CA . LYS B 1 133 ? 14.383 6.328 -10.93 1 90.06 133 LYS B CA 1
ATOM 2799 C C . LYS B 1 133 ? 13.578 5.09 -10.547 1 90.06 133 LYS B C 1
ATOM 2801 O O . LYS B 1 133 ? 14.102 3.973 -10.555 1 90.06 133 LYS B O 1
ATOM 2806 N N . VAL B 1 134 ? 12.383 5.281 -10.258 1 89.19 134 VAL B N 1
ATOM 2807 C CA . VAL B 1 134 ? 11.508 4.18 -9.875 1 89.19 134 VAL B CA 1
ATOM 2808 C C . VAL B 1 134 ? 11.289 3.252 -11.062 1 89.19 134 VAL B C 1
ATOM 2810 O O . VAL B 1 134 ? 11.398 2.031 -10.938 1 89.19 134 VAL B O 1
ATOM 2813 N N . GLU B 1 135 ? 10.953 3.789 -12.203 1 88.75 135 GLU B N 1
ATOM 2814 C CA . GLU B 1 135 ? 10.711 2.996 -13.406 1 88.75 135 GLU B CA 1
ATOM 2815 C C . GLU B 1 135 ? 11.938 2.166 -13.766 1 88.75 135 GLU B C 1
ATOM 2817 O O . GLU B 1 135 ? 11.812 1.003 -14.156 1 88.75 135 GLU B O 1
ATOM 2822 N N . ASN B 1 136 ? 13.055 2.791 -13.633 1 90.81 136 ASN B N 1
ATOM 2823 C CA . ASN B 1 136 ? 14.297 2.07 -13.914 1 90.81 136 ASN B CA 1
ATOM 2824 C C . ASN B 1 136 ? 14.523 0.938 -12.922 1 90.81 136 ASN B C 1
ATOM 2826 O O . ASN B 1 136 ? 14.961 -0.15 -13.297 1 90.81 136 ASN B O 1
ATOM 2830 N N . THR B 1 137 ? 14.242 1.208 -11.719 1 88.94 137 THR B N 1
ATOM 2831 C CA . THR B 1 137 ? 14.398 0.198 -10.68 1 88.94 137 THR B CA 1
ATOM 2832 C C . THR B 1 137 ? 13.453 -0.978 -10.922 1 88.94 137 THR B C 1
ATOM 2834 O O . THR B 1 137 ? 13.859 -2.137 -10.828 1 88.94 137 THR B O 1
ATOM 2837 N N . PHE B 1 138 ? 12.25 -0.708 -11.273 1 88 138 PHE B N 1
ATOM 2838 C CA . PHE B 1 138 ? 11.266 -1.748 -11.555 1 88 138 PHE B CA 1
ATOM 2839 C C . PHE B 1 138 ? 11.68 -2.562 -12.781 1 88 138 PHE B C 1
ATOM 2841 O O . PHE B 1 138 ? 11.539 -3.787 -12.789 1 88 138 PHE B O 1
ATOM 2848 N N . SER B 1 139 ? 12.141 -1.853 -13.75 1 91.06 139 SER B N 1
ATOM 2849 C CA . SER B 1 139 ? 12.57 -2.521 -14.977 1 91.06 139 SER B CA 1
ATOM 2850 C C . SER B 1 139 ? 13.75 -3.451 -14.719 1 91.06 139 SER B C 1
ATOM 2852 O O . SER B 1 139 ? 13.805 -4.555 -15.266 1 91.06 139 SER B O 1
ATOM 2854 N N . GLU B 1 140 ? 14.633 -2.998 -13.93 1 90.69 140 GLU B N 1
ATOM 2855 C CA . GLU B 1 140 ? 15.781 -3.826 -13.578 1 90.69 140 GLU B CA 1
ATOM 2856 C C . GLU B 1 140 ? 15.352 -5.082 -12.828 1 90.69 140 GLU B C 1
ATOM 2858 O O . GLU B 1 140 ? 15.828 -6.18 -13.117 1 90.69 140 GLU B O 1
ATOM 2863 N N . GLU B 1 141 ? 14.508 -4.91 -11.867 1 90.75 141 GLU B N 1
ATOM 2864 C CA . GLU B 1 141 ? 13.984 -6.055 -11.125 1 90.75 141 GLU B CA 1
ATOM 2865 C C . GLU B 1 141 ? 13.25 -7.023 -12.047 1 90.75 141 GLU B C 1
ATOM 2867 O O . GLU B 1 141 ? 13.406 -8.242 -11.922 1 90.75 141 GLU B O 1
ATOM 2872 N N . GLU B 1 142 ? 12.492 -6.488 -12.875 1 93 142 GLU B N 1
ATOM 2873 C CA . GLU B 1 142 ? 11.75 -7.305 -13.828 1 93 142 GLU B CA 1
ATOM 2874 C C . GLU B 1 142 ? 12.688 -8.141 -14.695 1 93 142 GLU B C 1
ATOM 2876 O O . GLU B 1 142 ? 12.445 -9.336 -14.906 1 93 142 GLU B O 1
ATOM 2881 N N . ASN B 1 143 ? 13.703 -7.496 -15.195 1 93.38 143 ASN B N 1
ATOM 2882 C CA . ASN B 1 143 ? 14.68 -8.195 -16.031 1 93.38 143 ASN B CA 1
ATOM 2883 C C . ASN B 1 143 ? 15.383 -9.305 -15.258 1 93.38 143 ASN B C 1
ATOM 2885 O O . ASN B 1 143 ? 15.641 -10.383 -15.812 1 93.38 143 ASN B O 1
ATOM 2889 N N . GLU B 1 144 ? 15.68 -9.047 -14.062 1 92.12 144 GLU B N 1
ATOM 2890 C CA . GLU B 1 144 ? 16.328 -10.055 -13.234 1 92.12 144 GLU B CA 1
ATOM 2891 C C . GLU B 1 144 ? 15.422 -11.258 -13 1 92.12 144 GLU B C 1
ATOM 2893 O O . GLU B 1 144 ? 15.852 -12.406 -13.117 1 92.12 144 GLU B O 1
ATOM 2898 N N . TRP B 1 145 ? 14.211 -11.031 -12.695 1 94.56 145 TRP B N 1
ATOM 2899 C CA . TRP B 1 145 ? 13.25 -12.109 -12.516 1 94.56 145 TRP B CA 1
ATOM 2900 C C . TRP B 1 145 ? 13.062 -12.898 -13.805 1 94.56 145 TRP B C 1
ATOM 2902 O O . TRP B 1 145 ? 12.945 -14.125 -13.781 1 94.56 145 TRP B O 1
ATOM 2912 N N . ARG B 1 146 ? 12.977 -12.148 -14.875 1 95.12 146 ARG B N 1
ATOM 2913 C CA . ARG B 1 146 ? 12.805 -12.812 -16.172 1 95.12 146 ARG B CA 1
ATOM 2914 C C . ARG B 1 146 ? 13.945 -13.789 -16.438 1 95.12 146 ARG B C 1
ATOM 2916 O O . ARG B 1 146 ? 13.719 -14.914 -16.875 1 95.12 146 ARG B O 1
ATOM 2923 N N . GLU B 1 147 ? 15.133 -13.328 -16.188 1 93.69 147 GLU B N 1
ATOM 2924 C CA . GLU B 1 147 ? 16.297 -14.18 -16.375 1 93.69 147 GLU B CA 1
ATOM 2925 C C . GLU B 1 147 ? 16.219 -15.414 -15.469 1 93.69 147 GLU B C 1
ATOM 2927 O O . GLU B 1 147 ? 16.5 -16.531 -15.914 1 93.69 147 GLU B O 1
ATOM 2932 N N . VAL B 1 148 ? 15.891 -15.227 -14.281 1 95 148 VAL B N 1
ATOM 2933 C CA . VAL B 1 148 ? 15.789 -16.312 -13.305 1 95 148 VAL B CA 1
ATOM 2934 C C . VAL B 1 148 ? 14.727 -17.312 -13.766 1 95 148 VAL B C 1
ATOM 2936 O O . VAL B 1 148 ? 14.961 -18.531 -13.727 1 95 148 VAL B O 1
ATOM 2939 N N . LEU B 1 149 ? 13.586 -16.844 -14.211 1 96.25 149 LEU B N 1
ATOM 2940 C CA . LEU B 1 149 ? 12.484 -17.703 -14.617 1 96.25 149 LEU B CA 1
ATOM 2941 C C . LEU B 1 149 ? 12.836 -18.484 -15.875 1 96.25 149 LEU B C 1
ATOM 2943 O O . LEU B 1 149 ? 12.492 -19.672 -15.992 1 96.25 149 LEU B O 1
ATOM 2947 N N . GLN B 1 150 ? 13.477 -17.828 -16.781 1 94.94 150 GLN B N 1
ATOM 2948 C CA . GLN B 1 150 ? 13.914 -18.516 -17.984 1 94.94 150 GLN B CA 1
ATOM 2949 C C . GLN B 1 150 ? 14.875 -19.641 -17.656 1 94.94 150 GLN B C 1
ATOM 2951 O O . GLN B 1 150 ? 14.758 -20.75 -18.188 1 94.94 150 GLN B O 1
ATOM 2956 N N . MET B 1 151 ? 15.805 -19.375 -16.797 1 94.5 151 MET B N 1
ATOM 2957 C CA . MET B 1 151 ? 16.75 -20.406 -16.359 1 94.5 151 MET B CA 1
ATOM 2958 C C . MET B 1 151 ? 16.016 -21.531 -15.633 1 94.5 151 MET B C 1
ATOM 2960 O O . MET B 1 151 ? 16.359 -22.703 -15.812 1 94.5 151 MET B O 1
ATOM 2964 N N . ALA B 1 152 ? 15.094 -21.172 -14.789 1 96.25 152 ALA B N 1
ATOM 2965 C CA . ALA B 1 152 ? 14.336 -22.172 -14.039 1 96.25 152 ALA B CA 1
ATOM 2966 C C . ALA B 1 152 ? 13.594 -23.109 -14.977 1 96.25 152 ALA B C 1
ATOM 2968 O O . ALA B 1 152 ? 13.523 -24.328 -14.727 1 96.25 152 ALA B O 1
ATOM 2969 N N . VAL B 1 153 ? 13.039 -22.609 -16.047 1 96.75 153 VAL B N 1
ATOM 2970 C CA . VAL B 1 153 ? 12.352 -23.438 -17.047 1 96.75 153 VAL B CA 1
ATOM 2971 C C . VAL B 1 153 ? 13.367 -24.328 -17.766 1 96.75 153 VAL B C 1
ATOM 2973 O O . VAL B 1 153 ? 13.141 -25.531 -17.922 1 96.75 153 VAL B O 1
ATOM 2976 N N . GLN B 1 154 ? 14.43 -23.719 -18.188 1 94.94 154 GLN B N 1
ATOM 2977 C CA . GLN B 1 154 ? 15.469 -24.438 -18.922 1 94.94 154 GLN B CA 1
ATOM 2978 C C . GLN B 1 154 ? 16.016 -25.594 -18.109 1 94.94 154 GLN B C 1
ATOM 2980 O O . GLN B 1 154 ? 16.297 -26.672 -18.656 1 94.94 154 GLN B O 1
ATOM 2985 N N . LYS B 1 155 ? 16.156 -25.484 -16.828 1 95.31 155 LYS B N 1
ATOM 2986 C CA . LYS B 1 155 ? 16.734 -26.484 -15.953 1 95.31 155 LYS B CA 1
ATOM 2987 C C . LYS B 1 155 ? 15.688 -27.469 -15.461 1 95.31 155 LYS B C 1
ATOM 2989 O O . LYS B 1 155 ? 16 -28.406 -14.734 1 95.31 155 LYS B O 1
ATOM 2994 N N . GLY B 1 156 ? 14.516 -27.219 -15.766 1 96.31 156 GLY B N 1
ATOM 2995 C CA . GLY B 1 156 ? 13.438 -28.125 -15.383 1 96.31 156 GLY B CA 1
ATOM 2996 C C . GLY B 1 156 ? 12.992 -27.938 -13.938 1 96.31 156 GLY B C 1
ATOM 2997 O O . GLY B 1 156 ? 12.383 -28.844 -13.352 1 96.31 156 GLY B O 1
ATOM 2998 N N . GLU B 1 157 ? 13.359 -26.781 -13.352 1 97 157 GLU B N 1
ATOM 2999 C CA . GLU B 1 157 ? 12.93 -26.469 -11.992 1 97 157 GLU B CA 1
ATOM 3000 C C . GLU B 1 157 ? 11.422 -26.234 -11.93 1 97 157 GLU B C 1
ATOM 3002 O O . GLU B 1 157 ? 10.766 -26.625 -10.961 1 97 157 GLU B O 1
ATOM 3007 N N . ILE B 1 158 ? 10.93 -25.578 -12.977 1 97.44 158 ILE B N 1
ATOM 3008 C CA . ILE B 1 158 ? 9.492 -25.328 -13.086 1 97.44 158 ILE B CA 1
ATOM 3009 C C . ILE B 1 158 ? 8.984 -25.812 -14.438 1 97.44 158 ILE B C 1
ATOM 3011 O O . ILE B 1 158 ? 9.781 -26.141 -15.328 1 97.44 158 ILE B O 1
ATOM 3015 N N . ARG B 1 159 ? 7.68 -25.859 -14.578 1 96.06 159 ARG B N 1
ATOM 3016 C CA . ARG B 1 159 ? 7.055 -26.453 -15.766 1 96.06 159 ARG B CA 1
ATOM 3017 C C . ARG B 1 159 ? 7.453 -25.688 -17.031 1 96.06 159 ARG B C 1
ATOM 3019 O O . ARG B 1 159 ? 7.539 -24.453 -17.016 1 96.06 159 ARG B O 1
ATOM 3026 N N . LYS B 1 160 ? 7.531 -26.344 -18.094 1 95.5 160 LYS B N 1
ATOM 3027 C CA . LYS B 1 160 ? 7.938 -25.781 -19.391 1 95.5 160 LYS B CA 1
ATOM 3028 C C . LYS B 1 160 ? 6.898 -24.797 -19.906 1 95.5 160 LYS B C 1
ATOM 3030 O O . LYS B 1 160 ? 7.246 -23.812 -20.562 1 95.5 160 LYS B O 1
ATOM 3035 N N . ASN B 1 161 ? 5.641 -25 -19.562 1 93.75 161 ASN B N 1
ATOM 3036 C CA . ASN B 1 161 ? 4.566 -24.172 -20.094 1 93.75 161 ASN B CA 1
ATOM 3037 C C . ASN B 1 161 ? 4.188 -23.047 -19.125 1 93.75 161 ASN B C 1
ATOM 3039 O O . ASN B 1 161 ? 3.115 -22.453 -19.25 1 93.75 161 ASN B O 1
ATOM 3043 N N . THR B 1 162 ? 5.102 -22.844 -18.188 1 95.06 162 THR B N 1
ATOM 3044 C CA . THR B 1 162 ? 4.859 -21.766 -17.234 1 95.06 162 THR B CA 1
ATOM 3045 C C . THR B 1 162 ? 4.676 -20.438 -17.969 1 95.06 162 THR B C 1
ATOM 3047 O O . THR B 1 162 ? 5.441 -20.109 -18.875 1 95.06 162 THR B O 1
ATOM 3050 N N . ASP B 1 163 ? 3.605 -19.688 -17.609 1 95.81 163 ASP B N 1
ATOM 3051 C CA . ASP B 1 163 ? 3.436 -18.328 -18.109 1 95.81 163 ASP B CA 1
ATOM 3052 C C . ASP B 1 163 ? 4.414 -17.375 -17.438 1 95.81 163 ASP B C 1
ATOM 3054 O O . ASP B 1 163 ? 4.152 -16.875 -16.328 1 95.81 163 ASP B O 1
ATOM 3058 N N . ILE B 1 164 ? 5.453 -17.062 -18.125 1 96.62 164 ILE B N 1
ATOM 3059 C CA . ILE B 1 164 ? 6.543 -16.281 -17.562 1 96.62 164 ILE B CA 1
ATOM 3060 C C . ILE B 1 164 ? 6.043 -14.891 -17.188 1 96.62 164 ILE B C 1
ATOM 3062 O O . ILE B 1 164 ? 6.367 -14.367 -16.125 1 96.62 164 ILE B O 1
ATOM 3066 N N . ASP B 1 165 ? 5.203 -14.281 -17.969 1 95.81 165 ASP B N 1
ATOM 3067 C CA . ASP B 1 165 ? 4.727 -12.922 -17.734 1 95.81 165 ASP B CA 1
ATOM 3068 C C . ASP B 1 165 ? 3.852 -12.859 -16.484 1 95.81 165 ASP B C 1
ATOM 3070 O O . ASP B 1 165 ? 4.004 -11.953 -15.664 1 95.81 165 ASP B O 1
ATOM 3074 N N . LEU B 1 166 ? 2.971 -13.789 -16.359 1 96.88 166 LEU B N 1
ATOM 3075 C CA . LEU B 1 166 ? 2.119 -13.828 -15.172 1 96.88 166 LEU B CA 1
ATOM 3076 C C . LEU B 1 166 ? 2.943 -14.094 -13.922 1 96.88 166 LEU B C 1
ATOM 3078 O O . LEU B 1 166 ? 2.76 -13.422 -12.898 1 96.88 166 LEU B O 1
ATOM 3082 N N . THR B 1 167 ? 3.836 -15.117 -14.031 1 97.75 167 THR B N 1
ATOM 3083 C CA . THR B 1 167 ? 4.656 -15.477 -12.883 1 97.75 167 THR B CA 1
ATOM 3084 C C . THR B 1 167 ? 5.504 -14.297 -12.422 1 97.75 167 THR B C 1
ATOM 3086 O O . THR B 1 167 ? 5.582 -14.008 -11.227 1 97.75 167 THR B O 1
ATOM 3089 N N . LEU B 1 168 ? 6.059 -13.641 -13.375 1 96.06 168 LEU B N 1
ATOM 3090 C CA . LEU B 1 168 ? 6.867 -12.461 -13.102 1 96.06 168 LEU B CA 1
ATOM 3091 C C . LEU B 1 168 ? 6.031 -11.375 -12.43 1 96.06 168 LEU B C 1
ATOM 3093 O O . LEU B 1 168 ? 6.457 -10.781 -11.43 1 96.06 168 LEU B O 1
ATOM 3097 N N . SER B 1 169 ? 4.887 -11.07 -12.93 1 94.75 169 SER B N 1
ATOM 3098 C CA . SER B 1 169 ? 3.994 -10.07 -12.336 1 94.75 169 SER B CA 1
ATOM 3099 C C . SER B 1 169 ? 3.664 -10.414 -10.891 1 94.75 169 SER B C 1
ATOM 3101 O O . SER B 1 169 ? 3.721 -9.555 -10.016 1 94.75 169 SER B O 1
ATOM 3103 N N . LEU B 1 170 ? 3.375 -11.664 -10.672 1 96.81 170 LEU B N 1
ATOM 3104 C CA . LEU B 1 170 ? 2.992 -12.086 -9.336 1 96.81 170 LEU B CA 1
ATOM 3105 C C . LEU B 1 170 ? 4.168 -11.969 -8.367 1 96.81 170 LEU B C 1
ATOM 3107 O O . LEU B 1 170 ? 4.016 -11.484 -7.246 1 96.81 170 LEU B O 1
ATOM 3111 N N . LEU B 1 171 ? 5.371 -12.352 -8.812 1 96.06 171 LEU B N 1
ATOM 3112 C CA . LEU B 1 171 ? 6.559 -12.273 -7.969 1 96.06 171 LEU B CA 1
ATOM 3113 C C . LEU B 1 171 ? 6.844 -10.836 -7.562 1 96.06 171 LEU B C 1
ATOM 3115 O O . LEU B 1 171 ? 7.332 -10.578 -6.461 1 96.06 171 LEU B O 1
ATOM 3119 N N . MET B 1 172 ? 6.523 -9.914 -8.375 1 93.75 172 MET B N 1
ATOM 3120 C CA . MET B 1 172 ? 6.781 -8.5 -8.117 1 93.75 172 MET B CA 1
ATOM 3121 C C . MET B 1 172 ? 5.648 -7.891 -7.293 1 93.75 172 MET B C 1
ATOM 3123 O O . MET B 1 172 ? 5.891 -7.031 -6.445 1 93.75 172 MET B O 1
ATOM 3127 N N . LEU B 1 173 ? 4.438 -8.344 -7.516 1 93.5 173 LEU B N 1
ATOM 3128 C CA . LEU B 1 173 ? 3.279 -7.715 -6.887 1 93.5 173 LEU B CA 1
ATOM 3129 C C . LEU B 1 173 ? 3.086 -8.234 -5.465 1 93.5 173 LEU B C 1
ATOM 3131 O O . LEU B 1 173 ? 2.592 -7.516 -4.598 1 93.5 173 LEU B O 1
ATOM 3135 N N . ILE B 1 174 ? 3.5 -9.445 -5.145 1 94.56 174 ILE B N 1
ATOM 3136 C CA . ILE B 1 174 ? 3.256 -10.07 -3.85 1 94.56 174 ILE B CA 1
ATOM 3137 C C . ILE B 1 174 ? 3.918 -9.25 -2.744 1 94.56 174 ILE B C 1
ATOM 3139 O O . ILE B 1 174 ? 3.25 -8.805 -1.809 1 94.56 174 ILE B O 1
ATOM 3143 N N . PRO B 1 175 ? 5.191 -8.945 -2.85 1 91.56 175 PRO B N 1
ATOM 3144 C CA . PRO B 1 175 ? 5.801 -8.172 -1.765 1 91.56 175 PRO B CA 1
ATOM 3145 C C . PRO B 1 175 ? 5.227 -6.758 -1.653 1 91.56 175 PRO B C 1
ATOM 3147 O O . PRO B 1 175 ? 5.121 -6.215 -0.55 1 91.56 175 PRO B O 1
ATOM 3150 N N . ARG B 1 176 ? 4.895 -6.172 -2.779 1 87.44 176 ARG B N 1
ATOM 3151 C CA . ARG B 1 176 ? 4.312 -4.836 -2.764 1 87.44 176 ARG B CA 1
ATOM 3152 C C . ARG B 1 176 ? 2.953 -4.84 -2.078 1 87.44 176 ARG B C 1
ATOM 3154 O O . ARG B 1 176 ? 2.674 -3.982 -1.235 1 87.44 176 ARG B O 1
ATOM 3161 N N . GLY B 1 177 ? 2.152 -5.777 -2.484 1 89.31 177 GLY B N 1
ATOM 3162 C CA . GLY B 1 177 ? 0.839 -5.891 -1.868 1 89.31 177 GLY B CA 1
ATOM 3163 C C . GLY B 1 177 ? 0.902 -6.207 -0.385 1 89.31 177 GLY B C 1
ATOM 3164 O O . GLY B 1 177 ? 0.147 -5.641 0.407 1 89.31 177 GLY B O 1
ATOM 3165 N N . LEU B 1 178 ? 1.806 -7.098 -0.015 1 89.81 178 LEU B N 1
ATOM 3166 C CA . LEU B 1 178 ? 1.98 -7.445 1.392 1 89.81 178 LEU B CA 1
ATOM 3167 C C . LEU B 1 178 ? 2.475 -6.242 2.189 1 89.81 178 LEU B C 1
ATOM 3169 O O . LEU B 1 178 ? 2.012 -6 3.307 1 89.81 178 LEU B O 1
ATOM 3173 N N . GLY B 1 179 ? 3.457 -5.555 1.631 1 85.25 179 GLY B N 1
ATOM 3174 C CA . GLY B 1 179 ? 3.957 -4.363 2.293 1 85.25 179 GLY B CA 1
ATOM 3175 C C . GLY B 1 179 ? 2.881 -3.326 2.549 1 85.25 179 GLY B C 1
ATOM 3176 O O . GLY B 1 179 ? 2.818 -2.74 3.633 1 85.25 179 GLY B O 1
ATOM 3177 N N . LEU B 1 180 ? 2.09 -3.139 1.583 1 84.19 180 LEU B N 1
ATOM 3178 C CA . LEU B 1 180 ? 0.997 -2.182 1.723 1 84.19 180 LEU B CA 1
ATOM 3179 C C . LEU B 1 180 ? 0.005 -2.643 2.785 1 84.19 180 LEU B C 1
ATOM 3181 O O . LEU B 1 180 ? -0.449 -1.84 3.605 1 84.19 180 LEU B O 1
ATOM 3185 N N . SER B 1 181 ? -0.364 -3.92 2.758 1 84.75 181 SER B N 1
ATOM 3186 C CA . SER B 1 181 ? -1.294 -4.461 3.744 1 84.75 181 SER B CA 1
ATOM 3187 C C . SER B 1 181 ? -0.743 -4.32 5.16 1 84.75 181 SER B C 1
ATOM 3189 O O . SER B 1 181 ? -1.467 -3.932 6.078 1 84.75 181 SER B O 1
ATOM 3191 N N . MET B 1 182 ? 0.456 -4.559 5.277 1 82.19 182 MET B N 1
ATOM 3192 C CA . MET B 1 182 ? 1.083 -4.539 6.594 1 82.19 182 MET B CA 1
ATOM 3193 C C . MET B 1 182 ? 1.23 -3.107 7.102 1 82.19 182 MET B C 1
ATOM 3195 O O . MET B 1 182 ? 1.152 -2.863 8.305 1 82.19 182 MET B O 1
ATOM 3199 N N . ALA B 1 183 ? 1.451 -2.205 6.219 1 79.12 183 ALA B N 1
ATOM 3200 C CA . ALA B 1 183 ? 1.563 -0.799 6.594 1 79.12 183 ALA B CA 1
ATOM 3201 C C . ALA B 1 183 ? 0.282 -0.305 7.258 1 79.12 183 ALA B C 1
ATOM 3203 O O . ALA B 1 183 ? 0.321 0.591 8.102 1 79.12 183 ALA B O 1
ATOM 3204 N N . PHE B 1 184 ? -0.804 -0.91 6.969 1 79.25 184 PHE B N 1
ATOM 3205 C CA . PHE B 1 184 ? -2.078 -0.416 7.477 1 79.25 184 PHE B CA 1
ATOM 3206 C C . PHE B 1 184 ? -2.602 -1.312 8.594 1 79.25 184 PHE B C 1
ATOM 3208 O O . PHE B 1 184 ? -3.617 -1.004 9.219 1 79.25 184 PHE B O 1
ATOM 3215 N N . SER B 1 185 ? -2.1 -2.461 8.805 1 75.12 185 SER B N 1
ATOM 3216 C CA . SER B 1 185 ? -2.627 -3.361 9.82 1 75.12 185 SER B CA 1
ATOM 3217 C C . SER B 1 185 ? -1.583 -3.654 10.898 1 75.12 185 SER B C 1
ATOM 3219 O O . SER B 1 185 ? -1.694 -3.172 12.023 1 75.12 185 SER B O 1
ATOM 3221 N N . SER B 1 186 ? -0.631 -4.848 10.484 1 64.25 186 SER B N 1
ATOM 3222 C CA . SER B 1 186 ? 0.359 -5.336 11.438 1 64.25 186 SER B CA 1
ATOM 3223 C C . SER B 1 186 ? 1.778 -5.07 10.945 1 64.25 186 SER B C 1
ATOM 3225 O O . SER B 1 186 ? 1.994 -4.828 9.758 1 64.25 186 SER B O 1
ATOM 3227 N N . GLY B 1 187 ? 2.623 -4.707 11.758 1 63.19 187 GLY B N 1
ATOM 3228 C CA . GLY B 1 187 ? 4.031 -4.426 11.547 1 63.19 187 GLY B CA 1
ATOM 3229 C C . GLY B 1 187 ? 4.699 -5.395 10.586 1 63.19 187 GLY B C 1
ATOM 3230 O O . GLY B 1 187 ? 4.156 -6.461 10.297 1 63.19 187 GLY B O 1
ATOM 3231 N N . ILE B 1 188 ? 5.801 -5.223 10.109 1 58.44 188 ILE B N 1
ATOM 3232 C CA . ILE B 1 188 ? 6.621 -5.82 9.062 1 58.44 188 ILE B CA 1
ATOM 3233 C C . ILE B 1 188 ? 7.016 -7.238 9.469 1 58.44 188 ILE B C 1
ATOM 3235 O O . ILE B 1 188 ? 7.531 -7.461 10.562 1 58.44 188 ILE B O 1
ATOM 3239 N N . SER B 1 189 ? 6.535 -8.25 8.797 1 71.38 189 SER B N 1
ATOM 3240 C CA . SER B 1 189 ? 7.168 -9.555 8.898 1 71.38 189 SER B CA 1
ATOM 3241 C C . SER B 1 189 ? 7.391 -10.172 7.523 1 71.38 189 SER B C 1
ATOM 3243 O O . SER B 1 189 ? 6.535 -10.062 6.645 1 71.38 189 SER B O 1
ATOM 3245 N N . THR B 1 190 ? 8.625 -10.617 7.32 1 86.19 190 THR B N 1
ATOM 3246 C CA . THR B 1 190 ? 8.953 -11.305 6.078 1 86.19 190 THR B CA 1
ATOM 3247 C C . THR B 1 190 ? 8.422 -12.734 6.098 1 86.19 190 THR B C 1
ATOM 3249 O O . THR B 1 190 ? 8.445 -13.422 5.074 1 86.19 190 THR B O 1
ATOM 3252 N N . ASP B 1 191 ? 7.895 -13.117 7.207 1 89.5 191 ASP B N 1
ATOM 3253 C CA . ASP B 1 191 ? 7.398 -14.484 7.328 1 89.5 191 ASP B CA 1
ATOM 3254 C C . ASP B 1 191 ? 6.227 -14.727 6.379 1 89.5 191 ASP B C 1
ATOM 3256 O O . ASP B 1 191 ? 6.141 -15.781 5.746 1 89.5 191 ASP B O 1
ATOM 3260 N N . SER B 1 192 ? 5.367 -13.82 6.305 1 90.31 192 SER B N 1
ATOM 3261 C CA . SER B 1 192 ? 4.227 -13.953 5.406 1 90.31 192 SER B CA 1
ATOM 3262 C C . SER B 1 192 ? 4.672 -14.023 3.951 1 90.31 192 SER B C 1
ATOM 3264 O O . SER B 1 192 ? 4.113 -14.789 3.162 1 90.31 192 SER B O 1
ATOM 3266 N N . LEU B 1 193 ? 5.676 -13.227 3.621 1 92.81 193 LEU B N 1
ATOM 3267 C CA . LEU B 1 193 ? 6.215 -13.258 2.266 1 92.81 193 LEU B CA 1
ATOM 3268 C C . LEU B 1 193 ? 6.812 -14.625 1.949 1 92.81 193 LEU B C 1
ATOM 3270 O O . LEU B 1 193 ? 6.57 -15.172 0.873 1 92.81 193 LEU B O 1
ATOM 3274 N N . LYS B 1 194 ? 7.543 -15.102 2.9 1 95.38 194 LYS B N 1
ATOM 3275 C CA . LYS B 1 194 ? 8.156 -16.422 2.734 1 95.38 194 LYS B CA 1
ATOM 3276 C C . LYS B 1 194 ? 7.098 -17.5 2.508 1 95.38 194 LYS B C 1
ATOM 3278 O O .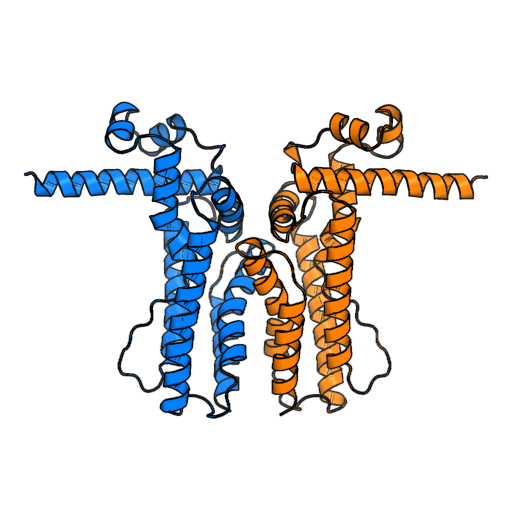 LYS B 1 194 ? 7.242 -18.328 1.616 1 95.38 194 LYS B O 1
ATOM 3283 N N . GLU B 1 195 ? 6.129 -17.453 3.287 1 95.5 195 GLU B N 1
ATOM 3284 C CA . GLU B 1 195 ? 5.059 -18.453 3.184 1 95.5 195 GLU B CA 1
ATOM 3285 C C . GLU B 1 195 ? 4.375 -18.391 1.821 1 95.5 195 GLU B C 1
ATOM 3287 O O . GLU B 1 195 ? 4.152 -19.406 1.184 1 95.5 195 GLU B O 1
ATOM 3292 N N . ILE B 1 196 ? 4.059 -17.281 1.337 1 95.69 196 ILE B N 1
ATOM 3293 C CA . ILE B 1 196 ? 3.359 -17.109 0.069 1 95.69 196 ILE B CA 1
ATOM 3294 C C . ILE B 1 196 ? 4.273 -17.516 -1.085 1 95.69 196 ILE B C 1
ATOM 3296 O O . ILE B 1 196 ? 3.85 -18.219 -2.008 1 95.69 196 ILE B O 1
ATOM 3300 N N . TYR B 1 197 ? 5.523 -17.078 -0.998 1 96.19 197 TYR B N 1
ATOM 3301 C CA . TYR B 1 197 ? 6.484 -17.453 -2.031 1 96.19 197 TYR B CA 1
ATOM 3302 C C . TYR B 1 197 ? 6.648 -18.969 -2.115 1 96.19 197 TYR B C 1
ATOM 3304 O O . TYR B 1 197 ? 6.73 -19.531 -3.209 1 96.19 197 TYR B O 1
ATOM 3312 N N . GLU B 1 198 ? 6.727 -19.562 -0.993 1 96.44 198 GLU B N 1
ATOM 3313 C CA . GLU B 1 198 ? 6.902 -21.016 -0.97 1 96.44 198 GLU B CA 1
ATOM 3314 C C . GLU B 1 198 ? 5.703 -21.719 -1.595 1 96.44 198 GLU B C 1
ATOM 3316 O O . GLU B 1 198 ? 5.871 -22.656 -2.391 1 96.44 198 GLU B O 1
ATOM 3321 N N . LYS B 1 199 ? 4.559 -21.344 -1.188 1 96.19 199 LYS B N 1
ATOM 3322 C CA . LYS B 1 199 ? 3.354 -21.938 -1.763 1 96.19 199 LYS B CA 1
ATOM 3323 C C . LYS B 1 199 ? 3.266 -21.656 -3.262 1 96.19 199 LYS B C 1
ATOM 3325 O O . LYS B 1 199 ? 2.922 -22.547 -4.039 1 96.19 199 LYS B O 1
ATOM 3330 N N . PHE B 1 200 ? 3.543 -20.438 -3.652 1 97 200 PHE B N 1
ATOM 3331 C CA . PHE B 1 200 ? 3.52 -20.047 -5.059 1 97 200 PHE B CA 1
ATOM 3332 C C . PHE B 1 200 ? 4.52 -20.875 -5.859 1 97 200 PHE B C 1
ATOM 3334 O O . PHE B 1 200 ? 4.195 -21.391 -6.934 1 97 200 PHE B O 1
ATOM 3341 N N . TYR B 1 201 ? 5.672 -21.016 -5.289 1 97.31 201 TYR B N 1
ATOM 3342 C CA . TYR B 1 201 ? 6.727 -21.797 -5.914 1 97.31 201 TYR B CA 1
ATOM 3343 C C . TYR B 1 201 ? 6.266 -23.234 -6.152 1 97.31 201 TYR B C 1
ATOM 3345 O O . TYR B 1 201 ? 6.531 -23.812 -7.211 1 97.31 201 TYR B O 1
ATOM 3353 N N . ARG B 1 202 ? 5.613 -23.812 -5.27 1 95.06 202 ARG B N 1
ATOM 3354 C CA . ARG B 1 202 ? 5.145 -25.203 -5.375 1 95.06 202 ARG B CA 1
ATOM 3355 C C . ARG B 1 202 ? 4.168 -25.359 -6.535 1 95.06 202 ARG B C 1
ATOM 3357 O O . ARG B 1 202 ? 4.148 -26.391 -7.199 1 95.06 202 ARG B O 1
ATOM 3364 N N . THR B 1 203 ? 3.354 -24.359 -6.781 1 93.69 203 THR B N 1
ATOM 3365 C CA . THR B 1 203 ? 2.373 -24.422 -7.859 1 93.69 203 THR B CA 1
ATOM 3366 C C . THR B 1 203 ? 3.064 -24.422 -9.219 1 93.69 203 THR B C 1
ATOM 3368 O O . THR B 1 203 ? 2.471 -24.828 -10.219 1 93.69 203 THR B O 1
ATOM 3371 N N . LEU B 1 204 ? 4.266 -23.953 -9.281 1 95.25 204 LEU B N 1
ATOM 3372 C CA . LEU B 1 204 ? 4.98 -23.828 -10.547 1 95.25 204 LEU B CA 1
ATOM 3373 C C . LEU B 1 204 ? 5.652 -25.156 -10.914 1 95.25 204 LEU B C 1
ATOM 3375 O O . LEU B 1 204 ? 6.055 -25.359 -12.062 1 95.25 204 LEU B O 1
ATOM 3379 N N . LYS B 1 205 ? 5.836 -25.984 -9.938 1 90.25 205 LYS B N 1
ATOM 3380 C CA . LYS B 1 205 ? 6.496 -27.281 -10.141 1 90.25 205 LYS B CA 1
ATOM 3381 C C . LYS B 1 205 ? 5.5 -28.344 -10.586 1 90.25 205 LYS B C 1
ATOM 3383 O O . LYS B 1 205 ? 5.867 -29.297 -11.281 1 90.25 205 LYS B O 1
ATOM 3388 N N . GLU B 1 206 ? 4.355 -28.328 -10.094 1 74.94 206 GLU B N 1
ATOM 3389 C CA . GLU B 1 206 ? 3.361 -29.375 -10.305 1 74.94 206 GLU B CA 1
ATOM 3390 C C . GLU B 1 206 ? 2.646 -29.203 -11.641 1 74.94 206 GLU B C 1
ATOM 3392 O O . GLU B 1 206 ? 2.486 -28.078 -12.125 1 74.94 206 GLU B O 1
#

Nearest PDB structures (foldseek):
  2wv1-assembly1_A  TM=5.809E-01  e=5.789E-06  Bacillus cereus
  2zcn-assembly2_C  TM=6.290E-01  e=5.093E-04  Staphylococcus epidermidis RP62A
  3ppb-assembly1_B  TM=5.422E-01  e=5.093E-04  Shewanella loihica PV-4
  6rxb-assembly1_A  TM=3.464E-01  e=4.073E-02  Acinetobacter baumannii AYE
  6rx9-assembly1_B  TM=3.464E-01  e=6.878E-02  Acinetobacter baumannii AYE

pLDDT: mean 87.0, std 11.72, range [44.47, 97.75]

Foldseek 3Di:
DVVVVVVVLVVLLVLLLLLVLQVCLVQNLVRDALVNSCVSSVDDSVVVCVNPVGSLRSVQVSCVVQQLQLLAQADQDPDDDLALLVVSLVRSLVSNVVSCVSSVVSYVDLPFLQSSVVRLVRCVVRHPPSVVSNVVRVVVNLVSQLVSVVSCLVSLVFPVPDPSVVLSVCLSVVVVVVSVVCNVPPGDDSVVVSVVSVVSSVVRND/DVVVVVVVLVVLLVLLLLLVLQVCLVQNLVRDACVNSCVSSVDDSVVVCVNPVGSLRSVQVSCVVQQLQLLAQADQDPDDDLQLPVVSLVRSLVSNVVSLVSSVVSYVDLDFLQSSVVRLVRCVVRHPPSVVSNVVRVVVNLVSQLVSVVSCLVSLVFPVPDPSVVLSVCLSVVVVVVSVVCNVPPGDDSVVVSVVSVVSSVVRND

Secondary structure (DSSP, 8-state):
-HHHHHHHHHHHHHHHHHHHHHHHHHHTTTT--HHHHHHHHT--HHHHHHH-SSHHHHHHHHIIIIIGGGG----------S-HHHHHHHHHHHHHHHHHHHHHHH-SS---HHHHHHHHHHHHHHSTTHHHHHHHHHHHHHHHHHHHHHHHHHTTSS-TT--HHHHHHHHHHHHHHHHHHHHHSS---SHHHHHHHHHHHHHHH-/-HHHHHHHHHHHHHHHHHHHHHHHHHHTTTT--HHHHHHHHT--HHHHHHH-SSHHHHHHHHIIIIIGGGG----------S-HHHHHHHHHHHHHHHHHHHHHHH-SS---HHHHHHHHHHHHHHSTTHHHHHHHHHHHHHHHHHHHHHHHHHTTSS-TT--HHHHHHHHHHHHHHHHHHHHHSS---SHHHHHHHHHHHHHHH-